Protein 8CRA (pdb70)

Organism: Arabidopsis thaliana (NCBI:txid3702)

GO terms:
  GO:0005515 protein binding (F, IPI)
  GO:0005634 nucleus (C, IDA)
  GO:0003677 DNA binding (F, IDA)
  GO:0048366 leaf development (P, IEP)
  GO:0003700 DNA-binding transcription factor activity (F, TAS)
  GO:0048440 carpel development (P, IMP)
  GO:0048443 stamen development (P, IMP)
  GO:0048497 maintenance of floral organ identity (P, IMP)

Radius of gyration: 38.29 Å; Cα contacts (8 Å, |Δi|>4): 601; chains: 8; bounding box: 85×139×113 Å

B-factor: mean 83.08, std 36.64, range [31.24, 237.66]

Solvent-accessible surface area: 45211 Å² total; per-residue (Å²): 86,116,7,97,101,50,8,94,117,41,84,108,36,1,41,115,16,108,127,79,14,99,66,17,58,79,49,6,94,65,6,82,2,43,32,0,14,68,16,45,54,141,81,0,104,89,0,16,43,107,0,62,109,0,2,73,97,0,41,61,38,23,32,90,56,15,91,70,74,13,67,114,12,78,125,88,48,87,83,20,105,63,65,3,99,89,38,108,58,101,105,66,110,54,168,170,108,114,18,131,89,46,6,108,102,43,101,80,39,1,45,108,12,118,120,72,18,96,59,14,38,77,51,8,105,75,12,67,10,111,53,1,52,103,16,45,65,161,87,0,144,88,1,28,44,115,0,59,117,0,6,84,103,0,32,54,52,6,20,84,58,5,78,68,82,12,67,136,14,74,124,78,35,92,84,10,87,79,40,2,71,99,21,128,85,55,185,40,109,128,56,3,88,114,55,86,104,45,2,49,117,14,100,120,74,13,92,67,16,36,86,44,7,104,62,2,89,0,54,46,1,14,60,21,46,56,150,86,0,106,92,0,18,43,92,0,50,109,0,3,75,98,0,40,64,42,7,49,97,57,7,126,62,65,14,48,114,16,76,125,65,39,90,77,17,86,66,65,1,102,92,37,116,63,120,55,85,136,136,76,139,129,82,14,105,107,50,107,83,40,0,51,104,13,121,102,58,16,104,53,31,63,91,46,8,122,56,3,68,14,109,52,2,71,99,17,48,74,155,81,0,153,84,1,26,45,89,0,54,111,0,4,68,101,0,31,60,40,22,22,105,51,18,84,68,73,8,63,124,11,76,129,72,37,96,68,10,83,78,48,0,104,98,12,101,60,92,34,32,135,115,234,179,164,112,71,66,217,117,36,87,52,64,37,94,67,6,57,99,73,37,93,164,34,100,92,115,47,45,33,11,74,132,64,43,104,21,5,28,1,31,85,14,55,119,28,56,59,155,86,0,57,39,21,23,156,74,2,23,58,7,2,36,19,0,34,21,1,19,9,41,54,11,42,40,74,16,72,70,11,68,38,87,48,89,93,18,46,95,55,18,128,87,20,137,162,107,143,154,60,176,95,25,94,55,62,30,106,68,9,47,93,56,54,92,137,19,70,105,113,34,41,41,16,64,136,61,36,102,20,4,36,3,31,89,11,52,113,25,48,24,149,80,0,54,41,17,22,155,80,2,26,52,9,2,46,16,0,37,20,0,23,36,32,58,13,54,45,74,22,39,67,8,66,34,71,46,94,115,18,59,91,52,14,96,69,24,146,140,160,108,178,79,108,49,109,50,7,61,95,44,37,83,100,18,90,100,123,36,45,34,42,85,124,59,47,92,17,4,34,2,31,84,13,57,120,26,53,45,153,80,0,71,54,24,24,115,50,1,50,48,6,3,102,38,0,32,46,38,63,10,79,81,49,70,72,78,18,97,78,3,61,40,81,27,130,92,21,48,89,58,12,122,45,24,146,128,153,160,160,82,103,44,90,68,4,56,74,84,45,86,153,32,80,98,129,42,43,36,20,61,132,66,30,88,20,5,31,2,28,86,7,52,120,28,55,20,82,82,0,39,54,27,19,122,58,3,24,29,7,1,67,39,0,33,65,54,34,22,86,80,17,78,79,74,22,96,66,12,63,58,87,32,143,119,13,45,99,34,25,142,75,40,49,92,67,77

Nearest PDB structures (foldseek):
  6zsj-assembly1_C  TM=4.649E-01  e=2.403E+00  Homo sapiens
  6zsj-assembly1_C  TM=4.616E-01  e=3.662E+00  Homo sapiens
  6zsj-assembly1_C  TM=4.599E-01  e=2.341E+00  Homo sapiens

Sequence (737 aa):
SVAEINAQYYQQESAKLRQQIISIQNSNRQLMGETIGSMSPKELRNLEGRLERSITRIRSKKNELLFSEIDYMQKREVDLHNDNQILRAKIAENRNSVAEINAQYYQQESAKLRQQIISIQNSNRQLMGETIGSMSPKELRNLEGRLERSITRIRSKKNELLFSEIDYMQKREVDLHNDNQILRAKIAEINAQYYQQESAKLRQQIISIQNSNRQLMGETIGSMSPKELRNLEGRLERSITRIRSKKNELLFSEIDYMQKREVDLHNDNQILRAKIAENAEINAQYYQQESAKLRQQIISIQNSNRQLMGETIGSMSPKELRNLEGRLERSITRIRSKKNELLFSEIDYMQKREVDLHNDNQILRAKIAENRPNVPSREALAVELSSQQEYLKLKERYDALQRTQRNLLGEDLGPLSTKELESLERQLDSSLKQIRALRTQFMLDQLNDLQSKERMLTETNKTLRLRLPSREALAVELSSQQEYLKLKERYDALQRTQRNLLGEDLGPLSTKELESLERQLDSSLKQIRALRTQFMLDQLNDLQSKERMLTETNKTLRLRLLAVELSSQQEYLKLKERYDALQRTQRNLLGEDLGPLSTKELESLERQLDSSLKQIRALRTQFMLDQLNDLQSKERMLTETNKTLRLRLLAVELSSQQEYLKLKERYDALQRTQRNLLGEDLGPLSTKELESLERQLDSSLKQIRALRTQFMLDQLNDLQSKERMLTETNKTLRLRL

Foldseek 3Di:
DVVVVVVVVVVVVVVVVVVVVVVVVVVVCVLVVNCVVVDDPVVVVVSCVVVVVVVVVVVVVVVVVVVVVVVVVVVVVVVVVVVVVVVVVVVVPPVD/DVVVVVVVVVVVVVVVVVVVVVVVVVVVCVLVPVCVVPDDPVSNVVSVVVNVVVVVVVVVVVVVVVVVVVVVVVVVVVVVVVVVVCVVVVD/DVVVVVVVVVVVVVVVVVVVVVVVVVCVLVVNCVVPDDPVSVVVSCVVVVVVVVVVVVVVVVVVVVVVVVVVVVVVVVVVVVVVVVVVVVVD/DVVVVVVVVVVVVVVVVVVVVVVVVVCVLVVVCVVVDDPVSNVVSVVVVVVVVVVVVVVVVVVVVVVVVVVVVVVVVVVVVVVVVVVVVVVVD/DPDDDPVVVVVVVVVVVVVVVVVVVVVVVVCVVQVLVVHPCVPDDVVRVVVSVVVVVVVVVVVVVVVVVVVVVVVVVVVVVVVVVVVVVVVVVVVD/DDPVVVVVVVVVVVVVVVVVVVVVVVVVVVCVLVVHPCVPDDPVVNVVSVVVVVVVVVVVVVVVVVVVVVVVVVVVVVVVVVVVVVVVVVVVD/DVVVVVVVVVVVVVVVVVVVVVVVVCVLVVHPCVPDDPVRNVVSVVVVVVVVVVVVVVVVVVVVVVVVVVVVVVVVVVVVVVVVVVVD/DVVVVVVVVVVVVVVVVVVVVVCVVCVLVVHPCVPDDPVVNVVSVVVVVVVVVVVVVVVVVVVVVVVVVVVVVVVVVVVVVVVVVVVD

InterPro domains:
  IPR002100 Transcription factor, MADS-box [PF00319] (26-73)
  IPR002100 Transcription factor, MADS-box [PR00404] (19-39)
  IPR002100 Transcription factor, MADS-box [PR00404] (39-54)
  IPR002100 Transcription factor, MADS-box [PR00404] (54-75)
  IPR002100 Transcription factor, MADS-box [PS00350] (19-73)
  IPR002100 Transcription factor, MADS-box [PS50066] (17-77)
  IPR002100 Transcription factor, MADS-box [SM00432] (17-76)
  IPR002487 Transcription factor, K-box [PF01486] (102-187)
  IPR002487 Transcription factor, K-box [PS51297] (103-193)
  IPR033896 MADS MEF2-like, N-terminal [cd00265] (18-91)
  IPR036879 Transcription factor, MADS-box superfamily [G3DSA:3.40.1810.10] (30-93)
  IPR036879 Transcription factor, MADS-box superfamily [SSF55455] (18-90)
  IPR050142 MADS-box/MEF2 Transcription Factor [PTHR48019] (19-200)

Structure (mmCIF, N/CA/C/O backbone):
data_8CRA
#
_entry.id   8CRA
#
_cell.length_a   101.335
_cell.length_b   138.372
_cell.length_c   180.229
_cell.angle_alpha   90.00
_cell.angle_beta   90.00
_cell.angle_gamma   90.00
#
_symmetry.space_group_name_H-M   'C 2 2 21'
#
loop_
_entity.id
_entity.type
_entity.pdbx_description
1 polymer 'Floral homeotic protein AGAMOUS'
2 polymer 'Developmental protein SEPALLATA 3'
3 water water
#
loop_
_atom_site.group_PDB
_atom_site.id
_atom_site.type_symbol
_atom_site.label_atom_id
_atom_site.label_alt_id
_atom_site.label_comp_id
_atom_site.label_asym_id
_atom_site.label_entity_id
_atom_site.label_seq_id
_atom_site.pdbx_PDB_ins_code
_atom_site.Cartn_x
_atom_site.Cartn_y
_atom_site.Cartn_z
_atom_site.occupancy
_atom_site.B_iso_or_equiv
_atom_site.auth_seq_id
_atom_site.auth_comp_id
_atom_site.auth_asym_id
_atom_site.auth_atom_id
_atom_site.pdbx_PDB_model_num
ATOM 1 N N . SER A 1 1 ? 66.160 12.184 208.720 1.00 70.73 97 SER A N 1
ATOM 2 C CA . SER A 1 1 ? 67.241 13.195 208.524 1.00 77.18 97 SER A CA 1
ATOM 3 C C . SER A 1 1 ? 66.773 14.292 207.568 1.00 73.67 97 SER A C 1
ATOM 4 O O . SER A 1 1 ? 66.016 14.025 206.631 1.00 70.50 97 SER A O 1
ATOM 7 N N . VAL A 1 2 ? 67.264 15.512 207.801 1.00 69.79 98 VAL A N 1
ATOM 8 C CA . VAL A 1 2 ? 66.729 16.708 207.166 1.00 69.73 98 VAL A CA 1
ATOM 9 C C . VAL A 1 2 ? 66.845 16.612 205.639 1.00 66.87 98 VAL A C 1
ATOM 10 O O . VAL A 1 2 ? 65.916 16.995 204.938 1.00 68.87 98 VAL A O 1
ATOM 14 N N . ALA A 1 3 ? 67.958 16.058 205.140 1.00 68.74 99 ALA A N 1
ATOM 15 C CA . ALA A 1 3 ? 68.282 16.024 203.720 1.00 67.07 99 ALA A CA 1
ATOM 16 C C . ALA A 1 3 ? 67.421 15.014 202.967 1.00 69.43 99 ALA A C 1
ATOM 17 O O . ALA A 1 3 ? 67.140 15.196 201.785 1.00 72.22 99 ALA A O 1
ATOM 19 N N . GLU A 1 4 ? 67.067 13.909 203.620 1.00 80.09 100 GLU A N 1
ATOM 20 C CA . GLU A 1 4 ? 66.253 12.897 202.966 1.00 82.59 100 GLU A CA 1
ATOM 21 C C . GLU A 1 4 ? 64.813 13.413 202.923 1.00 77.64 100 GLU A C 1
ATOM 22 O O . GLU A 1 4 ? 64.172 13.322 201.881 1.00 77.57 100 GLU A O 1
ATOM 28 N N . ILE A 1 5 ? 64.352 14.036 204.018 1.00 70.88 101 ILE A N 1
ATOM 29 C CA . ILE A 1 5 ? 63.009 14.592 204.092 1.00 68.33 101 ILE A CA 1
ATOM 30 C C . ILE A 1 5 ? 62.858 15.761 203.105 1.00 66.62 101 ILE A C 1
ATOM 31 O O . ILE A 1 5 ? 61.831 15.891 202.454 1.00 66.47 101 ILE A O 1
ATOM 36 N N . ASN A 1 6 ? 63.858 16.634 203.012 1.00 61.48 102 ASN A N 1
ATOM 37 C CA . ASN A 1 6 ? 63.820 17.717 202.043 1.00 61.12 102 ASN A CA 1
ATOM 38 C C . ASN A 1 6 ? 63.737 17.131 200.630 1.00 61.95 102 ASN A C 1
ATOM 39 O O . ASN A 1 6 ? 62.918 17.563 199.828 1.00 59.86 102 ASN A O 1
ATOM 44 N N . ALA A 1 7 ? 64.564 16.124 200.335 1.00 58.99 103 ALA A N 1
ATOM 45 C CA . ALA A 1 7 ? 64.588 15.537 199.010 1.00 61.29 103 ALA A CA 1
ATOM 46 C C . ALA A 1 7 ? 63.184 15.056 198.652 1.00 69.11 103 ALA A C 1
ATOM 47 O O . ALA A 1 7 ? 62.680 15.371 197.569 1.00 68.94 103 ALA A O 1
ATOM 49 N N . GLN A 1 8 ? 62.538 14.335 199.578 1.00 66.31 104 GLN A N 1
ATOM 50 C CA . GLN A 1 8 ? 61.247 13.761 199.245 1.00 70.19 104 GLN A CA 1
ATOM 51 C C . GLN A 1 8 ? 60.200 14.874 199.125 1.00 60.74 104 GLN A C 1
ATOM 52 O O . GLN A 1 8 ? 59.306 14.770 198.308 1.00 58.89 104 GLN A O 1
ATOM 58 N N . TYR A 1 9 ? 60.294 15.956 199.891 1.00 56.63 105 TYR A N 1
ATOM 59 C CA . TYR A 1 9 ? 59.326 17.026 199.723 1.00 59.11 105 TYR A CA 1
ATOM 60 C C . TYR A 1 9 ? 59.409 17.592 198.298 1.00 60.20 105 TYR A C 1
ATOM 61 O O . TYR A 1 9 ? 58.386 17.877 197.693 1.00 58.03 105 TYR A O 1
ATOM 70 N N . TYR A 1 10 ? 60.628 17.743 197.759 1.00 57.40 106 TYR A N 1
ATOM 71 C CA . TYR A 1 10 ? 60.809 18.284 196.424 1.00 57.83 106 TYR A CA 1
ATOM 72 C C . TYR A 1 10 ? 60.326 17.302 195.351 1.00 55.21 106 TYR A C 1
ATOM 73 O O . TYR A 1 10 ? 59.834 17.711 194.310 1.00 53.28 106 TYR A O 1
ATOM 82 N N . GLN A 1 11 ? 60.514 16.008 195.578 1.00 57.21 107 GLN A N 1
ATOM 83 C CA . GLN A 1 11 ? 60.110 15.003 194.608 1.00 60.81 107 GLN A CA 1
ATOM 84 C C . GLN A 1 11 ? 58.589 14.918 194.562 1.00 60.18 107 GLN A C 1
ATOM 85 O O . GLN A 1 11 ? 58.024 14.658 193.502 1.00 67.59 107 GLN A O 1
ATOM 91 N N . GLN A 1 12 ? 57.938 15.106 195.712 1.00 57.40 108 GLN A N 1
ATOM 92 C CA . GLN A 1 12 ? 56.491 15.163 195.742 1.00 61.70 108 GLN A CA 1
ATOM 93 C C . GLN A 1 12 ? 56.040 16.330 194.865 1.00 57.65 108 GLN A C 1
ATOM 94 O O . GLN A 1 12 ? 55.216 16.151 193.989 1.00 63.10 108 GLN A O 1
ATOM 100 N N . GLU A 1 13 ? 56.603 17.510 195.104 1.00 53.80 109 GLU A N 1
ATOM 101 C CA . GLU A 1 13 ? 56.231 18.715 194.389 1.00 53.79 109 GLU A CA 1
ATOM 102 C C . GLU A 1 13 ? 56.556 18.620 192.899 1.00 52.71 109 GLU A C 1
ATOM 103 O O . GLU A 1 13 ? 55.828 19.179 192.090 1.00 55.25 109 GLU A O 1
ATOM 109 N N . SER A 1 14 ? 57.645 17.928 192.551 1.00 52.58 110 SER A N 1
ATOM 110 C CA . SER A 1 14 ? 58.024 17.697 191.167 1.00 52.94 110 SER A CA 1
ATOM 111 C C . SER A 1 14 ? 57.009 16.784 190.455 1.00 54.31 110 SER A C 1
ATOM 112 O O . SER A 1 14 ? 56.707 16.990 189.272 1.00 56.13 110 SER A O 1
ATOM 115 N N . ALA A 1 15 ? 56.441 15.808 191.181 1.00 51.26 111 ALA A N 1
ATOM 116 C CA . ALA A 1 15 ? 55.458 14.893 190.619 1.00 50.13 111 ALA A CA 1
ATOM 117 C C . ALA A 1 15 ? 54.139 15.621 190.374 1.00 52.35 111 ALA A C 1
ATOM 118 O O . ALA A 1 15 ? 53.532 15.438 189.325 1.00 56.89 111 ALA A O 1
ATOM 120 N N . LYS A 1 16 ? 53.722 16.495 191.294 1.00 50.80 112 LYS A N 1
ATOM 121 C CA . LYS A 1 16 ? 52.568 17.347 191.056 1.00 54.99 112 LYS A CA 1
ATOM 122 C C . LYS A 1 16 ? 52.776 18.218 189.816 1.00 53.55 112 LYS A C 1
ATOM 123 O O . LYS A 1 16 ? 51.851 18.404 189.029 1.00 48.24 112 LYS A O 1
ATOM 129 N N . LEU A 1 17 ? 53.975 18.798 189.701 1.00 51.61 113 LEU A N 1
ATOM 130 C CA . LEU A 1 17 ? 54.255 19.779 188.670 1.00 52.30 113 LEU A CA 1
ATOM 131 C C . LEU A 1 17 ? 54.300 19.108 187.305 1.00 47.15 113 LEU A C 1
ATOM 132 O O . LEU A 1 17 ? 53.816 19.676 186.351 1.00 47.34 113 LEU A O 1
ATOM 137 N N . ARG A 1 18 ? 54.875 17.914 187.229 1.00 50.12 114 ARG A N 1
ATOM 138 C CA . ARG A 1 18 ? 54.925 17.179 185.976 1.00 51.33 114 ARG A CA 1
ATOM 139 C C . ARG A 1 18 ? 53.525 17.019 185.399 1.00 48.93 114 ARG A C 1
ATOM 140 O O . ARG A 1 18 ? 53.348 17.202 184.204 1.00 49.04 114 ARG A O 1
ATOM 148 N N . GLN A 1 19 ? 52.538 16.743 186.250 1.00 50.55 115 GLN A N 1
ATOM 149 C CA . GLN A 1 19 ? 51.175 16.573 185.781 1.00 52.53 115 GLN A CA 1
ATOM 150 C C . GLN A 1 19 ? 50.592 17.899 185.329 1.00 49.76 115 GLN A C 1
ATOM 151 O O . GLN A 1 19 ? 49.895 17.919 184.329 1.00 55.13 115 GLN A O 1
ATOM 157 N N . GLN A 1 20 ? 50.780 18.941 186.133 1.00 45.45 116 GLN A N 1
ATOM 158 C CA . GLN A 1 20 ? 50.251 20.256 185.822 1.00 49.10 116 GLN A CA 1
ATOM 159 C C . GLN A 1 20 ? 50.795 20.776 184.490 1.00 47.09 116 GLN A C 1
ATOM 160 O O . GLN A 1 20 ? 50.070 21.394 183.727 1.00 47.23 116 GLN A O 1
ATOM 166 N N . ILE A 1 21 ? 52.081 20.547 184.256 1.00 45.10 117 ILE A N 1
ATOM 167 C CA . ILE A 1 21 ? 52.752 20.955 183.044 1.00 46.64 117 ILE A CA 1
ATOM 168 C C . ILE A 1 21 ? 52.124 20.273 181.830 1.00 49.75 117 ILE A C 1
ATOM 169 O O . ILE A 1 21 ? 51.852 20.927 180.828 1.00 51.34 117 ILE A O 1
ATOM 174 N N . ILE A 1 22 ? 51.936 18.953 181.899 1.00 48.40 118 ILE A N 1
ATOM 175 C CA . ILE A 1 22 ? 51.455 18.220 180.743 1.00 48.62 118 ILE A CA 1
ATOM 176 C C . ILE A 1 22 ? 50.012 18.642 180.479 1.00 50.96 118 ILE A C 1
ATOM 177 O O . ILE A 1 22 ? 49.602 18.825 179.329 1.00 52.78 118 ILE A O 1
ATOM 182 N N . SER A 1 23 ? 49.265 18.884 181.549 1.00 49.49 119 SER A N 1
ATOM 183 C CA . SER A 1 23 ? 47.860 19.248 181.424 1.00 50.63 119 SER A CA 1
ATOM 184 C C . SER A 1 23 ? 47.695 20.656 180.828 1.00 55.36 119 SER A C 1
ATOM 185 O O . SER A 1 23 ? 46.765 20.923 180.054 1.00 56.79 119 SER A O 1
ATOM 188 N N . ILE A 1 24 ? 48.584 21.578 181.197 1.00 47.33 120 ILE A N 1
ATOM 189 C CA . ILE A 1 24 ? 48.463 22.928 180.694 1.00 47.08 120 ILE A CA 1
ATOM 190 C C . ILE A 1 24 ? 49.024 22.988 179.271 1.00 42.67 120 ILE A C 1
ATOM 191 O O . ILE A 1 24 ? 48.533 23.740 178.452 1.00 44.63 120 ILE A O 1
ATOM 196 N N . GLN A 1 25 ? 50.041 22.198 178.956 1.00 41.21 121 GLN A N 1
ATOM 197 C CA . GLN A 1 25 ? 50.494 22.085 177.583 1.00 42.23 121 GLN A CA 1
ATOM 198 C C . GLN A 1 25 ? 49.339 21.620 176.691 1.00 45.63 121 GLN A C 1
ATOM 199 O O . GLN A 1 25 ? 49.216 22.099 175.560 1.00 42.10 121 GLN A O 1
ATOM 205 N N . ASN A 1 26 ? 48.497 20.689 177.185 1.00 44.31 122 ASN A N 1
ATOM 206 C CA . ASN A 1 26 ? 47.398 20.181 176.370 1.00 43.07 122 ASN A CA 1
ATOM 207 C C . ASN A 1 26 ? 46.331 21.262 176.193 1.00 42.61 122 ASN A C 1
ATOM 208 O O . ASN A 1 26 ? 45.766 21.395 175.116 1.00 43.00 122 ASN A O 1
ATOM 213 N N . SER A 1 27 ? 45.994 21.988 177.252 1.00 42.59 123 SER A N 1
ATOM 214 C CA . SER A 1 27 ? 45.086 23.120 177.130 1.00 48.06 123 SER A CA 1
ATOM 215 C C . SER A 1 27 ? 45.627 24.153 176.142 1.00 46.86 123 SER A C 1
ATOM 216 O O . SER A 1 27 ? 44.864 24.764 175.409 1.00 50.86 123 SER A O 1
ATOM 219 N N . ASN A 1 28 ? 46.935 24.390 176.171 1.00 42.16 124 ASN A N 1
ATOM 220 C CA . ASN A 1 28 ? 47.520 25.342 175.259 1.00 41.96 124 ASN A CA 1
ATOM 221 C C . ASN A 1 28 ? 47.343 24.832 173.817 1.00 45.22 124 ASN A C 1
ATOM 222 O O . ASN A 1 28 ? 47.005 25.601 172.906 1.00 44.71 124 ASN A O 1
ATOM 227 N N . ARG A 1 29 ? 47.521 23.523 173.613 1.00 41.97 125 ARG A N 1
ATOM 228 C CA . ARG A 1 29 ? 47.476 22.958 172.275 1.00 42.92 125 ARG A CA 1
ATOM 229 C C . ARG A 1 29 ? 46.051 23.070 171.746 1.00 40.21 125 ARG A C 1
ATOM 230 O O . ARG A 1 29 ? 45.813 23.294 170.560 1.00 37.53 125 ARG A O 1
ATOM 238 N N . GLN A 1 30 ? 45.101 23.070 172.664 1.00 40.10 126 GLN A N 1
ATOM 239 C CA . GLN A 1 30 ? 43.727 23.241 172.269 1.00 44.28 126 GLN A CA 1
ATOM 240 C C . GLN A 1 30 ? 43.506 24.673 171.785 1.00 44.55 126 GLN A C 1
ATOM 241 O O . GLN A 1 30 ? 42.861 24.883 170.765 1.00 49.25 126 GLN A O 1
ATOM 247 N N . LEU A 1 31 ? 44.028 25.653 172.526 1.00 45.43 127 LEU A N 1
ATOM 248 C CA . LEU A 1 31 ? 43.823 27.058 172.198 1.00 45.70 127 LEU A CA 1
ATOM 249 C C . LEU A 1 31 ? 44.531 27.408 170.892 1.00 43.60 127 LEU A C 1
ATOM 250 O O . LEU A 1 31 ? 44.181 28.390 170.241 1.00 46.01 127 LEU A O 1
ATOM 255 N N . MET A 1 32 ? 45.549 26.623 170.548 1.00 40.88 128 MET A N 1
ATOM 256 C CA . MET A 1 32 ? 46.313 26.824 169.331 1.00 42.65 128 MET A CA 1
ATOM 257 C C . MET A 1 32 ? 45.612 26.141 168.146 1.00 38.65 128 MET A C 1
ATOM 258 O O . MET A 1 32 ? 46.119 26.128 167.051 1.00 40.58 128 MET A O 1
ATOM 263 N N . GLY A 1 33 ? 44.447 25.538 168.378 1.00 39.48 129 GLY A N 1
ATOM 264 C CA . GLY A 1 33 ? 43.683 24.838 167.366 1.00 38.26 129 GLY A CA 1
ATOM 265 C C . GLY A 1 33 ? 44.222 23.470 166.942 1.00 39.43 129 GLY A C 1
ATOM 266 O O . GLY A 1 33 ? 43.724 22.897 165.974 1.00 39.92 129 GLY A O 1
ATOM 267 N N . GLU A 1 34 ? 45.127 22.865 167.706 1.00 43.62 130 GLU A N 1
ATOM 268 C CA . GLU A 1 34 ? 45.715 21.593 167.300 1.00 45.12 130 GLU A CA 1
ATOM 269 C C . GLU A 1 34 ? 44.789 20.389 167.443 1.00 43.87 130 GLU A C 1
ATOM 270 O O . GLU A 1 34 ? 45.048 19.371 166.806 1.00 45.80 130 GLU A O 1
ATOM 276 N N . THR A 1 35 ? 43.713 20.485 168.223 1.00 40.02 131 THR A N 1
ATOM 277 C CA . THR A 1 35 ? 42.942 19.294 168.532 1.00 42.48 131 THR A CA 1
ATOM 278 C C . THR A 1 35 ? 41.544 19.356 167.930 1.00 47.53 131 THR A C 1
ATOM 279 O O . THR A 1 35 ? 40.664 18.585 168.316 1.00 49.30 131 THR A O 1
ATOM 283 N N . ILE A 1 36 ? 41.345 20.265 166.967 1.00 44.13 132 ILE A N 1
ATOM 284 C CA . ILE A 1 36 ? 40.039 20.503 166.379 1.00 40.82 132 ILE A CA 1
ATOM 285 C C . ILE A 1 36 ? 39.511 19.217 165.744 1.00 41.41 132 ILE A C 1
ATOM 286 O O . ILE A 1 36 ? 38.301 19.030 165.579 1.00 40.85 132 ILE A O 1
ATOM 291 N N . GLY A 1 37 ? 40.412 18.301 165.385 1.00 40.81 133 GLY A N 1
ATOM 292 C CA . GLY A 1 37 ? 39.973 17.101 164.702 1.00 41.88 133 GLY A CA 1
ATOM 293 C C . GLY A 1 37 ? 39.314 16.083 165.632 1.00 43.83 133 GLY A C 1
ATOM 294 O O . GLY A 1 37 ? 38.707 15.119 165.147 1.00 44.29 133 GLY A O 1
ATOM 295 N N . SER A 1 38 ? 39.459 16.278 166.953 1.00 45.25 134 SER A N 1
ATOM 296 C CA . SER A 1 38 ? 38.791 15.406 167.909 1.00 48.72 134 SER A CA 1
ATOM 297 C C . SER A 1 38 ? 37.701 16.154 168.667 1.00 49.00 134 SER A C 1
ATOM 298 O O . SER A 1 38 ? 37.199 15.647 169.649 1.00 52.58 134 SER A O 1
ATOM 301 N N . MET A 1 39 ? 37.288 17.329 168.201 1.00 48.53 135 MET A N 1
ATOM 302 C CA . MET A 1 39 ? 36.371 18.130 168.995 1.00 46.21 135 MET A CA 1
ATOM 303 C C . MET A 1 39 ? 34.954 18.025 168.427 1.00 46.53 135 MET A C 1
ATOM 304 O O . MET A 1 39 ? 34.727 17.888 167.211 1.00 45.06 135 MET A O 1
ATOM 309 N N . SER A 1 40 ? 33.988 18.076 169.340 1.00 44.73 136 SER A N 1
ATOM 310 C CA . SER A 1 40 ? 32.577 18.111 168.998 1.00 49.51 136 SER A CA 1
ATOM 311 C C . SER A 1 40 ? 32.216 19.466 168.411 1.00 47.86 136 SER A C 1
ATOM 312 O O . SER A 1 40 ? 32.917 20.442 168.636 1.00 48.92 136 SER A O 1
ATOM 315 N N . PRO A 1 41 ? 31.074 19.596 167.722 1.00 49.19 137 PRO A N 1
ATOM 316 C CA . PRO A 1 41 ? 30.552 20.919 167.328 1.00 52.00 137 PRO A CA 1
ATOM 317 C C . PRO A 1 41 ? 30.404 21.943 168.459 1.00 53.03 137 PRO A C 1
ATOM 318 O O . PRO A 1 41 ? 30.758 23.102 168.277 1.00 55.03 137 PRO A O 1
ATOM 322 N N . LYS A 1 42 ? 29.971 21.497 169.646 1.00 58.59 138 LYS A N 1
ATOM 323 C CA . LYS A 1 42 ? 29.791 22.367 170.806 1.00 61.33 138 LYS A CA 1
ATOM 324 C C . LYS A 1 42 ? 31.149 22.893 171.279 1.00 55.06 138 LYS A C 1
ATOM 325 O O . LYS A 1 42 ? 31.284 24.083 171.557 1.00 51.65 138 LYS A O 1
ATOM 331 N N . GLU A 1 43 ? 32.171 22.031 171.335 1.00 53.68 139 GLU A N 1
ATOM 332 C CA . GLU A 1 43 ? 33.498 22.469 171.758 1.00 50.20 139 GLU A CA 1
ATOM 333 C C . GLU A 1 43 ? 34.116 23.448 170.747 1.00 47.13 139 GLU A C 1
ATOM 334 O O . GLU A 1 43 ? 34.792 24.376 171.175 1.00 45.96 139 GLU A O 1
ATOM 340 N N . LEU A 1 44 ? 33.914 23.238 169.432 1.00 44.89 140 LEU A N 1
ATOM 341 C CA . LEU A 1 44 ? 34.431 24.134 168.401 1.00 48.20 140 LEU A CA 1
ATOM 342 C C . LEU A 1 44 ? 33.803 25.525 168.519 1.00 47.44 140 LEU A C 1
ATOM 343 O O . LEU A 1 44 ? 34.512 26.510 168.388 1.00 50.41 140 LEU A O 1
ATOM 348 N N . ARG A 1 45 ? 32.495 25.585 168.797 1.00 51.57 141 ARG A N 1
ATOM 349 C CA . ARG A 1 45 ? 31.757 26.818 169.038 1.00 51.42 141 ARG A CA 1
ATOM 350 C C . ARG A 1 45 ? 32.330 27.535 170.251 1.00 50.46 141 ARG A C 1
ATOM 351 O O . ARG A 1 45 ? 32.690 28.715 170.179 1.00 55.60 141 ARG A O 1
ATOM 359 N N . ASN A 1 46 ? 32.518 26.801 171.347 1.00 50.58 142 ASN A N 1
ATOM 360 C CA . ASN A 1 46 ? 33.141 27.394 172.522 1.00 51.86 142 ASN A CA 1
ATOM 361 C C . ASN A 1 46 ? 34.498 27.993 172.155 1.00 48.00 142 ASN A C 1
ATOM 362 O O . ASN A 1 46 ? 34.759 29.147 172.470 1.00 58.07 142 ASN A O 1
ATOM 367 N N . LEU A 1 47 ? 35.357 27.235 171.472 1.00 42.80 143 LEU A N 1
ATOM 368 C CA . LEU A 1 47 ? 36.727 27.674 171.264 1.00 42.32 143 LEU A CA 1
ATOM 369 C C . LEU A 1 47 ? 36.757 28.877 170.301 1.00 44.79 143 LEU A C 1
ATOM 370 O O . LEU A 1 47 ? 37.549 29.805 170.498 1.00 42.52 143 LEU A O 1
ATOM 375 N N . GLU A 1 48 ? 35.854 28.892 169.302 1.00 43.96 144 GLU A N 1
ATOM 376 C CA . GLU A 1 48 ? 35.749 30.011 168.375 1.00 46.83 144 GLU A CA 1
ATOM 377 C C . GLU A 1 48 ? 35.500 31.307 169.149 1.00 49.64 144 GLU A C 1
ATOM 378 O O . GLU A 1 48 ? 36.205 32.298 168.933 1.00 47.30 144 GLU A O 1
ATOM 384 N N . GLY A 1 49 ? 34.527 31.297 170.052 1.00 49.76 145 GLY A N 1
ATOM 385 C CA . GLY A 1 49 ? 34.212 32.501 170.835 1.00 45.36 145 GLY A CA 1
ATOM 386 C C . GLY A 1 49 ? 35.418 33.024 171.586 1.00 47.86 145 GLY A C 1
ATOM 387 O O . GLY A 1 49 ? 35.623 34.242 171.584 1.00 49.34 145 GLY A O 1
ATOM 388 N N . ARG A 1 50 ? 36.184 32.135 172.205 1.00 48.36 146 ARG A N 1
ATOM 389 C CA . ARG A 1 50 ? 37.340 32.557 173.031 1.00 47.45 146 ARG A CA 1
ATOM 390 C C . ARG A 1 50 ? 38.456 33.113 172.147 1.00 46.89 1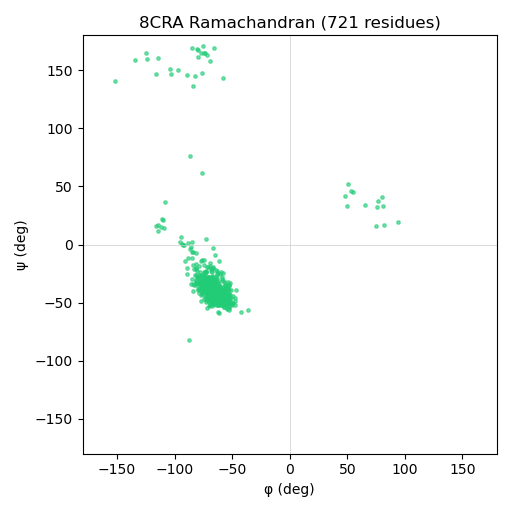46 ARG A C 1
ATOM 391 O O . ARG A 1 50 ? 39.122 34.058 172.583 1.00 46.53 146 ARG A O 1
ATOM 399 N N . LEU A 1 51 ? 38.660 32.528 170.970 1.00 42.62 147 LEU A N 1
ATOM 400 C CA . LEU A 1 51 ? 39.779 32.952 170.091 1.00 44.44 147 LEU A CA 1
ATOM 401 C C . LEU A 1 51 ? 39.379 34.221 169.334 1.00 42.94 147 LEU A C 1
ATOM 402 O O . LEU A 1 51 ? 40.271 34.998 168.996 1.00 41.32 147 LEU A O 1
ATOM 407 N N . GLU A 1 52 ? 38.085 34.405 169.090 1.00 46.83 148 GLU A N 1
ATOM 408 C CA . GLU A 1 52 ? 37.616 35.616 168.439 1.00 50.14 148 GLU A CA 1
ATOM 409 C C . GLU A 1 52 ? 37.824 36.785 169.394 1.00 48.06 148 GLU A C 1
ATOM 410 O O . GLU A 1 52 ? 38.288 37.851 168.998 1.00 51.56 148 GLU A O 1
ATOM 416 N N . ARG A 1 53 ? 37.568 36.537 170.670 1.00 50.12 149 ARG A N 1
ATOM 417 C CA . ARG A 1 53 ? 37.833 37.512 171.714 1.00 50.87 149 ARG A CA 1
ATOM 418 C C . ARG A 1 53 ? 39.338 37.758 171.888 1.00 51.06 149 ARG A C 1
ATOM 419 O O . ARG A 1 53 ? 39.757 38.910 171.890 1.00 62.41 149 ARG A O 1
ATOM 427 N N . SER A 1 54 ? 40.175 36.717 171.983 1.00 49.93 150 SER A N 1
ATOM 428 C CA . SER A 1 54 ? 41.626 36.918 172.052 1.00 48.23 150 SER A CA 1
ATOM 429 C C . SER A 1 54 ? 42.171 37.747 170.880 1.00 48.16 150 SER A C 1
ATOM 430 O O . SER A 1 54 ? 43.037 38.595 171.091 1.00 47.47 150 SER A O 1
ATOM 433 N N . ILE A 1 55 ? 41.767 37.437 169.636 1.00 43.61 151 ILE A N 1
ATOM 434 C CA . ILE A 1 55 ? 42.422 38.061 168.497 1.00 45.03 151 ILE A CA 1
ATOM 435 C C . ILE A 1 55 ? 42.116 39.562 168.531 1.00 47.12 151 ILE A C 1
ATOM 436 O O . ILE A 1 55 ? 42.974 40.364 168.187 1.00 47.65 151 ILE A O 1
ATOM 441 N N . THR A 1 56 ? 40.906 39.930 168.975 1.00 50.35 152 THR A N 1
ATOM 442 C CA . THR A 1 56 ? 40.475 41.315 169.059 1.00 51.12 152 THR A CA 1
ATOM 443 C C . THR A 1 56 ? 41.366 42.091 170.026 1.00 56.09 152 THR A C 1
ATOM 444 O O . THR A 1 56 ? 41.876 43.182 169.709 1.00 54.49 152 THR A O 1
ATOM 448 N N . ARG A 1 57 ? 41.551 41.498 171.209 1.00 53.17 153 ARG A N 1
ATOM 449 C CA . ARG A 1 57 ? 42.345 42.105 172.262 1.00 51.79 153 ARG A CA 1
ATOM 450 C C . ARG A 1 57 ? 43.791 42.211 171.809 1.00 49.88 153 ARG A C 1
ATOM 451 O O . ARG A 1 57 ? 44.485 43.173 172.131 1.00 59.00 153 ARG A O 1
ATOM 459 N N . ILE A 1 58 ? 44.257 41.235 171.041 1.00 48.76 154 ILE A N 1
ATOM 460 C CA . ILE A 1 58 ? 45.648 41.280 170.629 1.00 50.72 154 ILE A CA 1
ATOM 461 C C . ILE A 1 58 ? 45.864 42.379 169.593 1.00 53.37 154 ILE A C 1
ATOM 462 O O . ILE A 1 58 ? 46.895 43.044 169.616 1.00 52.35 154 ILE A O 1
ATOM 467 N N . ARG A 1 59 ? 44.893 42.565 168.694 1.00 52.56 155 ARG A N 1
ATOM 468 C CA . ARG A 1 59 ? 44.980 43.631 167.712 1.00 57.83 155 ARG A CA 1
ATOM 469 C C . ARG A 1 59 ? 44.892 45.001 168.393 1.00 55.74 155 ARG A C 1
ATOM 470 O O . ARG A 1 59 ? 45.684 45.881 168.083 1.00 55.85 155 ARG A O 1
ATOM 478 N N . SER A 1 60 ? 43.936 45.194 169.300 1.00 54.01 156 SER A N 1
ATOM 479 C CA . SER A 1 60 ? 43.880 46.443 170.045 1.00 57.07 156 SER A CA 1
ATOM 480 C C . SER A 1 60 ? 45.231 46.742 170.688 1.00 59.13 156 SER A C 1
ATOM 481 O O . SER A 1 60 ? 45.775 47.838 170.534 1.00 63.00 156 SER A O 1
ATOM 484 N N . LYS A 1 61 ? 45.810 45.748 171.352 1.00 57.05 157 LYS A N 1
ATOM 485 C CA . LYS A 1 61 ? 47.079 45.980 172.004 1.00 58.12 157 LYS A CA 1
ATOM 486 C C . LYS A 1 61 ? 48.107 46.451 170.988 1.00 56.26 157 LYS A C 1
ATOM 487 O O . LYS A 1 61 ? 48.804 47.434 171.218 1.00 60.18 157 LYS A O 1
ATOM 493 N N . LYS A 1 62 ? 48.239 45.712 169.892 1.00 54.60 158 LYS A N 1
ATOM 494 C CA . LYS A 1 62 ? 49.255 45.991 168.892 1.00 59.21 158 LYS A CA 1
ATOM 495 C C . LYS A 1 62 ? 49.179 47.445 168.394 1.00 60.10 158 LYS A C 1
ATOM 496 O O . LYS A 1 62 ? 50.206 48.073 168.149 1.00 54.74 158 LYS A O 1
ATOM 502 N N . ASN A 1 63 ? 47.950 47.948 168.219 1.00 52.97 159 ASN A N 1
ATOM 503 C CA . ASN A 1 63 ? 47.695 49.273 167.722 1.00 59.16 159 ASN A CA 1
ATOM 504 C C . ASN A 1 63 ? 48.030 50.330 168.786 1.00 71.49 159 ASN A C 1
ATOM 505 O O . ASN A 1 63 ? 48.615 51.354 168.422 1.00 70.45 159 ASN A O 1
ATOM 510 N N . GLU A 1 64 ? 47.656 50.094 170.064 1.00 71.15 160 GLU A N 1
ATOM 511 C CA . GLU A 1 64 ? 48.025 50.951 171.190 1.00 68.77 160 GLU A CA 1
ATOM 512 C C . GLU A 1 64 ? 49.535 51.200 171.257 1.00 67.44 160 GLU A C 1
ATOM 513 O O . GLU A 1 64 ? 49.974 52.315 171.523 1.00 61.07 160 GLU A O 1
ATOM 519 N N . LEU A 1 65 ? 50.351 50.151 171.100 1.00 66.48 161 LEU A N 1
ATOM 520 C CA . LEU A 1 65 ? 51.794 50.330 171.191 1.00 69.99 161 LEU A CA 1
ATOM 521 C C . LEU A 1 65 ? 52.207 51.443 170.231 1.00 69.57 161 LEU A C 1
ATOM 522 O O . LEU A 1 65 ? 52.996 52.325 170.568 1.00 71.51 161 LEU A O 1
ATOM 527 N N . LEU A 1 66 ? 51.674 51.352 169.018 1.00 62.02 162 LEU A N 1
ATOM 528 C CA . LEU A 1 66 ? 51.979 52.297 167.972 1.00 67.02 162 LEU A CA 1
ATOM 529 C C . LEU A 1 66 ? 51.421 53.661 168.348 1.00 62.21 162 LEU A C 1
ATOM 530 O O . LEU A 1 66 ? 52.150 54.641 168.313 1.00 61.55 162 LEU A O 1
ATOM 535 N N . PHE A 1 67 ? 50.144 53.719 168.731 1.00 59.49 163 PHE A N 1
ATOM 536 C CA . PHE A 1 67 ? 49.551 54.987 169.105 1.00 64.93 163 PHE A CA 1
ATOM 537 C C . PHE A 1 67 ? 50.402 55.647 170.193 1.00 70.56 163 PHE A C 1
ATOM 538 O O . PHE A 1 67 ? 50.651 56.848 170.134 1.00 72.34 163 PHE A O 1
ATOM 546 N N . SER A 1 68 ? 50.845 54.855 171.178 1.00 70.45 164 SER A N 1
ATOM 547 C CA . SER A 1 68 ? 51.564 55.377 172.329 1.00 68.76 164 SER A CA 1
ATOM 548 C C . SER A 1 68 ? 52.929 55.906 171.914 1.00 66.60 164 SER A C 1
ATOM 549 O O . SER A 1 68 ? 53.338 56.968 172.367 1.00 65.89 164 SER A O 1
ATOM 552 N N . GLU A 1 69 ? 53.641 55.150 171.082 1.00 59.08 165 GLU A N 1
ATOM 553 C CA . GLU A 1 69 ? 54.952 55.589 170.651 1.00 62.86 165 GLU A CA 1
ATOM 554 C C . GLU A 1 69 ? 54.793 56.900 169.869 1.00 66.64 165 GLU A C 1
ATOM 555 O O . GLU A 1 69 ? 55.545 57.854 170.079 1.00 74.69 165 GLU A O 1
ATOM 561 N N . ILE A 1 70 ? 53.777 56.973 169.004 1.00 61.98 166 ILE A N 1
ATOM 562 C CA . ILE A 1 70 ? 53.561 58.151 168.179 1.00 67.19 166 ILE A CA 1
ATOM 563 C C . ILE A 1 70 ? 53.231 59.348 169.068 1.00 68.73 166 ILE A C 1
ATOM 564 O O . ILE A 1 70 ? 53.827 60.401 168.904 1.00 72.66 166 ILE A O 1
ATOM 569 N N . ASP A 1 71 ? 52.328 59.154 170.028 1.00 69.91 167 ASP A N 1
ATOM 570 C CA . ASP A 1 71 ? 51.904 60.183 170.962 1.00 77.91 167 ASP A CA 1
ATOM 571 C C . ASP A 1 71 ? 53.095 60.745 171.743 1.00 80.41 167 ASP A C 1
ATOM 572 O O . ASP A 1 71 ? 53.167 61.952 172.003 1.00 73.56 167 ASP A O 1
ATOM 577 N N . TYR A 1 72 ? 54.007 59.854 172.144 1.00 75.93 168 TYR A N 1
ATOM 578 C CA . TYR A 1 72 ? 55.204 60.234 172.875 1.00 82.02 168 TYR A CA 1
ATOM 579 C C . TYR A 1 72 ? 56.089 61.119 172.000 1.00 82.99 168 TYR A C 1
ATOM 580 O O . TYR A 1 72 ? 56.630 62.106 172.475 1.00 88.82 168 TYR A O 1
ATOM 589 N N . MET A 1 73 ? 56.245 60.751 170.726 1.00 81.83 169 MET A N 1
ATOM 590 C CA . MET A 1 73 ? 57.176 61.440 169.848 1.00 79.93 169 MET A CA 1
ATOM 591 C C . MET A 1 73 ? 56.615 62.807 169.451 1.00 76.21 169 MET A C 1
ATOM 592 O O . MET A 1 73 ? 57.372 63.754 169.252 1.00 80.86 169 MET A O 1
ATOM 597 N N . GLN A 1 74 ? 55.290 62.918 169.344 1.00 75.60 170 GLN A N 1
ATOM 598 C CA . GLN A 1 74 ? 54.653 64.189 169.032 1.00 77.79 170 GLN A CA 1
ATOM 599 C C . GLN A 1 74 ? 54.860 65.185 170.171 1.00 83.91 170 GLN A C 1
ATOM 600 O O . GLN A 1 74 ? 55.046 66.368 169.911 1.00 94.34 170 GLN A O 1
ATOM 606 N N . LYS A 1 75 ? 54.787 64.721 171.420 1.00 82.17 171 LYS A N 1
ATOM 607 C CA . LYS A 1 75 ? 54.969 65.597 172.567 1.00 90.56 171 LYS A CA 1
ATOM 608 C C . LYS A 1 75 ? 56.437 65.967 172.716 1.00 90.69 171 LYS A C 1
ATOM 609 O O . LYS A 1 75 ? 56.740 67.049 173.201 1.00 98.59 171 LYS A O 1
ATOM 615 N N . ARG A 1 76 ? 57.322 65.042 172.336 1.00 91.64 172 ARG A N 1
ATOM 616 C CA . ARG A 1 76 ? 58.747 65.302 172.237 1.00 95.84 172 ARG A CA 1
ATOM 617 C C . ARG A 1 76 ? 59.000 66.445 171.247 1.00 98.27 172 ARG A C 1
ATOM 618 O O . ARG A 1 76 ? 59.771 67.365 171.519 1.00 101.57 172 ARG A O 1
ATOM 626 N N . GLU A 1 77 ? 58.326 66.385 170.092 1.00 93.60 173 GLU A N 1
ATOM 627 C CA . GLU A 1 77 ? 58.517 67.343 169.014 1.00 87.08 173 GLU A CA 1
ATOM 628 C C . GLU A 1 77 ? 58.168 68.748 169.493 1.00 85.13 173 GLU A C 1
ATOM 629 O O . GLU A 1 77 ? 58.914 69.685 169.224 1.00 92.73 173 GLU A O 1
ATOM 635 N N . VAL A 1 78 ? 57.013 68.879 170.157 1.00 81.89 174 VAL A N 1
ATOM 636 C CA . VAL A 1 78 ? 56.547 70.135 170.725 1.00 86.75 174 VAL A CA 1
ATOM 637 C C . VAL A 1 78 ? 57.505 70.621 171.806 1.00 90.44 174 VAL A C 1
ATOM 638 O O . VAL A 1 78 ? 57.834 71.802 171.833 1.00 102.30 174 VAL A O 1
ATOM 642 N N . ASP A 1 79 ? 57.915 69.718 172.706 1.00 91.27 175 ASP A N 1
ATOM 643 C CA . ASP A 1 79 ? 58.796 70.058 173.814 1.00 92.63 175 ASP A CA 1
ATOM 644 C C . ASP A 1 79 ? 60.123 70.604 173.295 1.00 91.52 175 ASP A C 1
ATOM 645 O O . ASP A 1 79 ? 60.635 71.574 173.845 1.00 102.80 175 ASP A O 1
ATOM 650 N N . LEU A 1 80 ? 60.674 69.985 172.248 1.00 86.21 176 LEU A N 1
ATOM 651 C CA . LEU A 1 80 ? 61.940 70.434 171.697 1.00 92.44 176 LEU A CA 1
ATOM 652 C C . LEU A 1 80 ? 61.755 71.741 170.921 1.00 96.20 176 LEU A C 1
ATOM 653 O O . LEU A 1 80 ? 62.634 72.603 170.940 1.00 99.72 176 LEU A O 1
ATOM 658 N N . HIS A 1 81 ? 60.603 71.903 170.261 1.00 93.47 177 HIS A N 1
ATOM 659 C CA . HIS A 1 81 ? 60.295 73.126 169.534 1.00 97.86 177 HIS A CA 1
ATOM 660 C C . HIS A 1 81 ? 60.237 74.300 170.519 1.00 104.44 177 HIS A C 1
ATOM 661 O O . HIS A 1 81 ? 60.675 75.406 170.208 1.00 111.74 177 HIS A O 1
ATOM 668 N N . ASN A 1 82 ? 59.709 74.044 171.719 1.00 103.67 178 ASN A N 1
ATOM 669 C CA . ASN A 1 82 ? 59.578 75.058 172.746 1.00 105.80 178 ASN A CA 1
ATOM 670 C C . ASN A 1 82 ? 60.936 75.411 173.344 1.00 118.04 178 ASN A C 1
ATOM 671 O O . ASN A 1 82 ? 61.175 76.575 173.656 1.00 124.07 178 ASN A O 1
ATOM 676 N N . ASP A 1 83 ? 61.811 74.416 173.531 1.00 117.49 179 ASP A N 1
ATOM 677 C CA . ASP A 1 83 ? 63.145 74.679 174.049 1.00 122.16 179 ASP A CA 1
ATOM 678 C C . ASP A 1 83 ? 63.894 75.615 173.105 1.00 126.04 179 ASP A C 1
ATOM 679 O O . ASP A 1 83 ? 64.572 76.537 173.554 1.00 138.78 179 ASP A O 1
ATOM 684 N N . ASN A 1 84 ? 63.737 75.382 171.798 1.00 119.11 180 ASN A N 1
ATOM 685 C CA . ASN A 1 84 ? 64.534 76.048 170.781 1.00 117.49 180 ASN A CA 1
ATOM 686 C C . ASN A 1 84 ? 64.059 77.479 170.516 1.00 116.78 180 ASN A C 1
ATOM 687 O O . ASN A 1 84 ? 64.838 78.283 170.012 1.00 119.07 180 ASN A O 1
ATOM 692 N N . GLN A 1 85 ? 62.786 77.789 170.810 1.00 117.59 181 GLN A N 1
ATOM 693 C CA . GLN A 1 85 ? 62.263 79.136 170.621 1.00 122.52 181 GLN A CA 1
ATOM 694 C C . GLN A 1 85 ? 62.659 80.020 171.807 1.00 120.43 181 GLN A C 1
ATOM 695 O O . GLN A 1 85 ? 62.740 81.244 171.673 1.00 113.25 181 GLN A O 1
ATOM 701 N N . ILE A 1 86 ? 62.885 79.393 172.970 1.00 118.54 182 ILE A N 1
ATOM 702 C CA . ILE A 1 86 ? 63.354 80.102 174.152 1.00 125.92 182 ILE A CA 1
ATOM 703 C C . ILE A 1 86 ? 64.801 80.548 173.938 1.00 130.74 182 ILE A C 1
ATOM 704 O O . ILE A 1 86 ? 65.174 81.646 174.352 1.00 142.06 182 ILE A O 1
ATOM 709 N N . LEU A 1 87 ? 65.604 79.692 173.290 1.00 126.19 183 LEU A N 1
ATOM 710 C CA . LEU A 1 87 ? 67.008 79.984 173.039 1.00 121.01 183 LEU A CA 1
ATOM 711 C C . LEU A 1 87 ? 67.174 80.904 171.823 1.00 122.67 183 LEU A C 1
ATOM 712 O O . LEU A 1 87 ? 68.208 81.556 171.696 1.00 128.61 183 LEU A O 1
ATOM 717 N N . ARG A 1 88 ? 66.182 80.940 170.917 1.00 127.25 184 ARG A N 1
ATOM 718 C CA . ARG A 1 88 ? 66.154 81.907 169.822 1.00 133.50 184 ARG A CA 1
ATOM 719 C C . ARG A 1 88 ? 65.678 83.280 170.312 1.00 136.84 184 ARG A C 1
ATOM 720 O O . ARG A 1 88 ? 65.872 84.284 169.623 1.00 125.69 184 ARG A O 1
ATOM 728 N N . ALA A 1 89 ? 65.013 83.311 171.477 1.00 136.31 185 ALA A N 1
ATOM 729 C CA . ALA A 1 89 ? 64.665 84.553 172.148 1.00 134.24 185 ALA A CA 1
ATOM 730 C C . ALA A 1 89 ? 65.802 84.997 173.074 1.00 141.00 185 ALA A C 1
ATOM 731 O O . ALA A 1 89 ? 65.776 86.123 173.569 1.00 148.98 185 ALA A O 1
ATOM 733 N N . LYS A 1 90 ? 66.786 84.111 173.313 1.00 141.00 186 LYS A N 1
ATOM 734 C CA . LYS A 1 90 ? 67.997 84.452 174.052 1.00 144.91 186 LYS A CA 1
ATOM 735 C C . LYS A 1 90 ? 69.082 85.052 173.156 1.00 156.36 186 LYS A C 1
ATOM 736 O O . LYS A 1 90 ? 69.873 85.855 173.643 1.00 164.72 186 LYS A O 1
ATOM 742 N N . ILE A 1 91 ? 69.188 84.607 171.893 1.00 170.90 187 ILE A N 1
ATOM 743 C CA . ILE A 1 91 ? 70.082 85.255 170.934 1.00 185.70 187 ILE A CA 1
ATOM 744 C C . ILE A 1 91 ? 69.594 86.676 170.640 1.00 192.49 187 ILE A C 1
ATOM 745 O O . ILE A 1 91 ? 70.400 87.604 170.584 1.00 191.14 187 ILE A O 1
ATOM 750 N N . ALA A 1 92 ? 68.282 86.832 170.415 1.00 194.51 188 ALA A N 1
ATOM 751 C CA . ALA A 1 92 ? 67.725 88.089 169.937 1.00 188.38 188 ALA A CA 1
ATOM 752 C C . ALA A 1 92 ? 67.891 89.187 170.990 1.00 186.01 188 ALA A C 1
ATOM 753 O O . ALA A 1 92 ? 68.184 90.330 170.639 1.00 184.67 188 ALA A O 1
ATOM 755 N N . GLU A 1 93 ? 67.699 88.817 172.273 1.00 179.56 189 GLU A N 1
ATOM 756 C CA . GLU A 1 93 ? 67.735 89.822 173.373 1.00 167.65 189 GLU A CA 1
ATOM 757 C C . GLU A 1 93 ? 69.172 90.017 173.865 1.00 166.10 189 GLU A C 1
ATOM 758 O O . GLU A 1 93 ? 69.808 90.986 173.431 1.00 161.16 189 GLU A O 1
ATOM 764 N N . ASN A 1 94 ? 69.661 89.137 174.735 1.00 169.75 190 ASN A N 1
ATOM 765 C CA . ASN A 1 94 ? 71.070 89.238 175.178 1.00 165.43 190 ASN A CA 1
ATOM 766 C C . ASN A 1 94 ? 71.936 88.965 173.950 1.00 163.65 190 ASN A C 1
ATOM 767 O O . ASN A 1 94 ? 71.364 88.580 172.915 1.00 158.15 190 ASN A O 1
ATOM 769 N N . ARG A 1 95 ? 73.244 89.204 174.031 1.00 156.03 191 ARG A N 1
ATOM 770 C CA . ARG A 1 95 ? 74.051 89.003 172.808 1.00 146.66 191 ARG A CA 1
ATOM 771 C C . ARG A 1 95 ? 73.321 89.747 171.688 1.00 146.96 191 ARG A C 1
ATOM 772 O O . ARG A 1 95 ? 73.387 89.290 170.538 1.00 143.63 191 ARG A O 1
ATOM 780 N N . ASN A 1 96 ? 72.662 90.859 172.033 1.00 145.71 192 ASN A N 1
ATOM 781 C CA . ASN A 1 96 ? 71.871 91.651 171.056 1.00 154.42 192 ASN A CA 1
ATOM 782 C C . ASN A 1 96 ? 72.725 92.777 170.470 1.00 149.79 192 ASN A C 1
ATOM 783 O O . ASN A 1 96 ? 73.096 93.689 171.204 1.00 138.35 192 ASN A O 1
ATOM 789 N N . SER B 1 1 ? -1.828 66.911 127.019 1.00 142.43 97 SER B N 1
ATOM 790 C CA . SER B 1 1 ? -1.101 67.701 128.049 1.00 141.46 97 SER B CA 1
ATOM 791 C C . SER B 1 1 ? -0.744 66.812 129.239 1.00 143.03 97 SER B C 1
ATOM 792 O O . SER B 1 1 ? 0.397 66.840 129.687 1.00 159.62 97 SER B O 1
ATOM 795 N N . VAL B 1 2 ? -1.703 66.018 129.741 1.00 136.79 98 VAL B N 1
ATOM 796 C CA . VAL B 1 2 ? -1.456 65.151 130.889 1.00 133.58 98 VAL B CA 1
ATOM 797 C C . VAL B 1 2 ? -0.431 64.072 130.531 1.00 135.99 98 VAL B C 1
ATOM 798 O O . VAL B 1 2 ? 0.361 63.674 131.384 1.00 138.05 98 VAL B O 1
ATOM 802 N N . ALA B 1 3 ? -0.456 63.583 129.284 1.00 138.42 99 ALA B N 1
ATOM 803 C CA . ALA B 1 3 ? 0.477 62.556 128.841 1.00 136.10 99 ALA B CA 1
ATOM 804 C C . ALA B 1 3 ? 1.864 63.159 128.626 1.00 137.67 99 ALA B C 1
ATOM 805 O O . ALA B 1 3 ? 2.869 62.490 128.847 1.00 141.05 99 ALA B O 1
ATOM 807 N N . GLU B 1 4 ? 1.905 64.426 128.200 1.00 139.02 100 GLU B N 1
ATOM 808 C CA . GLU B 1 4 ? 3.158 65.112 127.938 1.00 139.44 100 GLU B CA 1
ATOM 809 C C . GLU B 1 4 ? 3.825 65.531 129.252 1.00 140.29 100 GLU B C 1
ATOM 810 O O . GLU B 1 4 ? 5.050 65.562 129.315 1.00 152.21 100 GLU B O 1
ATOM 816 N N . ILE B 1 5 ? 3.043 65.845 130.299 1.00 130.84 101 ILE B N 1
ATOM 817 C CA . ILE B 1 5 ? 3.628 66.251 131.573 1.00 126.99 101 ILE B CA 1
ATOM 818 C C . ILE B 1 5 ? 4.053 65.011 132.365 1.00 125.21 101 ILE B C 1
ATOM 819 O O . ILE B 1 5 ? 5.013 65.059 133.135 1.00 120.88 101 ILE B O 1
ATOM 824 N N . ASN B 1 6 ? 3.326 63.900 132.197 1.00 120.17 102 ASN B N 1
ATOM 825 C CA . ASN B 1 6 ? 3.734 62.649 132.812 1.00 114.02 102 ASN B CA 1
ATOM 826 C C . ASN B 1 6 ? 5.038 62.197 132.150 1.00 112.71 102 ASN B C 1
ATOM 827 O O . ASN B 1 6 ? 5.969 61.803 132.842 1.00 106.75 102 ASN B O 1
ATOM 832 N N . ALA B 1 7 ? 5.124 62.306 130.818 1.00 113.53 103 ALA B N 1
ATOM 833 C CA . ALA B 1 7 ? 6.304 61.869 130.083 1.00 116.33 103 ALA B CA 1
ATOM 834 C C . ALA B 1 7 ? 7.566 62.571 130.582 1.00 118.70 103 ALA B C 1
ATOM 835 O O . ALA B 1 7 ? 8.625 61.948 130.651 1.00 108.11 103 ALA B O 1
ATOM 837 N N . GLN B 1 8 ? 7.458 63.870 130.890 1.00 123.75 104 GLN B N 1
ATOM 838 C CA . GLN B 1 8 ? 8.616 64.655 131.303 1.00 136.11 104 GLN B CA 1
ATOM 839 C C . GLN B 1 8 ? 8.871 64.464 132.796 1.00 128.74 104 GLN B C 1
ATOM 840 O O . GLN B 1 8 ? 9.965 64.782 133.268 1.00 137.59 104 GLN B O 1
ATOM 846 N N . TYR B 1 9 ? 7.863 63.966 133.531 1.00 114.50 105 TYR B N 1
ATOM 847 C CA . TYR B 1 9 ? 8.044 63.606 134.932 1.00 109.52 105 TYR B CA 1
ATOM 848 C C . TYR B 1 9 ? 8.882 62.333 135.062 1.00 100.57 105 TYR B C 1
ATOM 849 O O . TYR B 1 9 ? 9.758 62.268 135.916 1.00 94.86 105 TYR B O 1
ATOM 858 N N . TYR B 1 10 ? 8.605 61.332 134.217 1.00 98.25 106 TYR B N 1
ATOM 859 C CA . TYR B 1 10 ? 9.351 60.083 134.199 1.00 101.42 106 TYR B CA 1
ATOM 860 C C . TYR B 1 10 ? 10.777 60.283 133.665 1.00 105.31 106 TYR B C 1
ATOM 861 O O . TYR B 1 10 ? 11.677 59.530 134.027 1.00 111.47 106 TYR B O 1
ATOM 870 N N . GLN B 1 11 ? 10.995 61.266 132.783 1.00 108.09 107 GLN B N 1
ATOM 871 C CA . GLN B 1 11 ? 12.317 61.492 132.213 1.00 113.60 107 GLN B CA 1
ATOM 872 C C . GLN B 1 11 ? 13.197 62.240 133.209 1.00 110.17 107 GLN B C 1
ATOM 873 O O . GLN B 1 11 ? 14.412 62.059 133.203 1.00 105.45 107 GLN B O 1
ATOM 879 N N . GLN B 1 12 ? 12.572 63.106 134.017 1.00 109.30 108 GLN B N 1
ATOM 880 C CA . GLN B 1 12 ? 13.243 63.801 135.105 1.00 111.91 108 GLN B CA 1
ATOM 881 C C . GLN B 1 12 ? 13.679 62.787 136.168 1.00 108.61 108 GLN B C 1
ATOM 882 O O . GLN B 1 12 ? 14.821 62.829 136.622 1.00 115.91 108 GLN B O 1
ATOM 888 N N . GLU B 1 13 ? 12.763 61.890 136.566 1.00 98.35 109 GLU B N 1
ATOM 889 C CA . GLU B 1 13 ? 13.033 60.892 137.591 1.00 92.56 109 GLU B CA 1
ATOM 890 C C . GLU B 1 13 ? 14.028 59.849 137.085 1.00 92.39 109 GLU B C 1
ATOM 891 O O . GLU B 1 13 ? 14.764 59.273 137.878 1.00 84.26 109 GLU B O 1
ATOM 897 N N . SER B 1 14 ? 14.010 59.568 135.777 1.00 94.94 110 SER B N 1
ATOM 898 C CA . SER B 1 14 ? 14.965 58.641 135.192 1.00 97.21 110 SER B CA 1
ATOM 899 C C . SER B 1 14 ? 16.375 59.221 135.289 1.00 98.40 110 SER B C 1
ATOM 900 O O . SER B 1 14 ? 17.312 58.488 135.595 1.00 97.12 110 SER B O 1
ATOM 903 N N . ALA B 1 15 ? 16.509 60.535 135.050 1.00 98.32 111 ALA B N 1
ATOM 904 C CA . ALA B 1 15 ? 17.791 61.218 135.134 1.00 94.18 111 ALA B CA 1
ATOM 905 C C . ALA B 1 15 ? 18.333 61.140 136.560 1.00 93.64 111 ALA B C 1
ATOM 906 O O . ALA B 1 15 ? 19.517 60.870 136.747 1.00 93.76 111 ALA B O 1
ATOM 908 N N . LYS B 1 16 ? 17.454 61.344 137.552 1.00 90.81 112 LYS B N 1
ATOM 909 C CA . LYS B 1 16 ? 17.819 61.264 138.961 1.00 92.41 112 LYS B CA 1
ATOM 910 C C . LYS B 1 16 ? 18.340 59.877 139.333 1.00 83.02 112 LYS B C 1
ATOM 911 O O . LYS B 1 16 ? 19.318 59.754 140.062 1.00 75.92 112 LYS B O 1
ATOM 917 N N . LEU B 1 17 ? 17.647 58.847 138.847 1.00 82.70 113 LEU B N 1
ATOM 918 C CA . LEU B 1 17 ? 18.034 57.460 139.034 1.00 80.61 113 LEU B CA 1
ATOM 919 C C . LEU B 1 17 ? 19.378 57.139 138.368 1.00 85.71 113 LEU B C 1
ATOM 920 O O . LEU B 1 17 ? 20.113 56.290 138.880 1.00 79.17 113 LEU B O 1
ATOM 925 N N . ARG B 1 18 ? 19.693 57.767 137.219 1.00 84.58 114 ARG B N 1
ATOM 926 C CA . ARG B 1 18 ? 20.952 57.469 136.544 1.00 87.15 114 ARG B CA 1
ATOM 927 C C . ARG B 1 18 ? 22.093 58.009 137.396 1.00 84.77 114 ARG B C 1
ATOM 928 O O . ARG B 1 18 ? 23.156 57.399 137.413 1.00 83.34 114 ARG B O 1
ATOM 936 N N . GLN B 1 19 ? 21.844 59.112 138.123 1.00 79.60 115 GLN B N 1
ATOM 937 C CA . GLN B 1 19 ? 22.850 59.693 138.997 1.00 81.98 115 GLN B CA 1
ATOM 938 C C . GLN B 1 19 ? 23.066 58.815 140.225 1.00 77.37 115 GLN B C 1
ATOM 939 O O . GLN B 1 19 ? 24.198 58.634 140.668 1.00 76.18 115 GLN B O 1
ATOM 945 N N . GLN B 1 20 ? 21.968 58.323 140.796 1.00 72.24 116 GLN B N 1
ATOM 946 C CA . GLN B 1 20 ? 22.037 57.534 142.010 1.00 75.56 116 GLN B CA 1
ATOM 947 C C . GLN B 1 20 ? 22.679 56.174 141.732 1.00 70.97 116 GLN B C 1
ATOM 948 O O . GLN B 1 20 ? 23.370 55.655 142.600 1.00 63.67 116 GLN B O 1
ATOM 954 N N . ILE B 1 21 ? 22.452 55.625 140.529 1.00 67.92 117 ILE B N 1
ATOM 955 C CA . ILE B 1 21 ? 23.013 54.346 140.111 1.00 66.89 117 ILE B CA 1
ATOM 956 C C . ILE B 1 21 ? 24.541 54.423 139.979 1.00 68.62 117 ILE B C 1
ATOM 957 O O . ILE B 1 21 ? 25.255 53.563 140.502 1.00 68.30 117 ILE B O 1
ATOM 962 N N . ILE B 1 22 ? 25.064 55.429 139.276 1.00 68.26 118 ILE B N 1
ATOM 963 C CA . ILE B 1 22 ? 26.513 55.558 139.151 1.00 75.67 118 ILE B CA 1
ATOM 964 C C . ILE B 1 22 ? 27.105 55.792 140.548 1.00 74.36 118 ILE B C 1
ATOM 965 O O . ILE B 1 22 ? 28.169 55.278 140.882 1.00 71.75 118 ILE B O 1
ATOM 970 N N . SER B 1 23 ? 26.399 56.580 141.362 1.00 68.48 119 SER B N 1
ATOM 971 C CA . SER B 1 23 ? 26.873 56.979 142.668 1.00 65.87 119 SER B CA 1
ATOM 972 C C . SER B 1 23 ? 26.915 55.771 143.621 1.00 65.61 119 SER B C 1
ATOM 973 O O . SER B 1 23 ? 27.880 55.552 144.350 1.00 58.77 119 SER B O 1
ATOM 976 N N . ILE B 1 24 ? 25.890 54.928 143.576 1.00 61.19 120 ILE B N 1
ATOM 977 C CA . ILE B 1 24 ? 25.827 53.791 144.466 1.00 60.29 120 ILE B CA 1
ATOM 978 C C . ILE B 1 24 ? 26.776 52.697 143.965 1.00 63.20 120 ILE B C 1
ATOM 979 O O . ILE B 1 24 ? 27.209 51.845 144.740 1.00 62.50 120 ILE B O 1
ATOM 984 N N . GLN B 1 25 ? 27.062 52.672 142.661 1.00 60.33 121 GLN B N 1
ATOM 985 C CA . GLN B 1 25 ? 27.951 51.655 142.124 1.00 64.23 121 GLN B CA 1
ATOM 986 C C . GLN B 1 25 ? 29.348 51.891 142.675 1.00 63.42 121 GLN B C 1
ATOM 987 O O . GLN B 1 25 ? 30.054 50.933 143.003 1.00 62.30 121 GLN B O 1
ATOM 993 N N . ASN B 1 26 ? 29.698 53.178 142.788 1.00 60.81 122 ASN B N 1
ATOM 994 C CA . ASN B 1 26 ? 30.981 53.603 143.313 1.00 64.66 122 ASN B CA 1
ATOM 995 C C . ASN B 1 26 ? 31.059 53.320 144.812 1.00 62.94 122 ASN B C 1
ATOM 996 O O . ASN B 1 26 ? 32.039 52.749 145.283 1.00 64.67 122 ASN B O 1
ATOM 1001 N N . SER B 1 27 ? 30.021 53.707 145.552 1.00 64.06 123 SER B N 1
ATOM 1002 C CA . SER B 1 27 ? 29.969 53.442 146.977 1.00 60.83 123 SER B CA 1
ATOM 1003 C C . SER B 1 27 ? 30.086 51.950 147.261 1.00 54.44 123 SER B C 1
ATOM 1004 O O . SER B 1 27 ? 30.817 51.554 148.148 1.00 58.20 123 SER B O 1
ATOM 1007 N N . ASN B 1 28 ? 29.395 51.120 146.494 1.00 52.68 124 ASN B N 1
ATOM 1008 C CA . ASN B 1 28 ? 29.511 49.684 146.684 1.00 57.97 124 ASN B CA 1
ATOM 1009 C C . ASN B 1 28 ? 30.944 49.210 146.455 1.00 58.41 124 ASN B C 1
ATOM 1010 O O . ASN B 1 28 ? 31.405 48.303 147.143 1.00 57.81 124 ASN B O 1
ATOM 1015 N N . ARG B 1 29 ? 31.628 49.771 145.454 1.00 57.66 125 ARG B N 1
ATOM 1016 C CA . ARG B 1 29 ? 32.987 49.340 145.167 1.00 63.10 125 ARG B CA 1
ATOM 1017 C C . ARG B 1 29 ? 33.895 49.654 146.350 1.00 55.86 125 ARG B C 1
ATOM 1018 O O . ARG B 1 29 ? 34.798 48.888 146.668 1.00 56.10 125 ARG B O 1
ATOM 1026 N N . GLN B 1 30 ? 33.660 50.812 146.960 1.00 52.81 126 GLN B N 1
ATOM 1027 C CA . GLN B 1 30 ? 34.420 51.225 148.119 1.00 54.78 126 GLN B CA 1
ATOM 1028 C C . GLN B 1 30 ? 34.208 50.235 149.270 1.00 49.60 126 GLN B C 1
ATOM 1029 O O . GLN B 1 30 ? 35.173 49.852 149.919 1.00 47.97 126 GLN B O 1
ATOM 1035 N N . LEU B 1 31 ? 32.959 49.824 149.527 1.00 47.81 127 LEU B N 1
ATOM 1036 C CA . LEU B 1 31 ? 32.662 48.892 150.617 1.00 48.37 127 LEU B CA 1
ATOM 1037 C C . LEU B 1 31 ? 33.228 47.503 150.307 1.00 53.22 127 LEU B C 1
ATOM 1038 O O . LEU B 1 31 ? 33.489 46.728 151.234 1.00 54.66 127 LEU B O 1
ATOM 1043 N N . MET B 1 32 ? 33.442 47.209 149.008 1.00 53.03 128 MET B N 1
ATOM 1044 C CA . MET B 1 32 ? 34.014 45.948 148.563 1.00 53.74 128 MET B CA 1
ATOM 1045 C C . MET B 1 32 ? 35.545 45.997 148.611 1.00 51.22 128 MET B C 1
ATOM 1046 O O . MET B 1 32 ? 36.217 44.991 148.409 1.00 53.77 128 MET B O 1
ATOM 1051 N N . GLY B 1 33 ? 36.106 47.163 148.905 1.00 50.30 129 GLY B N 1
ATOM 1052 C CA . GLY B 1 33 ? 37.509 47.249 149.271 1.00 52.89 129 GLY B CA 1
ATOM 1053 C C . GLY B 1 33 ? 38.400 47.553 148.067 1.00 59.34 129 GLY B C 1
ATOM 1054 O O . GLY B 1 33 ? 39.608 47.343 148.126 1.00 57.21 129 GLY B O 1
ATOM 1055 N N . GLU B 1 34 ? 37.809 48.087 146.991 1.00 60.51 130 GLU B N 1
ATOM 1056 C CA . GLU B 1 34 ? 38.529 48.269 145.740 1.00 62.11 130 GLU B CA 1
ATOM 1057 C C . GLU B 1 34 ? 39.319 49.577 145.729 1.00 64.37 130 GLU B C 1
ATOM 1058 O O . GLU B 1 34 ? 40.145 49.753 144.845 1.00 75.91 130 GLU B O 1
ATOM 1064 N N . THR B 1 35 ? 39.095 50.485 146.685 1.00 59.59 131 THR B N 1
ATOM 1065 C CA . THR B 1 35 ? 39.804 51.753 146.688 1.00 58.85 131 THR B CA 1
ATOM 1066 C C . THR B 1 35 ? 40.734 51.874 147.895 1.00 58.53 131 THR B C 1
ATOM 1067 O O . THR B 1 35 ? 41.226 52.962 148.173 1.00 55.45 131 THR B O 1
ATOM 1071 N N . ILE B 1 36 ? 40.960 50.765 148.623 1.00 62.94 132 ILE B N 1
ATOM 1072 C CA . ILE B 1 36 ? 41.725 50.771 149.866 1.00 57.49 132 ILE B CA 1
ATOM 1073 C C . ILE B 1 36 ? 43.077 51.437 149.634 1.00 58.27 132 ILE B C 1
ATOM 1074 O O . ILE B 1 36 ? 43.483 52.273 150.425 1.00 57.73 132 ILE B O 1
ATOM 1079 N N . GLY B 1 37 ? 43.720 51.123 148.498 1.00 66.31 133 GLY B N 1
ATOM 1080 C CA . GLY B 1 37 ? 45.074 51.559 148.174 1.00 66.77 133 GLY B CA 1
ATOM 1081 C C . GLY B 1 37 ? 45.271 53.075 148.188 1.00 71.01 133 GLY B C 1
ATOM 1082 O O . GLY B 1 37 ? 46.345 53.565 148.526 1.00 84.28 133 GLY B O 1
ATOM 1083 N N . SER B 1 38 ? 44.229 53.825 147.840 1.00 72.01 134 SER B N 1
ATOM 1084 C CA . SER B 1 38 ? 44.352 55.257 147.641 1.00 71.70 134 SER B CA 1
ATOM 1085 C C . SER B 1 38 ? 43.632 56.032 148.743 1.00 70.80 134 SER B C 1
ATOM 1086 O O . SER B 1 38 ? 43.277 57.193 148.564 1.00 73.92 134 SER B O 1
ATOM 1089 N N . MET B 1 39 ? 43.395 55.385 149.886 1.00 70.56 135 MET B N 1
ATOM 1090 C CA . MET B 1 39 ? 42.608 55.993 150.942 1.00 70.72 135 MET B CA 1
ATOM 1091 C C . MET B 1 39 ? 43.548 56.621 151.979 1.00 71.79 135 MET B C 1
ATOM 1092 O O . MET B 1 39 ? 44.666 56.137 152.200 1.00 73.44 135 MET B O 1
ATOM 1097 N N . SER B 1 40 ? 43.071 57.694 152.626 1.00 67.29 136 SER B N 1
ATOM 1098 C CA . SER B 1 40 ? 43.770 58.329 153.733 1.00 68.31 136 SER B CA 1
ATOM 1099 C C . SER B 1 40 ? 43.674 57.465 154.987 1.00 64.42 136 SER B C 1
ATOM 1100 O O . SER B 1 40 ? 42.828 56.583 155.051 1.00 63.76 136 SER B O 1
ATOM 1103 N N . PRO B 1 41 ? 44.502 57.702 156.031 1.00 65.21 137 PRO B N 1
ATOM 1104 C CA . PRO B 1 41 ? 44.363 56.984 157.299 1.00 61.72 137 PRO B CA 1
ATOM 1105 C C . PRO B 1 41 ? 42.985 57.116 157.922 1.00 64.53 137 PRO B C 1
ATOM 1106 O O . PRO B 1 41 ? 42.502 56.179 158.538 1.00 78.23 137 PRO B O 1
ATOM 1110 N N . LYS B 1 42 ? 42.371 58.288 157.773 1.00 70.14 138 LYS B N 1
ATOM 1111 C CA . LYS B 1 42 ? 41.053 58.538 158.327 1.00 72.54 138 LYS B CA 1
ATOM 1112 C C . LYS B 1 42 ? 40.006 57.683 157.612 1.00 64.96 138 LYS B C 1
ATOM 1113 O O . LYS B 1 42 ? 39.142 57.097 158.253 1.00 57.33 138 LYS B O 1
ATOM 1119 N N . GLU B 1 43 ? 40.076 57.650 156.280 1.00 62.37 139 GLU B N 1
ATOM 1120 C CA . GLU B 1 43 ? 39.137 56.898 155.467 1.00 63.63 139 GLU B CA 1
ATOM 1121 C C . GLU B 1 43 ? 39.251 55.395 155.755 1.00 62.34 139 GLU B C 1
ATOM 1122 O O . GLU B 1 43 ? 38.243 54.687 155.708 1.00 62.37 139 GLU B O 1
ATOM 1128 N N . LEU B 1 44 ? 40.474 54.921 156.057 1.00 57.64 140 LEU B N 1
ATOM 1129 C CA . LEU B 1 44 ? 40.729 53.528 156.381 1.00 51.80 140 LEU B CA 1
ATOM 1130 C C . LEU B 1 44 ? 40.090 53.197 157.729 1.00 53.36 140 LEU B C 1
ATOM 1131 O O . LEU B 1 44 ? 39.419 52.183 157.839 1.00 54.18 140 LEU B O 1
ATOM 1136 N N . ARG B 1 45 ? 40.324 54.026 158.757 1.00 56.31 141 ARG B N 1
ATOM 1137 C CA . ARG B 1 45 ? 39.690 53.870 160.066 1.00 60.31 141 ARG B CA 1
ATOM 1138 C C . ARG B 1 45 ? 38.187 53.717 159.880 1.00 54.10 141 ARG B C 1
ATOM 1139 O O . ARG B 1 45 ? 37.566 52.812 160.415 1.00 58.26 141 ARG B O 1
ATOM 1147 N N . ASN B 1 46 ? 37.604 54.628 159.118 1.00 52.81 142 ASN B N 1
ATOM 1148 C CA . ASN B 1 46 ? 36.178 54.602 158.920 1.00 57.22 142 ASN B CA 1
ATOM 1149 C C . ASN B 1 46 ? 35.771 53.240 158.345 1.00 56.02 142 ASN B C 1
ATOM 1150 O O . ASN B 1 46 ? 34.913 52.551 158.902 1.00 55.11 142 ASN B O 1
ATOM 1155 N N . LEU B 1 47 ? 36.404 52.841 157.237 1.00 50.64 143 LEU B N 1
ATOM 1156 C CA . LEU B 1 47 ? 35.960 51.657 156.527 1.00 50.11 143 LEU B CA 1
ATOM 1157 C C . LEU B 1 47 ? 36.191 50.397 157.374 1.00 46.87 143 LEU B C 1
ATOM 1158 O O . LEU B 1 47 ? 35.362 49.478 157.407 1.00 45.75 143 LEU B O 1
ATOM 1163 N N . GLU B 1 48 ? 37.296 50.367 158.113 1.00 44.92 144 GLU B N 1
ATOM 1164 C CA . GLU B 1 48 ? 37.570 49.223 158.967 1.00 48.47 144 GLU B CA 1
ATOM 1165 C C . GLU B 1 48 ? 36.390 49.001 159.910 1.00 47.10 144 GLU B C 1
ATOM 1166 O O . GLU B 1 48 ? 35.862 47.897 160.026 1.00 46.77 144 GLU B O 1
ATOM 1172 N N . GLY B 1 49 ? 35.937 50.070 160.564 1.00 47.08 145 GLY B N 1
ATOM 1173 C CA . GLY B 1 49 ? 34.860 49.924 161.532 1.00 46.21 145 GLY B CA 1
ATOM 1174 C C . GLY B 1 49 ? 33.574 49.407 160.891 1.00 46.55 145 GLY B C 1
ATOM 1175 O O . GLY B 1 49 ? 32.948 48.513 161.459 1.00 47.84 145 GLY B O 1
ATOM 1176 N N . ARG B 1 50 ? 33.227 49.937 159.705 1.00 40.50 146 ARG B N 1
ATOM 1177 C CA . ARG B 1 50 ? 32.054 49.490 158.976 1.00 43.32 146 ARG B CA 1
ATOM 1178 C C . ARG B 1 50 ? 32.152 48.022 158.552 1.00 44.35 146 ARG B C 1
ATOM 1179 O O . ARG B 1 50 ? 31.162 47.289 158.689 1.00 42.95 146 ARG B O 1
ATOM 1187 N N . LEU B 1 51 ? 33.329 47.591 158.062 1.00 43.30 147 LEU B N 1
ATOM 1188 C CA . LEU B 1 51 ? 33.496 46.229 157.553 1.00 41.58 147 LEU B CA 1
ATOM 1189 C C . LEU B 1 51 ? 33.572 45.233 158.699 1.00 43.56 147 LEU B C 1
ATOM 1190 O O . LEU B 1 51 ? 33.036 44.131 158.550 1.00 44.88 147 LEU B O 1
ATOM 1195 N N . GLU B 1 52 ? 34.135 45.612 159.843 1.00 45.00 148 GLU B N 1
ATOM 1196 C CA . GLU B 1 52 ? 34.120 44.702 161.019 1.00 51.38 148 GLU B CA 1
ATOM 1197 C C . GLU B 1 52 ? 32.674 44.475 161.473 1.00 47.30 148 GLU B C 1
ATOM 1198 O O . GLU B 1 52 ? 32.356 43.354 161.872 1.00 44.38 148 GLU B O 1
ATOM 1204 N N . ARG B 1 53 ? 31.845 45.513 161.429 1.00 44.79 149 ARG B N 1
ATOM 1205 C CA . ARG B 1 53 ? 30.418 45.386 161.811 1.00 43.79 149 ARG B CA 1
ATOM 1206 C C . ARG B 1 53 ? 29.724 44.468 160.811 1.00 42.21 149 ARG B C 1
ATOM 1207 O O . ARG B 1 53 ? 28.959 43.600 161.242 1.00 42.31 149 ARG B O 1
ATOM 1215 N N . SER B 1 54 ? 30.008 44.662 159.531 1.00 39.57 150 SER B N 1
ATOM 1216 C CA . SER B 1 54 ? 29.363 43.853 158.476 1.00 42.63 150 SER B CA 1
ATOM 1217 C C . SER B 1 54 ? 29.774 42.387 158.611 1.00 45.58 150 SER B C 1
ATOM 1218 O O . SER B 1 54 ? 28.907 41.531 158.440 1.00 46.38 150 SER B O 1
ATOM 1221 N N . ILE B 1 55 ? 31.037 42.114 158.937 1.00 42.67 151 ILE B N 1
ATOM 1222 C CA . ILE B 1 55 ? 31.457 40.732 158.931 1.00 43.99 151 ILE B CA 1
ATOM 1223 C C . ILE B 1 55 ? 30.916 40.056 160.186 1.00 46.00 151 ILE B C 1
ATOM 1224 O O . ILE B 1 55 ? 30.626 38.869 160.185 1.00 46.32 151 ILE B O 1
ATOM 1229 N N . THR B 1 56 ? 30.755 40.801 161.274 1.00 50.27 152 THR B N 1
ATOM 1230 C CA . THR B 1 56 ? 30.209 40.198 162.481 1.00 53.22 152 THR B CA 1
ATOM 1231 C C . THR B 1 56 ? 28.759 39.813 162.205 1.00 51.30 152 THR B C 1
ATOM 1232 O O . THR B 1 56 ? 28.340 38.729 162.543 1.00 47.48 152 THR B O 1
ATOM 1236 N N . ARG B 1 57 ? 27.996 40.699 161.554 1.00 53.00 153 ARG B N 1
ATOM 1237 C CA . ARG B 1 57 ? 26.573 40.456 161.355 1.00 51.07 153 ARG B CA 1
ATOM 1238 C C . ARG B 1 57 ? 26.351 39.341 160.346 1.00 49.65 153 ARG B C 1
ATOM 1239 O O . ARG B 1 57 ? 25.438 38.542 160.496 1.00 47.51 153 ARG B O 1
ATOM 1247 N N . ILE B 1 58 ? 27.195 39.289 159.321 1.00 49.77 154 ILE B N 1
ATOM 1248 C CA . ILE B 1 58 ? 27.031 38.299 158.273 1.00 48.02 154 ILE B CA 1
ATOM 1249 C C . ILE B 1 58 ? 27.369 36.913 158.819 1.00 49.05 154 ILE B C 1
ATOM 1250 O O . ILE B 1 58 ? 26.659 35.950 158.577 1.00 50.82 154 ILE B O 1
ATOM 1255 N N . ARG B 1 59 ? 28.463 36.821 159.573 1.00 49.31 155 ARG B N 1
ATOM 1256 C CA . ARG B 1 59 ? 28.860 35.565 160.160 1.00 52.37 155 ARG B CA 1
ATOM 1257 C C . ARG B 1 59 ? 27.745 35.085 161.081 1.00 54.37 155 ARG B C 1
ATOM 1258 O O . ARG B 1 59 ? 27.361 33.927 161.053 1.00 59.03 155 ARG B O 1
ATOM 1266 N N . SER B 1 60 ? 27.245 35.995 161.914 1.00 52.75 156 SER B N 1
ATOM 1267 C CA . SER B 1 60 ? 26.203 35.667 162.869 1.00 55.35 156 SER B CA 1
ATOM 1268 C C . SER B 1 60 ? 24.939 35.191 162.150 1.00 53.29 156 SER B C 1
ATOM 1269 O O . SER B 1 60 ? 24.334 34.198 162.530 1.00 62.73 156 SER B O 1
ATOM 1272 N N . LYS B 1 61 ? 24.592 35.844 161.057 1.00 54.10 157 LYS B N 1
ATOM 1273 C CA . LYS B 1 61 ? 23.401 35.494 160.312 1.00 58.07 157 LYS B CA 1
ATOM 1274 C C . LYS B 1 61 ? 23.560 34.113 159.703 1.00 56.95 157 LYS B C 1
ATOM 1275 O O . LYS B 1 61 ? 22.638 33.325 159.759 1.00 60.43 157 LYS B O 1
ATOM 1281 N N . LYS B 1 62 ? 24.694 33.867 159.045 1.00 58.49 158 LYS B N 1
ATOM 1282 C CA . LYS B 1 62 ? 24.962 32.588 158.410 1.00 60.54 158 LYS B CA 1
ATOM 1283 C C . LYS B 1 62 ? 24.727 31.437 159.389 1.00 64.16 158 LYS B C 1
ATOM 1284 O O . LYS B 1 62 ? 24.209 30.393 159.006 1.00 63.37 158 LYS B O 1
ATOM 1290 N N . ASN B 1 63 ? 25.116 31.644 160.652 1.00 62.03 159 ASN B N 1
ATOM 1291 C CA . ASN B 1 63 ? 24.962 30.645 161.695 1.00 65.40 159 ASN B CA 1
ATOM 1292 C C . ASN B 1 63 ? 23.496 30.518 162.117 1.00 66.87 159 ASN B C 1
ATOM 1293 O O . ASN B 1 63 ? 23.022 29.402 162.304 1.00 65.15 159 ASN B O 1
ATOM 1298 N N . GLU B 1 64 ? 22.798 31.646 162.316 1.00 67.14 160 GLU B N 1
ATOM 1299 C CA . GLU B 1 64 ? 21.403 31.621 162.723 1.00 67.50 160 GLU B CA 1
ATOM 1300 C C . GLU B 1 64 ? 20.567 30.858 161.698 1.00 67.61 160 GLU B C 1
ATOM 1301 O O . GLU B 1 64 ? 19.656 30.145 162.106 1.00 68.88 160 GLU B O 1
ATOM 1307 N N . LEU B 1 65 ? 20.826 31.047 160.388 1.00 64.10 161 LEU B N 1
ATOM 1308 C CA . LEU B 1 65 ? 19.992 30.418 159.367 1.00 71.52 161 LEU B CA 1
ATOM 1309 C C . LEU B 1 65 ? 20.220 28.913 159.370 1.00 74.11 161 LEU B C 1
ATOM 1310 O O . LEU B 1 65 ? 19.263 28.144 159.309 1.00 75.77 161 LEU B O 1
ATOM 1315 N N . LEU B 1 66 ? 21.485 28.505 159.487 1.00 71.51 162 LEU B N 1
ATOM 1316 C CA . LEU B 1 66 ? 21.802 27.098 159.577 1.00 71.27 162 LEU B CA 1
ATOM 1317 C C . LEU B 1 66 ? 21.090 26.486 160.777 1.00 69.44 162 LEU B C 1
ATOM 1318 O O . LEU B 1 66 ? 20.439 25.457 160.642 1.00 68.32 162 LEU B O 1
ATOM 1323 N N . PHE B 1 67 ? 21.206 27.123 161.940 1.00 68.60 163 PHE B N 1
ATOM 1324 C CA . PHE B 1 67 ? 20.560 26.610 163.133 1.00 72.06 163 PHE B CA 1
ATOM 1325 C C . PHE B 1 67 ? 19.056 26.465 162.903 1.00 69.87 163 PHE B C 1
ATOM 1326 O O . PHE B 1 67 ? 18.489 25.412 163.163 1.00 73.95 163 PHE B O 1
ATOM 1334 N N . SER B 1 68 ? 18.419 27.507 162.375 1.00 69.75 164 SER B N 1
ATOM 1335 C CA . SER B 1 68 ? 16.991 27.474 162.120 1.00 70.02 164 SER B CA 1
ATOM 1336 C C . SER B 1 68 ? 16.571 26.328 161.196 1.00 68.81 164 SER B C 1
ATOM 1337 O O . SER B 1 68 ? 15.584 25.669 161.483 1.00 75.89 164 SER B O 1
ATOM 1340 N N . GLU B 1 69 ? 17.273 26.103 160.084 1.00 67.45 165 GLU B N 1
ATOM 1341 C CA . GLU B 1 69 ? 16.930 25.017 159.175 1.00 71.45 165 GLU B CA 1
ATOM 1342 C C . GLU B 1 69 ? 17.146 23.663 159.856 1.00 77.65 165 GLU B C 1
ATOM 1343 O O . GLU B 1 69 ? 16.435 22.697 159.583 1.00 78.48 165 GLU B O 1
ATOM 1349 N N . ILE B 1 70 ? 18.153 23.571 160.727 1.00 71.92 166 ILE B N 1
ATOM 1350 C CA . ILE B 1 70 ? 18.353 22.349 161.478 1.00 75.66 166 ILE B CA 1
ATOM 1351 C C . ILE B 1 70 ? 17.180 22.184 162.436 1.00 77.56 166 ILE B C 1
ATOM 1352 O O . ILE B 1 70 ? 16.656 21.083 162.587 1.00 82.76 166 ILE B O 1
ATOM 1357 N N . ASP B 1 71 ? 16.767 23.286 163.067 1.00 77.02 167 ASP B N 1
ATOM 1358 C CA . ASP B 1 71 ? 15.752 23.221 164.102 1.00 85.44 167 ASP B CA 1
ATOM 1359 C C . ASP B 1 71 ? 14.433 22.769 163.473 1.00 92.98 167 ASP B C 1
ATOM 1360 O O . ASP B 1 71 ? 13.768 21.866 164.003 1.00 91.03 167 ASP B O 1
ATOM 1365 N N . TYR B 1 72 ? 14.123 23.350 162.303 1.00 85.84 168 TYR B N 1
ATOM 1366 C CA . TYR B 1 72 ? 12.961 22.992 161.504 1.00 87.37 168 TYR B CA 1
ATOM 1367 C C . TYR B 1 72 ? 12.942 21.490 161.195 1.00 84.49 168 TYR B C 1
ATOM 1368 O O . TYR B 1 72 ? 11.955 20.827 161.490 1.00 97.03 168 TYR B O 1
ATOM 1377 N N . MET B 1 73 ? 14.012 20.958 160.595 1.00 77.61 169 MET B N 1
ATOM 1378 C CA . MET B 1 73 ? 14.048 19.577 160.137 1.00 79.41 169 MET B CA 1
ATOM 1379 C C . MET B 1 73 ? 14.027 18.614 161.318 1.00 80.86 169 MET B C 1
ATOM 1380 O O . MET B 1 73 ? 13.588 17.477 161.161 1.00 84.72 169 MET B O 1
ATOM 1385 N N . GLN B 1 74 ? 14.518 19.056 162.482 1.00 81.67 170 GLN B N 1
ATOM 1386 C CA . GLN B 1 74 ? 14.477 18.231 163.680 1.00 83.79 170 GLN B CA 1
ATOM 1387 C C . GLN B 1 74 ? 13.040 18.067 164.166 1.00 88.22 170 GLN B C 1
ATOM 1388 O O . GLN B 1 74 ? 12.666 16.973 164.594 1.00 95.89 170 GLN B O 1
ATOM 1394 N N . LYS B 1 75 ? 12.264 19.160 164.135 1.00 83.97 171 LYS B N 1
ATOM 1395 C CA . LYS B 1 75 ? 10.863 19.122 164.523 1.00 88.75 171 LYS B CA 1
ATOM 1396 C C . LYS B 1 75 ? 10.099 18.240 163.539 1.00 90.40 171 LYS B C 1
ATOM 1397 O O . LYS B 1 75 ? 9.385 17.329 163.958 1.00 92.68 171 LYS B O 1
ATOM 1403 N N . ARG B 1 76 ? 10.327 18.471 162.242 1.00 82.83 172 ARG B N 1
ATOM 1404 C CA . ARG B 1 76 ? 9.721 17.695 161.173 1.00 83.33 172 ARG B CA 1
ATOM 1405 C C . ARG B 1 76 ? 9.979 16.199 161.386 1.00 87.43 172 ARG B C 1
ATOM 1406 O O . ARG B 1 76 ? 9.152 15.373 161.018 1.00 101.77 172 ARG B O 1
ATOM 1414 N N . GLU B 1 77 ? 11.124 15.840 161.974 1.00 84.36 173 GLU B N 1
ATOM 1415 C CA . GLU B 1 77 ? 11.422 14.457 162.304 1.00 85.71 173 GLU B CA 1
ATOM 1416 C C . GLU B 1 77 ? 10.514 13.978 163.441 1.00 91.96 173 GLU B C 1
ATOM 1417 O O . GLU B 1 77 ? 9.884 12.925 163.335 1.00 99.10 173 GLU B O 1
ATOM 1423 N N . VAL B 1 78 ? 10.464 14.737 164.542 1.00 92.95 174 VAL B N 1
ATOM 1424 C CA . VAL B 1 78 ? 9.616 14.395 165.674 1.00 98.69 174 VAL B CA 1
ATOM 1425 C C . VAL B 1 78 ? 8.161 14.268 165.207 1.00 101.63 174 VAL B C 1
ATOM 1426 O O . VAL B 1 78 ? 7.515 13.250 165.442 1.00 105.55 174 VAL B O 1
ATOM 1430 N N . ASP B 1 79 ? 7.669 15.287 164.500 1.00 100.29 175 ASP B N 1
ATOM 1431 C CA . ASP B 1 79 ? 6.289 15.340 164.040 1.00 101.39 175 ASP B CA 1
ATOM 1432 C C . ASP B 1 79 ? 5.938 14.157 163.136 1.00 104.55 175 ASP B C 1
ATOM 1433 O O . ASP B 1 79 ? 4.777 13.752 163.103 1.00 115.70 175 ASP B O 1
ATOM 1438 N N . LEU B 1 80 ? 6.907 13.638 162.370 1.00 100.47 176 LEU B N 1
ATOM 1439 C CA . LEU B 1 80 ? 6.655 12.486 161.515 1.00 105.00 176 LEU B CA 1
ATOM 1440 C C . LEU B 1 80 ? 6.738 11.182 162.311 1.00 107.00 176 LEU B C 1
ATOM 1441 O O . LEU B 1 80 ? 6.020 10.231 162.005 1.00 108.18 176 LEU B O 1
ATOM 1446 N N . HIS B 1 81 ? 7.608 11.119 163.324 1.00 108.15 177 HIS B N 1
ATOM 1447 C CA . HIS B 1 81 ? 7.695 9.925 164.151 1.00 111.08 177 HIS B CA 1
ATOM 1448 C C . HIS B 1 81 ? 6.434 9.764 164.997 1.00 122.98 177 HIS B C 1
ATOM 1449 O O . HIS B 1 81 ? 6.057 8.639 165.323 1.00 131.75 177 HIS B O 1
ATOM 1456 N N . ASN B 1 82 ? 5.803 10.892 165.351 1.00 126.23 178 ASN B N 1
ATOM 1457 C CA . ASN B 1 82 ? 4.552 10.889 166.092 1.00 131.09 178 ASN B CA 1
ATOM 1458 C C . ASN B 1 82 ? 3.408 10.500 165.155 1.00 131.85 178 ASN B C 1
ATOM 1459 O O . ASN B 1 82 ? 2.515 9.756 165.553 1.00 127.59 178 ASN B O 1
ATOM 1464 N N . ASP B 1 83 ? 3.451 10.989 163.909 1.00 130.75 179 ASP B N 1
ATOM 1465 C CA . ASP B 1 83 ? 2.449 10.664 162.902 1.00 132.57 179 ASP B CA 1
ATOM 1466 C C . ASP B 1 83 ? 2.469 9.169 162.574 1.00 133.80 179 ASP B C 1
ATOM 1467 O O . ASP B 1 83 ? 1.462 8.629 162.125 1.00 149.91 179 ASP B O 1
ATOM 1472 N N . ASN B 1 84 ? 3.607 8.497 162.782 1.00 131.47 180 ASN B N 1
ATOM 1473 C CA . ASN B 1 84 ? 3.741 7.097 162.407 1.00 135.52 180 ASN B CA 1
ATOM 1474 C C . ASN B 1 84 ? 3.305 6.166 163.542 1.00 139.60 180 ASN B C 1
ATOM 1475 O O . ASN B 1 84 ? 2.953 5.018 163.280 1.00 136.18 180 ASN B O 1
ATOM 1480 N N . GLN B 1 85 ? 3.380 6.631 164.800 1.00 148.99 181 GLN B N 1
ATOM 1481 C CA . GLN B 1 85 ? 2.939 5.836 165.942 1.00 153.92 181 GLN B CA 1
ATOM 1482 C C . GLN B 1 85 ? 1.425 5.946 166.124 1.00 160.92 181 GLN B C 1
ATOM 1483 O O . GLN B 1 85 ? 0.819 5.039 166.698 1.00 163.41 181 GLN B O 1
ATOM 1489 N N . ILE B 1 86 ? 0.815 7.055 165.672 1.00 156.36 182 ILE B N 1
ATOM 1490 C CA . ILE B 1 86 ? -0.639 7.148 165.667 1.00 154.91 182 ILE B CA 1
ATOM 1491 C C . ILE B 1 86 ? -1.175 6.193 164.602 1.00 156.18 182 ILE B C 1
ATOM 1492 O O . ILE B 1 86 ? -2.143 5.480 164.853 1.00 177.02 182 ILE B O 1
ATOM 1497 N N . LEU B 1 87 ? -0.519 6.154 163.434 1.00 144.15 183 LEU B N 1
ATOM 1498 C CA . LEU B 1 87 ? -0.936 5.288 162.341 1.00 143.40 183 LEU B CA 1
ATOM 1499 C C . LEU B 1 87 ? -0.785 3.811 162.728 1.00 150.50 183 LEU B C 1
ATOM 1500 O O . LEU B 1 87 ? -1.645 3.005 162.374 1.00 158.43 183 LEU B O 1
ATOM 1505 N N . ARG B 1 88 ? 0.281 3.444 163.459 1.00 150.15 184 ARG B N 1
ATOM 1506 C CA . ARG B 1 88 ? 0.486 2.054 163.865 1.00 158.24 184 ARG B CA 1
ATOM 1507 C C . ARG B 1 88 ? -0.518 1.657 164.947 1.00 171.15 184 ARG B C 1
ATOM 1508 O O . ARG B 1 88 ? -1.226 0.662 164.798 1.00 180.26 184 ARG B O 1
ATOM 1516 N N . ALA B 1 89 ? -0.561 2.436 166.038 1.00 183.72 185 ALA B N 1
ATOM 1517 C CA . ALA B 1 89 ? -1.449 2.167 167.161 1.00 187.04 185 ALA B CA 1
ATOM 1518 C C . ALA B 1 89 ? -2.911 2.483 166.824 1.00 189.42 185 ALA B C 1
ATOM 1519 O O . ALA B 1 89 ? -3.768 2.387 167.701 1.00 188.17 185 ALA B O 1
ATOM 1521 N N . LYS B 1 90 ? -3.203 2.855 165.565 1.00 185.52 186 LYS B N 1
ATOM 1522 C CA . LYS B 1 90 ? -4.575 3.019 165.100 1.00 177.14 186 LYS B CA 1
ATOM 1523 C C . LYS B 1 90 ? -5.393 1.768 165.423 1.00 185.57 186 LYS B C 1
ATOM 1524 O O . LYS B 1 90 ? -6.586 1.875 165.702 1.00 199.96 186 LYS B O 1
ATOM 1526 N N . ILE B 1 91 ? -4.738 0.595 165.387 1.00 183.88 187 ILE B N 1
ATOM 1527 C CA . ILE B 1 91 ? -5.340 -0.688 165.741 1.00 178.83 187 ILE B CA 1
ATOM 1528 C C . ILE B 1 91 ? -4.228 -1.647 166.192 1.00 177.12 187 ILE B C 1
ATOM 1529 O O . ILE B 1 91 ? -4.542 -2.523 167.050 1.00 175.43 187 ILE B O 1
ATOM 1534 N N . ALA C 1 3 ? 64.792 -19.259 186.460 1.00 97.75 99 ALA C N 1
ATOM 1535 C CA . ALA C 1 3 ? 63.638 -18.419 186.876 1.00 105.92 99 ALA C CA 1
ATOM 1536 C C . ALA C 1 3 ? 63.977 -16.929 186.788 1.00 102.36 99 ALA C C 1
ATOM 1537 O O . ALA C 1 3 ? 63.134 -16.134 186.361 1.00 82.98 99 ALA C O 1
ATOM 1539 N N . GLU C 1 4 ? 65.197 -16.569 187.223 1.00 104.95 100 GLU C N 1
ATOM 1540 C CA . GLU C 1 4 ? 65.680 -15.192 187.228 1.00 105.81 100 GLU C CA 1
ATOM 1541 C C . GLU C 1 4 ? 65.983 -14.724 185.796 1.00 105.70 100 GLU C C 1
ATOM 1542 O O . GLU C 1 4 ? 65.793 -13.545 185.494 1.00 98.06 100 GLU C O 1
ATOM 1548 N N . ILE C 1 5 ? 66.434 -15.651 184.925 1.00 104.50 101 ILE C N 1
ATOM 1549 C CA . ILE C 1 5 ? 66.806 -15.348 183.548 1.00 98.51 101 ILE C CA 1
ATOM 1550 C C . ILE C 1 5 ? 65.561 -15.352 182.663 1.00 90.10 101 ILE C C 1
ATOM 1551 O O . ILE C 1 5 ? 65.523 -14.614 181.679 1.00 85.94 101 ILE C O 1
ATOM 1556 N N . ASN C 1 6 ? 64.589 -16.222 182.986 1.00 79.78 102 ASN C N 1
ATOM 1557 C CA . ASN C 1 6 ? 63.324 -16.275 182.270 1.00 80.94 102 ASN C CA 1
ATOM 1558 C C . ASN C 1 6 ? 62.565 -14.974 182.539 1.00 79.97 102 ASN C C 1
ATOM 1559 O O . ASN C 1 6 ? 62.102 -14.317 181.611 1.00 72.40 102 ASN C O 1
ATOM 1564 N N . ALA C 1 7 ? 62.522 -14.565 183.810 1.00 82.54 103 ALA C N 1
ATOM 1565 C CA . ALA C 1 7 ? 61.914 -13.306 184.201 1.00 84.53 103 ALA C CA 1
ATOM 1566 C C . ALA C 1 7 ? 62.512 -12.149 183.397 1.00 77.61 103 ALA C C 1
ATOM 1567 O O . ALA C 1 7 ? 61.770 -11.314 182.889 1.00 66.92 103 ALA C O 1
ATOM 1569 N N . GLN C 1 8 ? 63.842 -12.098 183.279 1.00 74.32 104 GLN C N 1
ATOM 1570 C CA . GLN C 1 8 ? 64.483 -11.040 182.509 1.00 82.24 104 GLN C CA 1
ATOM 1571 C C . GLN C 1 8 ? 64.100 -11.129 181.030 1.00 76.51 104 GLN C C 1
ATOM 1572 O O . GLN C 1 8 ? 64.139 -10.113 180.339 1.00 73.83 104 GLN C O 1
ATOM 1578 N N . TYR C 1 9 ? 63.773 -12.342 180.553 1.00 74.20 105 TYR C N 1
ATOM 1579 C CA . TYR C 1 9 ? 63.476 -12.594 179.146 1.00 71.91 105 TYR C CA 1
ATOM 1580 C C . TYR C 1 9 ? 62.128 -11.957 178.823 1.00 67.90 105 TYR C C 1
ATOM 1581 O O . TYR C 1 9 ? 61.994 -11.228 177.845 1.00 67.98 105 TYR C O 1
ATOM 1590 N N . TYR C 1 10 ? 61.146 -12.224 179.679 1.00 64.38 106 TYR C N 1
ATOM 1591 C CA . TYR C 1 10 ? 59.828 -11.635 179.540 1.00 62.31 106 TYR C CA 1
ATOM 1592 C C . TYR C 1 10 ? 59.851 -10.119 179.746 1.00 58.18 106 TYR C C 1
ATOM 1593 O O . TYR C 1 10 ? 59.077 -9.407 179.131 1.00 53.63 106 TYR C O 1
ATOM 1602 N N . GLN C 1 11 ? 60.734 -9.619 180.599 1.00 59.43 107 GLN C N 1
ATOM 1603 C CA . GLN C 1 11 ? 60.844 -8.188 180.791 1.00 67.56 107 GLN C CA 1
ATOM 1604 C C . GLN C 1 11 ? 61.359 -7.543 179.504 1.00 65.63 107 GLN C C 1
ATOM 1605 O O . GLN C 1 11 ? 60.836 -6.511 179.094 1.00 66.09 107 GLN C O 1
ATOM 1611 N N . GLN C 1 12 ? 62.370 -8.158 178.877 1.00 69.27 108 GLN C N 1
ATOM 1612 C CA . GLN C 1 12 ? 62.914 -7.677 177.616 1.00 68.31 108 GLN C CA 1
ATOM 1613 C C . GLN C 1 12 ? 61.791 -7.618 176.580 1.00 66.34 108 GLN C C 1
ATOM 1614 O O . GLN C 1 12 ? 61.602 -6.594 175.934 1.00 68.03 108 GLN C O 1
ATOM 1620 N N . GLU C 1 13 ? 61.016 -8.705 176.474 1.00 56.28 109 GLU C N 1
ATOM 1621 C CA . GLU C 1 13 ? 59.942 -8.789 175.509 1.00 55.59 109 GLU C CA 1
ATOM 1622 C C . GLU C 1 13 ? 58.856 -7.761 175.786 1.00 53.58 109 GLU C C 1
ATOM 1623 O O . GLU C 1 13 ? 58.203 -7.321 174.845 1.00 57.02 109 GLU C O 1
ATOM 1629 N N . SER C 1 14 ? 58.641 -7.440 177.065 1.00 51.07 110 SER C N 1
ATOM 1630 C CA . SER C 1 14 ? 57.640 -6.463 177.453 1.00 55.87 110 SER C CA 1
ATOM 1631 C C . SER C 1 14 ? 58.111 -5.061 177.065 1.00 52.01 110 SER C C 1
ATOM 1632 O O . SER C 1 14 ? 57.342 -4.275 176.524 1.00 55.64 110 SER C O 1
ATOM 1635 N N . ALA C 1 15 ? 59.394 -4.786 177.285 1.00 51.22 111 ALA C N 1
ATOM 1636 C CA . ALA C 1 15 ? 59.968 -3.496 176.933 1.00 57.57 111 ALA C CA 1
ATOM 1637 C C . ALA C 1 15 ? 59.788 -3.225 175.442 1.00 59.08 111 ALA C C 1
ATOM 1638 O O . ALA C 1 15 ? 59.424 -2.115 175.075 1.00 64.20 111 ALA C O 1
ATOM 1640 N N . LYS C 1 16 ? 60.052 -4.239 174.602 1.00 58.17 112 LYS C N 1
ATOM 1641 C CA . LYS C 1 16 ? 59.897 -4.098 173.167 1.00 61.79 112 LYS C CA 1
ATOM 1642 C C . LYS C 1 16 ? 58.449 -3.745 172.849 1.00 61.18 112 LYS C C 1
ATOM 1643 O O . LYS C 1 16 ? 58.188 -2.821 172.087 1.00 66.30 112 LYS C O 1
ATOM 1649 N N . LEU C 1 17 ? 57.504 -4.482 173.441 1.00 59.95 113 LEU C N 1
ATOM 1650 C CA . LEU C 1 17 ? 56.105 -4.280 173.110 1.00 57.61 113 LEU C CA 1
ATOM 1651 C C . LEU C 1 17 ? 55.655 -2.876 173.514 1.00 56.14 113 LEU C C 1
ATOM 1652 O O . LEU C 1 17 ? 54.881 -2.271 172.781 1.00 55.14 113 LEU C O 1
ATOM 1657 N N . ARG C 1 18 ? 56.134 -2.344 174.649 1.00 56.15 114 ARG C N 1
ATOM 1658 C CA . ARG C 1 18 ? 55.658 -1.038 175.098 1.00 60.09 114 ARG C CA 1
ATOM 1659 C C . ARG C 1 18 ? 55.962 0.038 174.044 1.00 55.77 114 ARG C C 1
ATOM 1660 O O . ARG C 1 18 ? 55.123 0.888 173.765 1.00 55.04 114 ARG C O 1
ATOM 1668 N N . GLN C 1 19 ? 57.142 -0.022 173.420 1.00 52.91 115 GLN C N 1
ATOM 1669 C CA . GLN C 1 19 ? 57.505 0.932 172.383 1.00 55.93 115 GLN C CA 1
ATOM 1670 C C . GLN C 1 19 ? 56.606 0.769 171.154 1.00 53.18 115 GLN C C 1
ATOM 1671 O O . GLN C 1 19 ? 56.104 1.760 170.614 1.00 53.16 115 GLN C O 1
ATOM 1677 N N . GLN C 1 20 ? 56.365 -0.475 170.722 1.00 49.20 116 GLN C N 1
ATOM 1678 C CA . GLN C 1 20 ? 55.552 -0.685 169.526 1.00 52.23 116 GLN C CA 1
ATOM 1679 C C . GLN C 1 20 ? 54.130 -0.169 169.767 1.00 47.79 116 GLN C C 1
ATOM 1680 O O . GLN C 1 20 ? 53.515 0.405 168.870 1.00 47.25 116 GLN C O 1
ATOM 1686 N N . ILE C 1 21 ? 53.647 -0.330 171.006 1.00 46.67 117 ILE C N 1
ATOM 1687 C CA . ILE C 1 21 ? 52.327 0.120 171.407 1.00 46.96 117 ILE C CA 1
A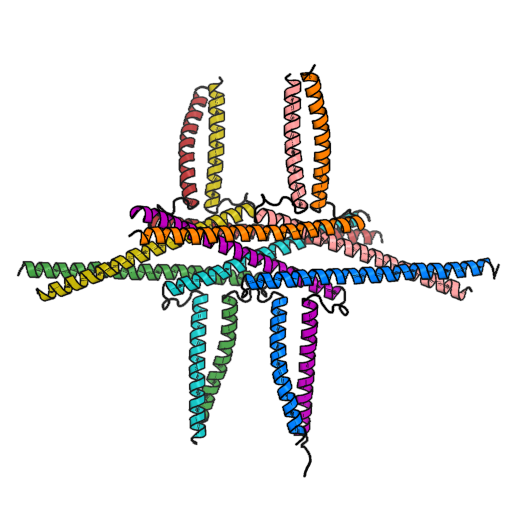TOM 1688 C C . ILE C 1 21 ? 52.207 1.649 171.334 1.00 48.53 117 ILE C C 1
ATOM 1689 O O . ILE C 1 21 ? 51.193 2.178 170.871 1.00 49.37 117 ILE C O 1
ATOM 1694 N N . ILE C 1 22 ? 53.202 2.366 171.849 1.00 49.47 118 ILE C N 1
ATOM 1695 C CA . ILE C 1 22 ? 53.167 3.819 171.833 1.00 53.22 118 ILE C CA 1
ATOM 1696 C C . ILE C 1 22 ? 53.169 4.305 170.386 1.00 51.37 118 ILE C C 1
ATOM 1697 O O . ILE C 1 22 ? 52.312 5.081 169.964 1.00 51.24 118 ILE C O 1
ATOM 1702 N N . SER C 1 23 ? 54.093 3.761 169.605 1.00 52.65 119 SER C N 1
ATOM 1703 C CA . SER C 1 23 ? 54.200 4.065 168.188 1.00 49.65 119 SER C CA 1
ATOM 1704 C C . SER C 1 23 ? 52.893 3.838 167.423 1.00 51.27 119 SER C C 1
ATOM 1705 O O . SER C 1 23 ? 52.455 4.716 166.669 1.00 56.18 119 SER C O 1
ATOM 1708 N N . ILE C 1 24 ? 52.267 2.666 167.606 1.00 47.36 120 ILE C N 1
ATOM 1709 C CA . ILE C 1 24 ? 51.054 2.328 166.874 1.00 50.37 120 ILE C CA 1
ATOM 1710 C C . ILE C 1 24 ? 49.849 3.141 167.394 1.00 47.79 120 ILE C C 1
ATOM 1711 O O . ILE C 1 24 ? 48.894 3.417 166.654 1.00 45.47 120 ILE C O 1
ATOM 1716 N N . GLN C 1 25 ? 49.854 3.518 168.678 1.00 44.41 121 GLN C N 1
ATOM 1717 C CA . GLN C 1 25 ? 48.782 4.357 169.210 1.00 48.18 121 GLN C CA 1
ATOM 1718 C C . GLN C 1 25 ? 48.763 5.727 168.528 1.00 45.60 121 GLN C C 1
ATOM 1719 O O . GLN C 1 25 ? 47.690 6.249 168.198 1.00 43.05 121 GLN C O 1
ATOM 1725 N N . ASN C 1 26 ? 49.959 6.255 168.260 1.00 43.16 122 ASN C N 1
ATOM 1726 C CA . ASN C 1 26 ? 50.105 7.517 167.568 1.00 43.79 122 ASN C CA 1
ATOM 1727 C C . ASN C 1 26 ? 49.668 7.403 166.116 1.00 45.28 122 ASN C C 1
ATOM 1728 O O . ASN C 1 26 ? 48.937 8.262 165.623 1.00 52.10 122 ASN C O 1
ATOM 1733 N N . SER C 1 27 ? 50.120 6.361 165.418 1.00 44.73 123 SER C N 1
ATOM 1734 C CA . SER C 1 27 ? 49.716 6.173 164.029 1.00 48.04 123 SER C CA 1
ATOM 1735 C C . SER C 1 27 ? 48.199 6.019 163.901 1.00 47.85 123 SER C C 1
ATOM 1736 O O . SER C 1 27 ? 47.582 6.522 162.969 1.00 46.36 123 SER C O 1
ATOM 1739 N N . ASN C 1 28 ? 47.589 5.305 164.852 1.00 43.83 124 ASN C N 1
ATOM 1740 C CA . ASN C 1 28 ? 46.154 5.140 164.837 1.00 45.95 124 ASN C CA 1
ATOM 1741 C C . ASN C 1 28 ? 45.438 6.499 164.958 1.00 47.54 124 ASN C C 1
ATOM 1742 O O . ASN C 1 28 ? 44.442 6.722 164.249 1.00 47.19 124 ASN C O 1
ATOM 1747 N N . ARG C 1 29 ? 45.899 7.383 165.874 1.00 43.30 125 ARG C N 1
ATOM 1748 C CA . ARG C 1 29 ? 45.210 8.645 166.134 1.00 43.68 125 ARG C CA 1
ATOM 1749 C C . ARG C 1 29 ? 45.255 9.487 164.851 1.00 41.88 125 ARG C C 1
ATOM 1750 O O . ARG C 1 29 ? 44.272 10.143 164.470 1.00 38.44 125 ARG C O 1
ATOM 1758 N N . GLN C 1 30 ? 46.393 9.418 164.148 1.00 39.20 126 GLN C N 1
ATOM 1759 C CA . GLN C 1 30 ? 46.504 10.104 162.874 1.00 41.48 126 GLN C CA 1
ATOM 1760 C C . GLN C 1 30 ? 45.484 9.526 161.882 1.00 43.35 126 GLN C C 1
ATOM 1761 O O . GLN C 1 30 ? 44.708 10.294 161.322 1.00 43.07 126 GLN C O 1
ATOM 1767 N N . LEU C 1 31 ? 45.388 8.183 161.748 1.00 42.99 127 LEU C N 1
ATOM 1768 C CA . LEU C 1 31 ? 44.476 7.570 160.774 1.00 42.99 127 LEU C CA 1
ATOM 1769 C C . LEU C 1 31 ? 43.010 7.816 161.125 1.00 40.42 127 LEU C C 1
ATOM 1770 O O . LEU C 1 31 ? 42.135 7.746 160.266 1.00 43.09 127 LEU C O 1
ATOM 1775 N N . MET C 1 32 ? 42.740 8.165 162.381 1.00 41.92 128 MET C N 1
ATOM 1776 C CA . MET C 1 32 ? 41.398 8.483 162.845 1.00 43.50 128 MET C CA 1
ATOM 1777 C C . MET C 1 32 ? 41.035 9.959 162.607 1.00 43.47 128 MET C C 1
ATOM 1778 O O . MET C 1 32 ? 39.929 10.392 162.930 1.00 40.69 128 MET C O 1
ATOM 1783 N N . GLY C 1 33 ? 41.975 10.744 162.067 1.00 43.20 129 GLY C N 1
ATOM 1784 C CA . GLY C 1 33 ? 41.701 12.133 161.742 1.00 50.12 129 GLY C CA 1
ATOM 1785 C C . GLY C 1 33 ? 41.803 13.091 162.932 1.00 48.56 129 GLY C C 1
ATOM 1786 O O . GLY C 1 33 ? 41.285 14.206 162.873 1.00 46.67 129 GLY C O 1
ATOM 1787 N N . GLU C 1 34 ? 42.447 12.643 164.013 1.00 49.06 130 GLU C N 1
ATOM 1788 C CA . GLU C 1 34 ? 42.450 13.383 165.266 1.00 48.67 130 GLU C CA 1
ATOM 1789 C C . GLU C 1 34 ? 43.497 14.493 165.252 1.00 47.80 130 GLU C C 1
ATOM 1790 O O . GLU C 1 34 ? 43.364 15.418 166.037 1.00 42.81 130 GLU C O 1
ATOM 1796 N N . THR C 1 35 ? 44.509 14.402 164.369 1.00 42.54 131 THR C N 1
ATOM 1797 C CA . THR C 1 35 ? 45.604 15.339 164.389 1.00 39.85 131 THR C CA 1
ATOM 1798 C C . THR C 1 35 ? 45.590 16.302 163.206 1.00 40.98 131 THR C C 1
ATOM 1799 O O . THR C 1 35 ? 46.560 17.037 162.997 1.00 44.34 131 THR C O 1
ATOM 1803 N N . ILE C 1 36 ? 44.471 16.377 162.485 1.00 40.14 132 ILE C N 1
ATOM 1804 C CA . ILE C 1 36 ? 44.397 17.223 161.301 1.00 41.54 132 ILE C CA 1
ATOM 1805 C C . ILE C 1 36 ? 44.648 18.696 161.634 1.00 43.18 132 ILE C C 1
ATOM 1806 O O . ILE C 1 36 ? 45.122 19.421 160.773 1.00 41.22 132 ILE C O 1
ATOM 1811 N N . GLY C 1 37 ? 44.380 19.129 162.875 1.00 43.48 133 GLY C N 1
ATOM 1812 C CA . GLY C 1 37 ? 44.586 20.519 163.265 1.00 43.81 133 GLY C CA 1
ATOM 1813 C C . GLY C 1 37 ? 46.063 20.931 163.345 1.00 44.13 133 GLY C C 1
ATOM 1814 O O . GLY C 1 37 ? 46.381 22.118 163.334 1.00 44.24 133 GLY C O 1
ATOM 1815 N N . SER C 1 38 ? 46.973 19.955 163.386 1.00 44.41 134 SER C N 1
ATOM 1816 C CA . SER C 1 38 ? 48.390 20.238 163.485 1.00 41.67 134 SER C CA 1
ATOM 1817 C C . SER C 1 38 ? 49.117 19.757 162.243 1.00 44.11 134 SER C C 1
ATOM 1818 O O . SER C 1 38 ? 50.318 19.584 162.265 1.00 53.71 134 SER C O 1
ATOM 1821 N N . MET C 1 39 ? 48.405 19.471 161.166 1.00 48.74 135 MET C N 1
ATOM 1822 C CA . MET C 1 39 ? 49.059 18.849 160.027 1.00 48.01 135 MET C CA 1
ATOM 1823 C C . MET C 1 39 ? 49.266 19.902 158.945 1.00 43.63 135 MET C C 1
ATOM 1824 O O . MET C 1 39 ? 48.447 20.805 158.825 1.00 39.69 135 MET C O 1
ATOM 1829 N N . SER C 1 40 ? 50.312 19.718 158.136 1.00 43.30 136 SER C N 1
ATOM 1830 C CA . SER C 1 40 ? 50.603 20.554 156.976 1.00 46.68 136 SER C CA 1
ATOM 1831 C C . SER C 1 40 ? 49.682 20.173 155.833 1.00 46.44 136 SER C C 1
ATOM 1832 O O . SER C 1 40 ? 49.053 19.119 155.895 1.00 47.13 136 SER C O 1
ATOM 1835 N N . PRO C 1 41 ? 49.563 21.004 154.775 1.00 50.36 137 PRO C N 1
ATOM 1836 C CA . PRO C 1 41 ? 48.767 20.633 153.604 1.00 46.12 137 PRO C CA 1
ATOM 1837 C C . PRO C 1 41 ? 49.256 19.348 152.949 1.00 50.79 137 PRO C C 1
ATOM 1838 O O . PRO C 1 41 ? 48.459 18.481 152.572 1.00 55.05 137 PRO C O 1
ATOM 1842 N N . LYS C 1 42 ? 50.572 19.202 152.852 1.00 50.06 138 LYS C N 1
ATOM 1843 C CA . LYS C 1 42 ? 51.137 18.007 152.256 1.00 52.00 138 LYS C CA 1
ATOM 1844 C C . LYS C 1 42 ? 50.669 16.791 153.050 1.00 50.05 138 LYS C C 1
ATOM 1845 O O . LYS C 1 42 ? 50.237 15.810 152.455 1.00 52.97 138 LYS C O 1
ATOM 1851 N N . GLU C 1 43 ? 50.769 16.858 154.386 1.00 50.13 139 GLU C N 1
ATOM 1852 C CA . GLU C 1 43 ? 50.392 15.747 155.259 1.00 50.26 139 GLU C CA 1
ATOM 1853 C C . GLU C 1 43 ? 48.902 15.424 155.152 1.00 45.77 139 GLU C C 1
ATOM 1854 O O . GLU C 1 43 ? 48.535 14.257 155.218 1.00 47.23 139 GLU C O 1
ATOM 1860 N N . LEU C 1 44 ? 48.053 16.450 154.993 1.00 41.52 140 LEU C N 1
ATOM 1861 C CA . LEU C 1 44 ? 46.642 16.210 154.821 1.00 43.19 140 LEU C CA 1
ATOM 1862 C C . LEU C 1 44 ? 46.412 15.448 153.510 1.00 47.21 140 LEU C C 1
ATOM 1863 O O . LEU C 1 44 ? 45.597 14.534 153.469 1.00 44.77 140 LEU C O 1
ATOM 1868 N N . ARG C 1 45 ? 47.100 15.857 152.434 1.00 51.94 141 ARG C N 1
ATOM 1869 C CA . ARG C 1 45 ? 46.970 15.248 151.117 1.00 52.98 141 ARG C CA 1
ATOM 1870 C C . ARG C 1 45 ? 47.335 13.773 151.223 1.00 50.65 141 ARG C C 1
ATOM 1871 O O . ARG C 1 45 ? 46.612 12.902 150.749 1.00 51.96 141 ARG C O 1
ATOM 1879 N N . ASN C 1 46 ? 48.438 13.492 151.904 1.00 48.84 142 ASN C N 1
ATOM 1880 C CA . ASN C 1 46 ? 48.867 12.124 152.102 1.00 49.74 142 ASN C CA 1
ATOM 1881 C C . ASN C 1 46 ? 47.786 11.323 152.833 1.00 52.50 142 ASN C C 1
ATOM 1882 O O . ASN C 1 46 ? 47.445 10.207 152.427 1.00 54.51 142 ASN C O 1
ATOM 1887 N N . LEU C 1 47 ? 47.245 11.872 153.924 1.00 45.56 143 LEU C N 1
ATOM 1888 C CA . LEU C 1 47 ? 46.289 11.121 154.720 1.00 42.64 143 LEU C CA 1
ATOM 1889 C C . LEU C 1 47 ? 45.011 10.880 153.917 1.00 42.51 143 LEU C C 1
ATOM 1890 O O . LEU C 1 47 ? 44.432 9.795 153.994 1.00 42.91 143 LEU C O 1
ATOM 1895 N N . GLU C 1 48 ? 44.561 11.899 153.175 1.00 41.00 144 GLU C N 1
ATOM 1896 C CA . GLU C 1 48 ? 43.363 11.792 152.353 1.00 43.35 144 GLU C CA 1
ATOM 1897 C C . GLU C 1 48 ? 43.477 10.623 151.368 1.00 44.97 144 GLU C C 1
ATOM 1898 O O . GLU C 1 48 ? 42.529 9.881 151.166 1.00 47.03 144 GLU C O 1
ATOM 1904 N N . GLY C 1 49 ? 44.666 10.422 150.819 1.00 44.86 145 GLY C N 1
ATOM 1905 C CA . GLY C 1 49 ? 44.877 9.321 149.872 1.00 44.82 145 GLY C CA 1
ATOM 1906 C C . GLY C 1 49 ? 44.760 7.967 150.538 1.00 46.87 145 GLY C C 1
ATOM 1907 O O . GLY C 1 49 ? 44.125 7.084 149.956 1.00 46.94 145 GLY C O 1
ATOM 1908 N N . ARG C 1 50 ? 45.362 7.816 151.712 1.00 48.21 146 ARG C N 1
ATOM 1909 C CA . ARG C 1 50 ? 45.327 6.525 152.439 1.00 49.65 146 ARG C CA 1
ATOM 1910 C C . ARG C 1 50 ? 43.890 6.219 152.869 1.00 47.97 146 ARG C C 1
ATOM 1911 O O . ARG C 1 50 ? 43.490 5.056 152.778 1.00 50.89 146 ARG C O 1
ATOM 1919 N N . LEU C 1 51 ? 43.148 7.233 153.294 1.00 45.13 147 LEU C N 1
ATOM 1920 C CA . LEU C 1 51 ? 41.776 7.016 153.809 1.00 44.96 147 LEU C CA 1
ATOM 1921 C C . LEU C 1 51 ? 40.794 6.841 152.647 1.00 49.15 147 LEU C C 1
ATOM 1922 O O . LEU C 1 51 ? 39.841 6.078 152.809 1.00 46.64 147 LEU C O 1
ATOM 1927 N N . GLU C 1 52 ? 41.013 7.524 151.525 1.00 51.10 148 GLU C N 1
ATOM 1928 C CA . GLU C 1 52 ? 40.143 7.303 150.383 1.00 54.67 148 GLU C CA 1
ATOM 1929 C C . GLU C 1 52 ? 40.327 5.856 149.896 1.00 55.14 148 GLU C C 1
ATOM 1930 O O . GLU C 1 52 ? 39.356 5.180 149.569 1.00 56.40 148 GLU C O 1
ATOM 1936 N N . ARG C 1 53 ? 41.566 5.355 149.909 1.00 50.02 149 ARG C N 1
ATOM 1937 C CA . ARG C 1 53 ? 41.831 3.973 149.567 1.00 52.20 149 ARG C CA 1
ATOM 1938 C C . ARG C 1 53 ? 41.213 3.047 150.618 1.00 53.04 149 ARG C C 1
ATOM 1939 O O . ARG C 1 53 ? 40.676 2.010 150.287 1.00 56.54 149 ARG C O 1
ATOM 1947 N N . SER C 1 54 ? 41.282 3.395 151.897 1.00 53.03 150 SER C N 1
ATOM 1948 C CA . SER C 1 54 ? 40.732 2.519 152.917 1.00 51.59 150 SER C CA 1
ATOM 1949 C C . SER C 1 54 ? 39.233 2.366 152.735 1.00 48.82 150 SER C C 1
ATOM 1950 O O . SER C 1 54 ? 38.717 1.272 152.814 1.00 50.84 150 SER C O 1
ATOM 1953 N N . ILE C 1 55 ? 38.536 3.459 152.456 1.00 51.66 151 ILE C N 1
ATOM 1954 C CA . ILE C 1 55 ? 37.088 3.423 152.481 1.00 50.14 151 ILE C CA 1
ATOM 1955 C C . ILE C 1 55 ? 36.594 2.637 151.264 1.00 52.58 151 ILE C C 1
ATOM 1956 O O . ILE C 1 55 ? 35.595 1.935 151.348 1.00 55.07 151 ILE C O 1
ATOM 1961 N N . THR C 1 56 ? 37.341 2.699 150.156 1.00 55.13 152 THR C N 1
ATOM 1962 C CA . THR C 1 56 ? 37.009 1.975 148.937 1.00 54.63 152 THR C CA 1
ATOM 1963 C C . THR C 1 56 ? 37.097 0.473 149.173 1.00 56.84 152 THR C C 1
ATOM 1964 O O . THR C 1 56 ? 36.222 -0.264 148.715 1.00 62.33 152 THR C O 1
ATOM 1968 N N . ARG C 1 57 ? 38.169 0.040 149.858 1.00 54.34 153 ARG C N 1
ATOM 1969 C CA . ARG C 1 57 ? 38.402 -1.363 150.159 1.00 49.68 153 ARG C CA 1
ATOM 1970 C C . ARG C 1 57 ? 37.362 -1.880 151.144 1.00 51.49 153 ARG C C 1
ATOM 1971 O O . ARG C 1 57 ? 36.894 -2.994 150.990 1.00 62.93 153 ARG C O 1
ATOM 1979 N N . ILE C 1 58 ? 37.001 -1.087 152.152 1.00 52.49 154 ILE C N 1
ATOM 1980 C CA . ILE C 1 58 ? 36.028 -1.498 153.148 1.00 53.25 154 ILE C CA 1
ATOM 1981 C C . ILE C 1 58 ? 34.642 -1.632 152.522 1.00 58.65 154 ILE C C 1
ATOM 1982 O O . ILE C 1 58 ? 33.867 -2.480 152.938 1.00 60.57 154 ILE C O 1
ATOM 1987 N N . ARG C 1 59 ? 34.299 -0.760 151.576 1.00 63.16 155 ARG C N 1
ATOM 1988 C CA . ARG C 1 59 ? 33.024 -0.865 150.884 1.00 67.85 155 ARG C CA 1
ATOM 1989 C C . ARG C 1 59 ? 33.008 -2.143 150.046 1.00 67.85 155 ARG C C 1
ATOM 1990 O O . ARG C 1 59 ? 32.082 -2.942 150.105 1.00 75.96 155 ARG C O 1
ATOM 1998 N N . SER C 1 60 ? 34.056 -2.313 149.252 1.00 64.33 156 SER C N 1
ATOM 1999 C CA . SER C 1 60 ? 34.179 -3.456 148.375 1.00 66.70 156 SER C CA 1
ATOM 2000 C C . SER C 1 60 ? 34.049 -4.740 149.185 1.00 66.27 156 SER C C 1
ATOM 2001 O O . SER C 1 60 ? 33.300 -5.634 148.804 1.00 76.72 156 SER C O 1
ATOM 2004 N N . LYS C 1 61 ? 34.751 -4.806 150.314 1.00 64.11 157 LYS C N 1
ATOM 2005 C CA . LYS C 1 61 ? 34.722 -5.977 151.165 1.00 67.82 157 LYS C CA 1
ATOM 2006 C C . LYS C 1 61 ? 33.313 -6.187 151.708 1.00 66.60 157 LYS C C 1
ATOM 2007 O O . LYS C 1 61 ? 32.820 -7.310 151.707 1.00 73.46 157 LYS C O 1
ATOM 2013 N N . LYS C 1 62 ? 32.675 -5.127 152.197 1.00 58.11 158 LYS C N 1
ATOM 2014 C CA . LYS C 1 62 ? 31.354 -5.280 152.780 1.00 62.08 158 LYS C CA 1
ATOM 2015 C C . LYS C 1 62 ? 30.405 -5.891 151.746 1.00 68.40 158 LYS C C 1
ATOM 2016 O O . LYS C 1 62 ? 29.569 -6.722 152.074 1.00 68.27 158 LYS C O 1
ATOM 2022 N N . ASN C 1 63 ? 30.510 -5.450 150.495 1.00 64.24 159 ASN C N 1
ATOM 2023 C CA . ASN C 1 63 ? 29.613 -5.942 149.471 1.00 68.43 159 ASN C CA 1
ATOM 2024 C C . ASN C 1 63 ? 29.993 -7.383 149.129 1.00 71.73 159 ASN C C 1
ATOM 2025 O O . ASN C 1 63 ? 29.104 -8.190 148.913 1.00 72.89 159 ASN C O 1
ATOM 2030 N N . GLU C 1 64 ? 31.298 -7.701 149.123 1.00 72.41 160 GLU C N 1
ATOM 2031 C CA . GLU C 1 64 ? 31.802 -9.031 148.801 1.00 71.23 160 GLU C CA 1
ATOM 2032 C C . GLU C 1 64 ? 31.392 -10.061 149.867 1.00 71.16 160 GLU C C 1
ATOM 2033 O O . GLU C 1 64 ? 31.126 -11.217 149.538 1.00 77.14 160 GLU C O 1
ATOM 2039 N N . LEU C 1 65 ? 31.302 -9.648 151.132 1.00 67.72 161 LEU C N 1
ATOM 2040 C CA . LEU C 1 65 ? 30.896 -10.544 152.206 1.00 74.27 161 LEU C CA 1
ATOM 2041 C C . LEU C 1 65 ? 29.417 -10.890 152.052 1.00 75.80 161 LEU C C 1
ATOM 2042 O O . LEU C 1 65 ? 29.032 -12.040 152.284 1.00 80.35 161 LEU C O 1
ATOM 2047 N N . LEU C 1 66 ? 28.598 -9.897 151.680 1.00 67.97 162 LEU C N 1
ATOM 2048 C CA . LEU C 1 66 ? 27.178 -10.138 151.475 1.00 73.15 162 LEU C CA 1
ATOM 2049 C C . LEU C 1 66 ? 26.969 -11.058 150.270 1.00 68.67 162 LEU C C 1
ATOM 2050 O O . LEU C 1 66 ? 26.272 -12.057 150.393 1.00 68.60 162 LEU C O 1
ATOM 2055 N N . PHE C 1 67 ? 27.572 -10.730 149.123 1.00 67.45 163 PHE C N 1
ATOM 2056 C CA . PHE C 1 67 ? 27.382 -11.520 147.921 1.00 74.92 163 PHE C CA 1
ATOM 2057 C C . PHE C 1 67 ? 27.716 -12.982 148.243 1.00 76.69 163 PHE C C 1
ATOM 2058 O O . PHE C 1 67 ? 26.921 -13.866 147.940 1.00 73.21 163 PHE C O 1
ATOM 2066 N N . SER C 1 68 ? 28.849 -13.215 148.918 1.00 74.28 164 SER C N 1
ATOM 2067 C CA . SER C 1 68 ? 29.286 -14.548 149.307 1.00 72.60 164 SER C CA 1
ATOM 2068 C C . SER C 1 68 ? 28.263 -15.298 150.156 1.00 71.67 164 SER C C 1
ATOM 2069 O O . SER C 1 68 ? 28.089 -16.499 149.969 1.00 79.90 164 SER C O 1
ATOM 2072 N N . GLU C 1 69 ? 27.673 -14.639 151.150 1.00 67.94 165 GLU C N 1
ATOM 2073 C CA . GLU C 1 69 ? 26.722 -15.318 152.010 1.00 72.38 165 GLU C CA 1
ATOM 2074 C C . GLU C 1 69 ? 25.521 -15.684 151.130 1.00 78.05 165 GLU C C 1
ATOM 2075 O O . GLU C 1 69 ? 25.105 -16.846 151.101 1.00 77.48 165 GLU C O 1
ATOM 2081 N N . ILE C 1 70 ? 25.035 -14.720 150.329 1.00 67.95 166 ILE C N 1
ATOM 2082 C CA . ILE C 1 70 ? 23.900 -14.967 149.457 1.00 64.42 166 ILE C CA 1
ATOM 2083 C C . ILE C 1 70 ? 24.213 -16.129 148.510 1.00 66.63 166 ILE C C 1
ATOM 2084 O O . ILE C 1 70 ? 23.363 -16.987 148.308 1.00 74.13 166 ILE C O 1
ATOM 2089 N N . ASP C 1 71 ? 25.422 -16.166 147.944 1.00 64.63 167 ASP C N 1
ATOM 2090 C CA . ASP C 1 71 ? 25.811 -17.203 147.000 1.00 69.60 167 ASP C CA 1
ATOM 2091 C C . ASP C 1 71 ? 25.743 -18.591 147.635 1.00 75.69 167 ASP C C 1
ATOM 2092 O O . ASP C 1 71 ? 25.290 -19.538 146.986 1.00 71.03 167 ASP C O 1
ATOM 2097 N N . TYR C 1 72 ? 26.212 -18.687 148.887 1.00 80.92 168 TYR C N 1
ATOM 2098 C CA . TYR C 1 72 ? 26.245 -19.921 149.658 1.00 78.21 168 TYR C CA 1
ATOM 2099 C C . TYR C 1 72 ? 24.826 -20.367 149.993 1.00 76.65 168 TYR C C 1
ATOM 2100 O O . TYR C 1 72 ? 24.528 -21.560 149.927 1.00 69.22 168 TYR C O 1
ATOM 2109 N N . MET C 1 73 ? 23.978 -19.407 150.387 1.00 72.73 169 MET C N 1
ATOM 2110 C CA . MET C 1 73 ? 22.625 -19.715 150.810 1.00 71.77 169 MET C CA 1
ATOM 2111 C C . MET C 1 73 ? 21.805 -20.212 149.617 1.00 80.39 169 MET C C 1
ATOM 2112 O O . MET C 1 73 ? 20.995 -21.137 149.748 1.00 86.71 169 MET C O 1
ATOM 2117 N N . GLN C 1 74 ? 21.999 -19.559 148.467 1.00 72.68 170 GLN C N 1
ATOM 2118 C CA . GLN C 1 74 ? 21.330 -19.942 147.236 1.00 70.39 170 GLN C CA 1
ATOM 2119 C C . GLN C 1 74 ? 21.681 -21.389 146.872 1.00 74.51 170 GLN C C 1
ATOM 2120 O O . GLN C 1 74 ? 20.786 -22.161 146.543 1.00 74.08 170 GLN C O 1
ATOM 2126 N N . LYS C 1 75 ? 22.972 -21.751 146.943 1.00 73.80 171 LYS C N 1
ATOM 2127 C CA . LYS C 1 75 ? 23.441 -23.088 146.607 1.00 75.89 171 LYS C CA 1
ATOM 2128 C C . LYS C 1 75 ? 22.887 -24.140 147.578 1.00 78.50 171 LYS C C 1
ATOM 2129 O O . LYS C 1 75 ? 22.593 -25.259 147.160 1.00 75.34 171 LYS C O 1
ATOM 2135 N N . ARG C 1 76 ? 22.758 -23.786 148.864 1.00 70.96 172 ARG C N 1
ATOM 2136 C CA . ARG C 1 76 ? 22.088 -24.627 149.838 1.00 76.31 172 ARG C CA 1
ATOM 2137 C C . ARG C 1 76 ? 20.620 -24.864 149.468 1.00 77.09 172 ARG C C 1
ATOM 2138 O O . ARG C 1 76 ? 20.097 -25.952 149.705 1.00 81.48 172 ARG C O 1
ATOM 2146 N N . GLU C 1 77 ? 19.944 -23.841 148.931 1.00 69.11 173 GLU C N 1
ATOM 2147 C CA . GLU C 1 77 ? 18.563 -23.979 148.499 1.00 65.65 173 GLU C CA 1
ATOM 2148 C C . GLU C 1 77 ? 18.504 -25.067 147.425 1.00 66.47 173 GLU C C 1
ATOM 2149 O O . GLU C 1 77 ? 17.693 -25.980 147.509 1.00 61.85 173 GLU C O 1
ATOM 2155 N N . VAL C 1 78 ? 19.400 -24.974 146.441 1.00 65.47 174 VAL C N 1
ATOM 2156 C CA . VAL C 1 78 ? 19.472 -25.925 145.348 1.00 69.48 174 VAL C CA 1
ATOM 2157 C C . VAL C 1 78 ? 19.794 -27.316 145.894 1.00 73.13 174 VAL C C 1
ATOM 2158 O O . VAL C 1 78 ? 19.139 -28.300 145.532 1.00 69.23 174 VAL C O 1
ATOM 2162 N N . ASP C 1 79 ? 20.808 -27.392 146.759 1.00 71.41 175 ASP C N 1
ATOM 2163 C CA . ASP C 1 79 ? 21.211 -28.660 147.338 1.00 72.33 175 ASP C CA 1
ATOM 2164 C C . ASP C 1 79 ? 20.033 -29.302 148.064 1.00 72.31 175 ASP C C 1
ATOM 2165 O O . ASP C 1 79 ? 19.773 -30.484 147.845 1.00 80.05 175 ASP C O 1
ATOM 2170 N N . LEU C 1 80 ? 19.320 -28.535 148.901 1.00 67.65 176 LEU C N 1
ATOM 2171 C CA . LEU C 1 80 ? 18.251 -29.102 149.717 1.00 70.97 176 LEU C CA 1
ATOM 2172 C C . LEU C 1 80 ? 17.058 -29.546 148.863 1.00 77.35 176 LEU C C 1
ATOM 2173 O O . LEU C 1 80 ? 16.399 -30.529 149.196 1.00 85.23 176 LEU C O 1
ATOM 2178 N N . HIS C 1 81 ? 16.762 -28.811 147.786 1.00 72.32 177 HIS C N 1
ATOM 2179 C CA . HIS C 1 81 ? 15.664 -29.148 146.902 1.00 67.85 177 HIS C CA 1
ATOM 2180 C C . HIS C 1 81 ? 15.982 -30.447 146.168 1.00 70.13 177 HIS C C 1
ATOM 2181 O O . HIS C 1 81 ? 15.103 -31.289 146.003 1.00 71.93 177 HIS C O 1
ATOM 2188 N N . ASN C 1 82 ? 17.241 -30.607 145.747 1.00 73.52 178 ASN C N 1
ATOM 2189 C CA . ASN C 1 82 ? 17.686 -31.817 145.076 1.00 80.46 178 ASN C CA 1
ATOM 2190 C C . ASN C 1 82 ? 17.650 -33.026 146.012 1.00 82.10 178 ASN C C 1
ATOM 2191 O O . ASN C 1 82 ? 17.408 -34.133 145.539 1.00 81.56 178 ASN C O 1
ATOM 2196 N N . ASP C 1 83 ? 17.913 -32.821 147.312 1.00 80.42 179 ASP C N 1
ATOM 2197 C CA . ASP C 1 83 ? 17.834 -33.897 148.287 1.00 87.14 179 ASP C CA 1
ATOM 2198 C C . ASP C 1 83 ? 16.382 -34.327 148.441 1.00 86.12 179 ASP C C 1
ATOM 2199 O O . ASP C 1 83 ? 16.110 -35.517 148.576 1.00 88.54 179 ASP C O 1
ATOM 2204 N N . ASN C 1 84 ? 15.462 -33.357 148.397 1.00 81.40 180 ASN C N 1
ATOM 2205 C CA . ASN C 1 84 ? 14.062 -33.624 148.692 1.00 86.25 180 ASN C CA 1
ATOM 2206 C C . ASN C 1 84 ? 13.367 -34.330 147.526 1.00 84.21 180 ASN C C 1
ATOM 2207 O O . ASN C 1 84 ? 12.519 -35.186 147.759 1.00 78.93 180 ASN C O 1
ATOM 2212 N N . GLN C 1 85 ? 13.739 -33.976 146.288 1.00 83.63 181 GLN C N 1
ATOM 2213 C CA . GLN C 1 85 ? 13.143 -34.581 145.107 1.00 87.51 181 GLN C CA 1
ATOM 2214 C C . GLN C 1 85 ? 13.617 -36.027 144.960 1.00 89.54 181 GLN C C 1
ATOM 2215 O O . GLN C 1 85 ? 12.902 -36.848 144.385 1.00 79.34 181 GLN C O 1
ATOM 2221 N N . ILE C 1 86 ? 14.822 -36.325 145.473 1.00 92.60 182 ILE C N 1
ATOM 2222 C CA . ILE C 1 86 ? 15.336 -37.686 145.500 1.00 95.37 182 ILE C CA 1
ATOM 2223 C C . ILE C 1 86 ? 14.517 -38.501 146.501 1.00 93.73 182 ILE C C 1
ATOM 2224 O O . ILE C 1 86 ? 14.151 -39.638 146.200 1.00 97.88 182 ILE C O 1
ATOM 2229 N N . LEU C 1 87 ? 14.214 -37.906 147.662 1.00 82.30 183 LEU C N 1
ATOM 2230 C CA . LEU C 1 87 ? 13.409 -38.565 148.682 1.00 85.75 183 LEU C CA 1
ATOM 2231 C C . LEU C 1 87 ? 11.967 -38.764 148.212 1.00 90.96 183 LEU C C 1
ATOM 2232 O O . LEU C 1 87 ? 11.397 -39.831 148.429 1.00 95.41 183 LEU C O 1
ATOM 2237 N N . ARG C 1 88 ? 11.362 -37.752 147.578 1.00 91.21 184 ARG C N 1
ATOM 2238 C CA . ARG C 1 88 ? 9.961 -37.864 147.186 1.00 94.71 184 ARG C CA 1
ATOM 2239 C C . ARG C 1 88 ? 9.778 -38.958 146.128 1.00 100.26 184 ARG C C 1
ATOM 2240 O O . ARG C 1 88 ? 8.719 -39.589 146.082 1.00 103.60 184 ARG C O 1
ATOM 2248 N N . ALA C 1 89 ? 10.812 -39.178 145.298 1.00 95.42 185 ALA C N 1
ATOM 2249 C CA . ALA C 1 89 ? 10.789 -40.189 144.251 1.00 92.08 185 ALA C CA 1
ATOM 2250 C C . ALA C 1 89 ? 10.948 -41.592 144.845 1.00 92.48 185 ALA C C 1
ATOM 2251 O O . ALA C 1 89 ? 10.447 -42.550 144.276 1.00 79.99 185 ALA C O 1
ATOM 2253 N N . LYS C 1 90 ? 11.671 -41.711 145.963 1.00 97.90 186 LYS C N 1
ATOM 2254 C CA . LYS C 1 90 ? 11.854 -42.983 146.638 1.00 104.06 186 LYS C CA 1
ATOM 2255 C C . LYS C 1 90 ? 10.535 -43.378 147.303 1.00 115.12 186 LYS C C 1
ATOM 2256 O O . LYS C 1 90 ? 10.150 -44.547 147.280 1.00 127.45 186 LYS C O 1
ATOM 2262 N N . ILE C 1 91 ? 9.839 -42.391 147.882 1.00 108.49 187 ILE C N 1
ATOM 2263 C CA . ILE C 1 91 ? 8.573 -42.632 148.557 1.00 107.10 187 ILE C CA 1
ATOM 2264 C C . ILE C 1 91 ? 7.470 -42.904 147.528 1.00 107.49 187 ILE C C 1
ATOM 2265 O O . ILE C 1 91 ? 6.462 -43.524 147.855 1.00 109.39 187 ILE C O 1
ATOM 2270 N N . ALA C 1 92 ? 7.639 -42.424 146.289 1.00 107.59 188 ALA C N 1
ATOM 2271 C CA . ALA C 1 92 ? 6.652 -42.650 145.239 1.00 108.33 188 ALA C CA 1
ATOM 2272 C C . ALA C 1 92 ? 6.767 -44.074 144.692 1.00 114.26 188 ALA C C 1
ATOM 2273 O O . ALA C 1 92 ? 5.771 -44.658 144.270 1.00 107.74 188 ALA C O 1
ATOM 2275 N N . GLU C 1 93 ? 7.999 -44.602 144.668 1.00 121.95 189 GLU C N 1
ATOM 2276 C CA . GLU C 1 93 ? 8.253 -46.010 144.399 1.00 134.39 189 GLU C CA 1
ATOM 2277 C C . GLU C 1 93 ? 7.610 -46.844 145.513 1.00 143.28 189 GLU C C 1
ATOM 2278 O O . GLU C 1 93 ? 7.088 -47.927 145.253 1.00 139.95 189 GLU C O 1
ATOM 2284 N N . ASN C 1 94 ? 7.621 -46.300 146.741 1.00 146.23 190 ASN C N 1
ATOM 2285 C CA . ASN C 1 94 ? 7.117 -46.963 147.937 1.00 141.40 190 ASN C CA 1
ATOM 2286 C C . ASN C 1 94 ? 5.580 -46.860 147.998 1.00 123.19 190 ASN C C 1
ATOM 2287 O O . ASN C 1 94 ? 4.935 -47.296 147.024 1.00 104.42 190 ASN C O 1
ATOM 2292 N N . ALA D 1 3 ? 13.823 27.554 98.812 1.00 155.76 99 ALA D N 1
ATOM 2293 C CA . ALA D 1 3 ? 13.119 27.982 100.047 1.00 157.65 99 ALA D CA 1
ATOM 2294 C C . ALA D 1 3 ? 12.188 26.886 100.571 1.00 166.06 99 ALA D C 1
ATOM 2295 O O . ALA D 1 3 ? 12.050 26.739 101.786 1.00 169.13 99 ALA D O 1
ATOM 2297 N N . GLU D 1 4 ? 11.532 26.148 99.657 1.00 169.97 100 GLU D N 1
ATOM 2298 C CA . GLU D 1 4 ? 10.630 25.059 100.013 1.00 166.33 100 GLU D CA 1
ATOM 2299 C C . GLU D 1 4 ? 11.412 23.853 100.544 1.00 169.83 100 GLU D C 1
ATOM 2300 O O . GLU D 1 4 ? 10.957 23.196 101.481 1.00 171.08 100 GLU D O 1
ATOM 2306 N N . ILE D 1 5 ? 12.572 23.560 99.931 1.00 169.01 101 ILE D N 1
ATOM 2307 C CA . ILE D 1 5 ? 13.376 22.389 100.267 1.00 165.36 101 ILE D CA 1
ATOM 2308 C C . ILE D 1 5 ? 14.165 22.642 101.557 1.00 159.04 101 ILE D C 1
ATOM 2309 O O . ILE D 1 5 ? 14.431 21.709 102.316 1.00 141.62 101 ILE D O 1
ATOM 2314 N N . ASN D 1 6 ? 14.539 23.907 101.796 1.00 163.96 102 ASN D N 1
ATOM 2315 C CA . ASN D 1 6 ? 15.224 24.303 103.019 1.00 165.47 102 ASN D CA 1
ATOM 2316 C C . ASN D 1 6 ? 14.250 24.261 104.198 1.00 172.45 102 ASN D C 1
ATOM 2317 O O . ASN D 1 6 ? 14.638 23.879 105.300 1.00 180.92 102 ASN D O 1
ATOM 2322 N N . ALA D 1 7 ? 12.998 24.682 103.958 1.00 174.74 103 ALA D N 1
ATOM 2323 C CA . ALA D 1 7 ? 11.976 24.759 104.993 1.00 177.12 103 ALA D CA 1
ATOM 2324 C C . ALA D 1 7 ? 11.624 23.369 105.525 1.00 186.98 103 ALA D C 1
ATOM 2325 O O . ALA D 1 7 ? 11.405 23.211 106.726 1.00 196.53 103 ALA D O 1
ATOM 2327 N N . GLN D 1 8 ? 11.560 22.372 104.628 1.00 186.39 104 GLN D N 1
ATOM 2328 C CA . GLN D 1 8 ? 11.201 21.010 105.009 1.00 180.06 104 GLN D CA 1
ATOM 2329 C C . GLN D 1 8 ? 12.408 20.268 105.581 1.00 176.82 104 GLN D C 1
ATOM 2330 O O . GLN D 1 8 ? 12.225 19.273 106.280 1.00 170.22 104 GLN D O 1
ATOM 2336 N N . TYR D 1 9 ? 13.626 20.737 105.262 1.00 181.88 105 TYR D N 1
ATOM 2337 C CA . TYR D 1 9 ? 14.848 20.244 105.885 1.00 188.43 105 TYR D CA 1
ATOM 2338 C C . TYR D 1 9 ? 14.898 20.661 107.357 1.00 189.41 105 TYR D C 1
ATOM 2339 O O . TYR D 1 9 ? 15.327 19.878 108.201 1.00 194.11 105 TYR D O 1
ATOM 2348 N N . TYR D 1 10 ? 14.478 21.898 107.659 1.00 182.70 106 TYR D N 1
ATOM 2349 C CA . TYR D 1 10 ? 14.549 22.434 109.012 1.00 171.07 106 TYR D CA 1
ATOM 2350 C C . TYR D 1 10 ? 13.378 21.950 109.868 1.00 169.24 106 TYR D C 1
ATOM 2351 O O . TYR D 1 10 ? 13.423 22.071 111.093 1.00 173.57 106 TYR D O 1
ATOM 2360 N N . GLN D 1 11 ? 12.319 21.442 109.221 1.00 165.11 107 GLN D N 1
ATOM 2361 C CA . GLN D 1 11 ? 11.187 20.865 109.930 1.00 163.36 107 GLN D CA 1
ATOM 2362 C C . GLN D 1 11 ? 11.451 19.402 110.284 1.00 157.71 107 GLN D C 1
ATOM 2363 O O . GLN D 1 11 ? 10.885 18.909 111.259 1.00 154.74 107 GLN D O 1
ATOM 2369 N N . GLN D 1 12 ? 12.260 18.701 109.471 1.00 154.76 108 GLN D N 1
ATOM 2370 C CA . GLN D 1 12 ? 12.615 17.317 109.759 1.00 156.71 108 GLN D CA 1
ATOM 2371 C C . GLN D 1 12 ? 13.673 17.266 110.865 1.00 162.02 108 GLN D C 1
ATOM 2372 O O . GLN D 1 12 ? 13.640 16.352 111.689 1.00 159.46 108 GLN D O 1
ATOM 2378 N N . GLU D 1 13 ? 14.600 18.242 110.877 1.00 168.79 109 GLU D N 1
ATOM 2379 C CA . GLU D 1 13 ? 15.661 18.321 111.877 1.00 162.40 109 GLU D CA 1
ATOM 2380 C C . GLU D 1 13 ? 15.108 18.788 113.226 1.00 162.41 109 GLU D C 1
ATOM 2381 O O . GLU D 1 13 ? 15.655 18.425 114.267 1.00 164.13 109 GLU D O 1
ATOM 2387 N N . SER D 1 14 ? 14.059 19.625 113.190 1.00 161.48 110 SER D N 1
ATOM 2388 C CA . SER D 1 14 ? 13.380 20.104 114.387 1.00 153.01 110 SER D CA 1
ATOM 2389 C C . SER D 1 14 ? 12.554 18.988 115.033 1.00 149.12 110 SER D C 1
ATOM 2390 O O . SER D 1 14 ? 12.349 19.002 116.246 1.00 144.02 110 SER D O 1
ATOM 2393 N N . ALA D 1 15 ? 12.074 18.035 114.217 1.00 144.68 111 ALA D N 1
ATOM 2394 C CA . ALA D 1 15 ? 11.262 16.924 114.698 1.00 139.31 111 ALA D CA 1
ATOM 2395 C C . ALA D 1 15 ? 12.140 15.840 115.321 1.00 134.98 111 ALA D C 1
ATOM 2396 O O . ALA D 1 15 ? 11.661 15.089 116.172 1.00 126.57 111 ALA D O 1
ATOM 2398 N N . LYS D 1 16 ? 13.395 15.741 114.845 1.00 139.71 112 LYS D N 1
ATOM 2399 C CA . LYS D 1 16 ? 14.408 14.858 115.410 1.00 149.29 112 LYS D CA 1
ATOM 2400 C C . LYS D 1 16 ? 14.951 15.400 116.734 1.00 153.78 112 LYS D C 1
ATOM 2401 O O . LYS D 1 16 ? 15.248 14.622 117.637 1.00 154.47 112 LYS D O 1
ATOM 2407 N N . LEU D 1 17 ? 15.131 16.726 116.823 1.00 152.07 113 LEU D N 1
ATOM 2408 C CA . LEU D 1 17 ? 15.676 17.363 118.015 1.00 144.17 113 LEU D CA 1
ATOM 2409 C C . LEU D 1 17 ? 14.672 17.332 119.171 1.00 141.47 113 LEU D C 1
ATOM 2410 O O . LEU D 1 17 ? 15.085 17.262 120.325 1.00 146.33 113 LEU D O 1
ATOM 2415 N N . ARG D 1 18 ? 13.365 17.398 118.877 1.00 147.46 114 ARG D N 1
ATOM 2416 C CA . ARG D 1 18 ? 12.345 17.408 119.920 1.00 149.54 114 ARG D CA 1
ATOM 2417 C C . ARG D 1 18 ? 12.296 16.057 120.640 1.00 146.13 114 ARG D C 1
ATOM 2418 O O . ARG D 1 18 ? 11.958 16.011 121.823 1.00 136.87 114 ARG D O 1
ATOM 2426 N N . GLN D 1 19 ? 12.632 14.973 119.923 1.00 149.81 115 GLN D N 1
ATOM 2427 C CA . GLN D 1 19 ? 12.632 13.629 120.486 1.00 155.14 115 GLN D CA 1
ATOM 2428 C C . GLN D 1 19 ? 13.933 13.396 121.262 1.00 155.91 115 GLN D C 1
ATOM 2429 O O . GLN D 1 19 ? 13.921 12.706 122.283 1.00 155.27 115 GLN D O 1
ATOM 2435 N N . GLN D 1 20 ? 15.045 13.976 120.778 1.00 151.12 116 GLN D N 1
ATOM 2436 C CA . GLN D 1 20 ? 16.352 13.851 121.413 1.00 145.38 116 GLN D CA 1
ATOM 2437 C C . GLN D 1 20 ? 16.410 14.677 122.698 1.00 143.44 116 GLN D C 1
ATOM 2438 O O . GLN D 1 20 ? 17.150 14.324 123.611 1.00 149.39 116 GLN D O 1
ATOM 2444 N N . ILE D 1 21 ? 15.670 15.796 122.730 1.00 149.97 117 ILE D N 1
ATOM 2445 C CA . ILE D 1 21 ? 15.626 16.693 123.879 1.00 156.00 117 ILE D CA 1
ATOM 2446 C C . ILE D 1 21 ? 14.941 15.998 125.054 1.00 149.70 117 ILE D C 1
ATOM 2447 O O . ILE D 1 21 ? 15.477 15.979 126.159 1.00 159.20 117 ILE D O 1
ATOM 2452 N N . ILE D 1 22 ? 13.736 15.471 124.814 1.00 147.23 118 ILE D N 1
ATOM 2453 C CA . ILE D 1 22 ? 12.941 14.851 125.865 1.00 144.92 118 ILE D CA 1
ATOM 2454 C C . ILE D 1 22 ? 13.646 13.598 126.396 1.00 138.47 118 ILE D C 1
ATOM 2455 O O . ILE D 1 22 ? 13.491 13.284 127.575 1.00 135.46 118 ILE D O 1
ATOM 2460 N N . SER D 1 23 ? 14.420 12.901 125.540 1.00 134.21 119 SER D N 1
ATOM 2461 C CA . SER D 1 23 ? 15.101 11.661 125.911 1.00 131.53 119 SER D CA 1
ATOM 2462 C C . SER D 1 23 ? 16.340 11.934 126.775 1.00 136.75 119 SER D C 1
ATOM 2463 O O . SER D 1 23 ? 16.611 11.193 127.725 1.00 120.96 119 SER D O 1
ATOM 2466 N N . ILE D 1 24 ? 17.105 12.977 126.412 1.00 136.43 120 ILE D N 1
ATOM 2467 C CA . ILE D 1 24 ? 18.235 13.446 127.201 1.00 134.05 120 ILE D CA 1
ATOM 2468 C C . ILE D 1 24 ? 17.728 13.936 128.560 1.00 135.99 120 ILE D C 1
ATOM 2469 O O . ILE D 1 24 ? 18.246 13.517 129.592 1.00 149.42 120 ILE D O 1
ATOM 2474 N N . GLN D 1 25 ? 16.705 14.800 128.564 1.00 131.74 121 GLN D N 1
ATOM 2475 C CA . GLN D 1 25 ? 16.142 15.314 129.805 1.00 129.65 121 GLN D CA 1
ATOM 2476 C C . GLN D 1 25 ? 15.920 14.173 130.797 1.00 125.52 121 GLN D C 1
ATOM 2477 O O . GLN D 1 25 ? 16.179 14.341 131.984 1.00 123.13 121 GLN D O 1
ATOM 2483 N N . ASN D 1 26 ? 15.461 13.014 130.304 1.00 122.97 122 ASN D N 1
ATOM 2484 C CA . ASN D 1 26 ? 15.116 11.888 131.161 1.00 124.92 122 ASN D CA 1
ATOM 2485 C C . ASN D 1 26 ? 16.370 11.152 131.635 1.00 120.31 122 ASN D C 1
ATOM 2486 O O . ASN D 1 26 ? 16.421 10.727 132.789 1.00 116.46 122 ASN D O 1
ATOM 2491 N N . SER D 1 27 ? 17.364 10.981 130.749 1.00 113.58 123 SER D N 1
ATOM 2492 C CA . SER D 1 27 ? 18.622 10.344 131.123 1.00 114.66 123 SER D CA 1
ATOM 2493 C C . SER D 1 27 ? 19.444 11.242 132.056 1.00 109.57 123 SER D C 1
ATOM 2494 O O . SER D 1 27 ? 20.228 10.733 132.851 1.00 109.37 123 SER D O 1
ATOM 2497 N N . ASN D 1 28 ? 19.270 12.566 131.953 1.00 97.95 124 ASN D N 1
ATOM 2498 C CA . ASN D 1 28 ? 19.868 13.506 132.885 1.00 93.78 124 ASN D CA 1
ATOM 2499 C C . ASN D 1 28 ? 19.184 13.418 134.251 1.00 98.38 124 ASN D C 1
ATOM 2500 O O . ASN D 1 28 ? 19.859 13.475 135.274 1.00 101.95 124 ASN D O 1
ATOM 2505 N N . ARG D 1 29 ? 17.852 13.288 134.280 1.00 105.80 125 ARG D N 1
ATOM 2506 C CA . ARG D 1 29 ? 17.125 13.196 135.540 1.00 108.93 125 ARG D CA 1
ATOM 2507 C C . ARG D 1 29 ? 17.540 11.934 136.288 1.00 100.15 125 ARG D C 1
ATOM 2508 O O . ARG D 1 29 ? 17.481 11.884 137.513 1.00 104.07 125 ARG D O 1
ATOM 2516 N N . GLN D 1 30 ? 17.938 10.912 135.532 1.00 92.80 126 GLN D N 1
ATOM 2517 C CA . GLN D 1 30 ? 18.374 9.648 136.101 1.00 98.24 126 GLN D CA 1
ATOM 2518 C C . GLN D 1 30 ? 19.731 9.830 136.788 1.00 97.64 126 GLN D C 1
ATOM 2519 O O . GLN D 1 30 ? 19.909 9.375 137.926 1.00 89.96 126 GLN D O 1
ATOM 2525 N N . LEU D 1 31 ? 20.653 10.517 136.082 1.00 88.04 127 LEU D N 1
ATOM 2526 C CA . LEU D 1 31 ? 21.998 10.833 136.550 1.00 80.80 127 LEU D CA 1
ATOM 2527 C C . LEU D 1 31 ? 21.984 11.814 137.721 1.00 73.52 127 LEU D C 1
ATOM 2528 O O . LEU D 1 31 ? 22.963 11.908 138.451 1.00 83.55 127 LEU D O 1
ATOM 2533 N N . MET D 1 32 ? 20.889 12.557 137.886 1.00 72.95 128 MET D N 1
ATOM 2534 C CA . MET D 1 32 ? 20.717 13.453 139.019 1.00 80.73 128 MET D CA 1
ATOM 2535 C C . MET D 1 32 ? 20.078 12.721 140.203 1.00 80.10 128 MET D C 1
ATOM 2536 O O . MET D 1 32 ? 19.809 13.318 141.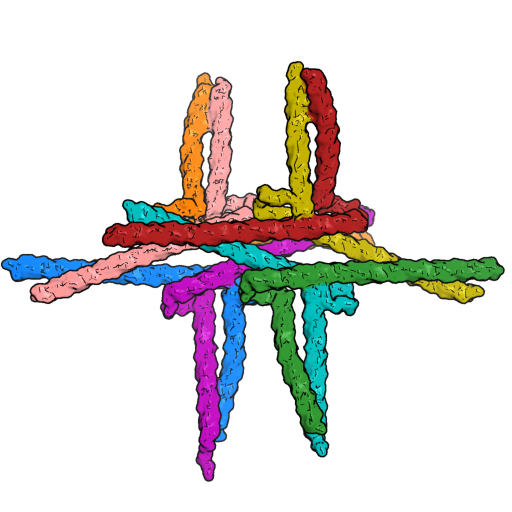248 1.00 71.74 128 MET D O 1
ATOM 2541 N N . GLY D 1 33 ? 19.818 11.421 140.026 1.00 84.17 129 GLY D N 1
ATOM 2542 C CA . GLY D 1 33 ? 19.398 10.566 141.121 1.00 88.54 129 GLY D CA 1
ATOM 2543 C C . GLY D 1 33 ? 17.942 10.804 141.504 1.00 90.94 129 GLY D C 1
ATOM 2544 O O . GLY D 1 33 ? 17.573 10.645 142.667 1.00 86.37 129 GLY D O 1
ATOM 2545 N N . GLU D 1 34 ? 17.122 11.163 140.509 1.00 92.00 130 GLU D N 1
ATOM 2546 C CA . GLU D 1 34 ? 15.728 11.489 140.764 1.00 98.91 130 GLU D CA 1
ATOM 2547 C C . GLU D 1 34 ? 14.851 10.236 140.680 1.00 92.26 130 GLU D C 1
ATOM 2548 O O . GLU D 1 34 ? 13.763 10.230 141.244 1.00 89.62 130 GLU D O 1
ATOM 2554 N N . THR D 1 35 ? 15.326 9.173 140.008 1.00 92.64 131 THR D N 1
ATOM 2555 C CA . THR D 1 35 ? 14.540 7.964 139.800 1.00 86.21 131 THR D CA 1
ATOM 2556 C C . THR D 1 35 ? 15.097 6.778 140.595 1.00 92.84 131 THR D C 1
ATOM 2557 O O . THR D 1 35 ? 14.814 5.631 140.251 1.00 93.92 131 THR D O 1
ATOM 2561 N N . ILE D 1 36 ? 15.872 7.051 141.657 1.00 92.91 132 ILE D N 1
ATOM 2562 C CA . ILE D 1 36 ? 16.583 6.020 142.404 1.00 91.32 132 ILE D CA 1
ATOM 2563 C C . ILE D 1 36 ? 15.588 5.050 143.044 1.00 93.45 132 ILE D C 1
ATOM 2564 O O . ILE D 1 36 ? 15.789 3.839 142.988 1.00 87.48 132 ILE D O 1
ATOM 2569 N N . GLY D 1 37 ? 14.508 5.588 143.625 1.00 94.31 133 GLY D N 1
ATOM 2570 C CA . GLY D 1 37 ? 13.511 4.782 144.308 1.00 96.85 133 GLY D CA 1
ATOM 2571 C C . GLY D 1 37 ? 12.868 3.723 143.409 1.00 99.27 133 GLY D C 1
ATOM 2572 O O . GLY D 1 37 ? 12.430 2.689 143.906 1.00 99.65 133 GLY D O 1
ATOM 2573 N N . SER D 1 38 ? 12.798 3.980 142.095 1.00 98.65 134 SER D N 1
ATOM 2574 C CA . SER D 1 38 ? 12.092 3.091 141.184 1.00 103.13 134 SER D CA 1
ATOM 2575 C C . SER D 1 38 ? 13.076 2.317 140.303 1.00 106.37 134 SER D C 1
ATOM 2576 O O . SER D 1 38 ? 12.785 2.052 139.134 1.00 104.37 134 SER D O 1
ATOM 2579 N N . MET D 1 39 ? 14.229 1.936 140.875 1.00 104.31 135 MET D N 1
ATOM 2580 C CA . MET D 1 39 ? 15.312 1.343 140.101 1.00 96.69 135 MET D CA 1
ATOM 2581 C C . MET D 1 39 ? 15.560 -0.092 140.564 1.00 83.87 135 MET D C 1
ATOM 2582 O O . MET D 1 39 ? 15.408 -0.426 141.735 1.00 77.53 135 MET D O 1
ATOM 2587 N N . SER D 1 40 ? 15.954 -0.933 139.608 1.00 77.17 136 SER D N 1
ATOM 2588 C CA . SER D 1 40 ? 16.309 -2.312 139.874 1.00 79.80 136 SER D CA 1
ATOM 2589 C C . SER D 1 40 ? 17.724 -2.404 140.435 1.00 84.54 136 SER D C 1
ATOM 2590 O O . SER D 1 40 ? 18.528 -1.492 140.252 1.00 84.27 136 SER D O 1
ATOM 2593 N N . PRO D 1 41 ? 18.102 -3.527 141.092 1.00 94.03 137 PRO D N 1
ATOM 2594 C CA . PRO D 1 41 ? 19.464 -3.699 141.600 1.00 93.07 137 PRO D CA 1
ATOM 2595 C C . PRO D 1 41 ? 20.550 -3.502 140.542 1.00 89.48 137 PRO D C 1
ATOM 2596 O O . PRO D 1 41 ? 21.630 -3.000 140.850 1.00 99.14 137 PRO D O 1
ATOM 2600 N N . LYS D 1 42 ? 20.261 -3.912 139.306 1.00 86.53 138 LYS D N 1
ATOM 2601 C CA . LYS D 1 42 ? 21.190 -3.766 138.197 1.00 93.83 138 LYS D CA 1
ATOM 2602 C C . LYS D 1 42 ? 21.280 -2.306 137.747 1.00 93.25 138 LYS D C 1
ATOM 2603 O O . LYS D 1 42 ? 22.365 -1.826 137.425 1.00 89.63 138 LYS D O 1
ATOM 2609 N N . GLU D 1 43 ? 20.142 -1.603 137.711 1.00 88.05 139 GLU D N 1
ATOM 2610 C CA . GLU D 1 43 ? 20.143 -0.194 137.366 1.00 88.99 139 GLU D CA 1
ATOM 2611 C C . GLU D 1 43 ? 20.943 0.594 138.409 1.00 84.92 139 GLU D C 1
ATOM 2612 O O . GLU D 1 43 ? 21.764 1.418 138.033 1.00 76.81 139 GLU D O 1
ATOM 2618 N N . LEU D 1 44 ? 20.728 0.313 139.702 1.00 76.32 140 LEU D N 1
ATOM 2619 C CA . LEU D 1 44 ? 21.456 0.972 140.772 1.00 74.15 140 LEU D CA 1
ATOM 2620 C C . LEU D 1 44 ? 22.962 0.755 140.603 1.00 73.06 140 LEU D C 1
ATOM 2621 O O . LEU D 1 44 ? 23.724 1.708 140.643 1.00 73.82 140 LEU D O 1
ATOM 2626 N N . ARG D 1 45 ? 23.385 -0.489 140.395 1.00 74.29 141 ARG D N 1
ATOM 2627 C CA . ARG D 1 45 ? 24.788 -0.814 140.190 1.00 74.29 141 ARG D CA 1
ATOM 2628 C C . ARG D 1 45 ? 25.360 0.085 139.107 1.00 73.38 141 ARG D C 1
ATOM 2629 O O . ARG D 1 45 ? 26.437 0.658 139.267 1.00 73.65 141 ARG D O 1
ATOM 2637 N N . ASN D 1 46 ? 24.650 0.132 137.981 1.00 70.54 142 ASN D N 1
ATOM 2638 C CA . ASN D 1 46 ? 25.119 0.863 136.826 1.00 76.38 142 ASN D CA 1
ATOM 2639 C C . ASN D 1 46 ? 25.340 2.320 137.228 1.00 71.59 142 ASN D C 1
ATOM 2640 O O . ASN D 1 46 ? 26.368 2.906 136.907 1.00 69.94 142 ASN D O 1
ATOM 2645 N N . LEU D 1 47 ? 24.367 2.878 137.950 1.00 64.33 143 LEU D N 1
ATOM 2646 C CA . LEU D 1 47 ? 24.387 4.282 138.271 1.00 62.37 143 LEU D CA 1
ATOM 2647 C C . LEU D 1 47 ? 25.522 4.547 139.263 1.00 63.36 143 LEU D C 1
ATOM 2648 O O . LEU D 1 47 ? 26.324 5.456 139.061 1.00 66.36 143 LEU D O 1
ATOM 2653 N N . GLU D 1 48 ? 25.623 3.713 140.298 1.00 61.63 144 GLU D N 1
ATOM 2654 C CA . GLU D 1 48 ? 26.657 3.879 141.299 1.00 64.82 144 GLU D CA 1
ATOM 2655 C C . GLU D 1 48 ? 28.014 3.993 140.612 1.00 67.16 144 GLU D C 1
ATOM 2656 O O . GLU D 1 48 ? 28.789 4.890 140.909 1.00 72.98 144 GLU D O 1
ATOM 2662 N N . GLY D 1 49 ? 28.302 3.085 139.689 1.00 68.16 145 GLY D N 1
ATOM 2663 C CA . GLY D 1 49 ? 29.583 3.094 139.012 1.00 68.05 145 GLY D CA 1
ATOM 2664 C C . GLY D 1 49 ? 29.808 4.411 138.276 1.00 74.14 145 GLY D C 1
ATOM 2665 O O . GLY D 1 49 ? 30.902 4.971 138.325 1.00 69.42 145 GLY D O 1
ATOM 2666 N N . ARG D 1 50 ? 28.753 4.903 137.611 1.00 72.64 146 ARG D N 1
ATOM 2667 C CA . ARG D 1 50 ? 28.864 6.105 136.807 1.00 76.29 146 ARG D CA 1
ATOM 2668 C C . ARG D 1 50 ? 29.072 7.315 137.716 1.00 70.02 146 ARG D C 1
ATOM 2669 O O . ARG D 1 50 ? 29.896 8.161 137.396 1.00 64.61 146 ARG D O 1
ATOM 2677 N N . LEU D 1 51 ? 28.341 7.379 138.839 1.00 66.70 147 LEU D N 1
ATOM 2678 C CA . LEU D 1 51 ? 28.382 8.529 139.727 1.00 62.19 147 LEU D CA 1
ATOM 2679 C C . LEU D 1 51 ? 29.668 8.551 140.560 1.00 67.82 147 LEU D C 1
ATOM 2680 O O . LEU D 1 51 ? 30.200 9.634 140.806 1.00 64.11 147 LEU D O 1
ATOM 2685 N N . GLU D 1 52 ? 30.185 7.380 140.971 1.00 63.80 148 GLU D N 1
ATOM 2686 C CA . GLU D 1 52 ? 31.429 7.333 141.730 1.00 69.16 148 GLU D CA 1
ATOM 2687 C C . GLU D 1 52 ? 32.592 7.800 140.851 1.00 66.50 148 GLU D C 1
ATOM 2688 O O . GLU D 1 52 ? 33.528 8.427 141.332 1.00 68.07 148 GLU D O 1
ATOM 2694 N N . ARG D 1 53 ? 32.519 7.529 139.550 1.00 65.94 149 ARG D N 1
ATOM 2695 C CA . ARG D 1 53 ? 33.480 8.059 138.596 1.00 65.69 149 ARG D CA 1
ATOM 2696 C C . ARG D 1 53 ? 33.295 9.577 138.450 1.00 65.90 149 ARG D C 1
ATOM 2697 O O . ARG D 1 53 ? 34.268 10.324 138.500 1.00 64.54 149 ARG D O 1
ATOM 2705 N N . SER D 1 54 ? 32.048 10.041 138.291 1.00 60.44 150 SER D N 1
ATOM 2706 C CA . SER D 1 54 ? 31.745 11.461 138.205 1.00 64.00 150 SER D CA 1
ATOM 2707 C C . SER D 1 54 ? 32.344 12.235 139.382 1.00 61.76 150 SER D C 1
ATOM 2708 O O . SER D 1 54 ? 33.067 13.210 139.183 1.00 59.25 150 SER D O 1
ATOM 2711 N N . ILE D 1 55 ? 32.044 11.802 140.610 1.00 57.52 151 ILE D N 1
ATOM 2712 C CA . ILE D 1 55 ? 32.370 12.608 141.772 1.00 57.11 151 ILE D CA 1
ATOM 2713 C C . ILE D 1 55 ? 33.886 12.710 141.914 1.00 58.28 151 ILE D C 1
ATOM 2714 O O . ILE D 1 55 ? 34.382 13.766 142.269 1.00 59.45 151 ILE D O 1
ATOM 2719 N N . THR D 1 56 ? 34.611 11.628 141.624 1.00 58.09 152 THR D N 1
ATOM 2720 C CA . THR D 1 56 ? 36.056 11.664 141.629 1.00 57.65 152 THR D CA 1
ATOM 2721 C C . THR D 1 56 ? 36.549 12.734 140.656 1.00 59.66 152 THR D C 1
ATOM 2722 O O . THR D 1 56 ? 37.455 13.498 140.985 1.00 54.47 152 THR D O 1
ATOM 2726 N N . ARG D 1 57 ? 35.994 12.759 139.441 1.00 61.21 153 ARG D N 1
ATOM 2727 C CA . ARG D 1 57 ? 36.556 13.613 138.410 1.00 64.84 153 ARG D CA 1
ATOM 2728 C C . ARG D 1 57 ? 36.296 15.073 138.771 1.00 62.38 153 ARG D C 1
ATOM 2729 O O . ARG D 1 57 ? 37.154 15.918 138.616 1.00 60.16 153 ARG D O 1
ATOM 2737 N N . ILE D 1 58 ? 35.095 15.344 139.267 1.00 59.37 154 ILE D N 1
ATOM 2738 C CA . ILE D 1 58 ? 34.677 16.683 139.614 1.00 56.93 154 ILE D CA 1
ATOM 2739 C C . ILE D 1 58 ? 35.510 17.190 140.788 1.00 67.07 154 ILE D C 1
ATOM 2740 O O . ILE D 1 58 ? 35.821 18.384 140.840 1.00 63.40 154 ILE D O 1
ATOM 2745 N N . ARG D 1 59 ? 35.813 16.286 141.740 1.00 59.79 155 ARG D N 1
ATOM 2746 C CA . ARG D 1 59 ? 36.574 16.632 142.924 1.00 57.26 155 ARG D CA 1
ATOM 2747 C C . ARG D 1 59 ? 38.004 16.960 142.516 1.00 53.88 155 ARG D C 1
ATOM 2748 O O . ARG D 1 59 ? 38.591 17.929 142.978 1.00 57.17 155 ARG D O 1
ATOM 2756 N N . SER D 1 60 ? 38.559 16.120 141.663 1.00 53.80 156 SER D N 1
ATOM 2757 C CA . SER D 1 60 ? 39.907 16.290 141.182 1.00 57.27 156 SER D CA 1
ATOM 2758 C C . SER D 1 60 ? 40.000 17.585 140.365 1.00 66.10 156 SER D C 1
ATOM 2759 O O . SER D 1 60 ? 41.006 18.283 140.431 1.00 65.95 156 SER D O 1
ATOM 2762 N N . LYS D 1 61 ? 38.939 17.907 139.610 1.00 62.83 157 LYS D N 1
ATOM 2763 C CA . LYS D 1 61 ? 38.917 19.107 138.800 1.00 65.56 157 LYS D CA 1
ATOM 2764 C C . LYS D 1 61 ? 38.880 20.339 139.697 1.00 65.02 157 LYS D C 1
ATOM 2765 O O . LYS D 1 61 ? 39.626 21.287 139.472 1.00 63.57 157 LYS D O 1
ATOM 2771 N N . LYS D 1 62 ? 37.948 20.332 140.649 1.00 57.53 158 LYS D N 1
ATOM 2772 C CA . LYS D 1 62 ? 37.779 21.400 141.613 1.00 62.12 158 LYS D CA 1
ATOM 2773 C C . LYS D 1 62 ? 39.102 21.706 142.315 1.00 68.04 158 LYS D C 1
ATOM 2774 O O . LYS D 1 62 ? 39.364 22.856 142.646 1.00 70.43 158 LYS D O 1
ATOM 2780 N N . ASN D 1 63 ? 39.931 20.684 142.561 1.00 66.47 159 ASN D N 1
ATOM 2781 C CA . ASN D 1 63 ? 41.206 20.921 143.208 1.00 70.47 159 ASN D CA 1
ATOM 2782 C C . ASN D 1 63 ? 42.172 21.556 142.207 1.00 75.40 159 ASN D C 1
ATOM 2783 O O . ASN D 1 63 ? 42.826 22.540 142.555 1.00 78.12 159 ASN D O 1
ATOM 2788 N N . GLU D 1 64 ? 42.241 20.995 140.990 1.00 69.51 160 GLU D N 1
ATOM 2789 C CA . GLU D 1 64 ? 43.078 21.498 139.909 1.00 67.12 160 GLU D CA 1
ATOM 2790 C C . GLU D 1 64 ? 42.896 23.000 139.693 1.00 63.83 160 GLU D C 1
ATOM 2791 O O . GLU D 1 64 ? 43.878 23.710 139.517 1.00 66.55 160 GLU D O 1
ATOM 2797 N N . LEU D 1 65 ? 41.649 23.483 139.703 1.00 57.59 161 LEU D N 1
ATOM 2798 C CA . LEU D 1 65 ? 41.386 24.899 139.531 1.00 59.59 161 LEU D CA 1
ATOM 2799 C C . LEU D 1 65 ? 42.210 25.662 140.551 1.00 62.62 161 LEU D C 1
ATOM 2800 O O . LEU D 1 65 ? 42.868 26.641 140.225 1.00 68.32 161 LEU D O 1
ATOM 2805 N N . LEU D 1 66 ? 42.089 25.237 141.807 1.00 63.98 162 LEU D N 1
ATOM 2806 C CA . LEU D 1 66 ? 42.712 25.948 142.904 1.00 61.45 162 LEU D CA 1
ATOM 2807 C C . LEU D 1 66 ? 44.226 25.874 142.768 1.00 48.53 162 LEU D C 1
ATOM 2808 O O . LEU D 1 66 ? 44.877 26.911 142.901 1.00 46.45 162 LEU D O 1
ATOM 2813 N N . PHE D 1 67 ? 44.763 24.684 142.483 1.00 42.53 163 PHE D N 1
ATOM 2814 C CA . PHE D 1 67 ? 46.203 24.530 142.336 1.00 50.09 163 PHE D CA 1
ATOM 2815 C C . PHE D 1 67 ? 46.727 25.410 141.198 1.00 50.17 163 PHE D C 1
ATOM 2816 O O . PHE D 1 67 ? 47.782 26.031 141.328 1.00 45.73 163 PHE D O 1
ATOM 2824 N N . SER D 1 68 ? 45.991 25.480 140.089 1.00 49.14 164 SER D N 1
ATOM 2825 C CA . SER D 1 68 ? 46.490 26.203 138.938 1.00 53.47 164 SER D CA 1
ATOM 2826 C C . SER D 1 68 ? 46.436 27.715 139.192 1.00 49.78 164 SER D C 1
ATOM 2827 O O . SER D 1 68 ? 47.319 28.452 138.753 1.00 49.92 164 SER D O 1
ATOM 2830 N N . GLU D 1 69 ? 45.429 28.171 139.936 1.00 47.00 165 GLU D N 1
ATOM 2831 C CA . GLU D 1 69 ? 45.333 29.578 140.288 1.00 49.55 165 GLU D CA 1
ATOM 2832 C C . GLU D 1 69 ? 46.501 29.917 141.221 1.00 44.65 165 GLU D C 1
ATOM 2833 O O . GLU D 1 69 ? 47.170 30.925 141.065 1.00 43.29 165 GLU D O 1
ATOM 2839 N N . ILE D 1 70 ? 46.841 29.027 142.137 1.00 43.61 166 ILE D N 1
ATOM 2840 C CA . ILE D 1 70 ? 47.924 29.311 143.065 1.00 41.96 166 ILE D CA 1
ATOM 2841 C C . ILE D 1 70 ? 49.236 29.331 142.299 1.00 40.52 166 ILE D C 1
ATOM 2842 O O . ILE D 1 70 ? 50.087 30.178 142.510 1.00 45.71 166 ILE D O 1
ATOM 2847 N N . ASP D 1 71 ? 49.403 28.375 141.402 1.00 42.10 167 ASP D N 1
ATOM 2848 C CA . ASP D 1 71 ? 50.613 28.269 140.603 1.00 41.92 167 ASP D CA 1
ATOM 2849 C C . ASP D 1 71 ? 50.819 29.539 139.754 1.00 39.55 167 ASP D C 1
ATOM 2850 O O . ASP D 1 71 ? 51.912 30.092 139.710 1.00 40.78 167 ASP D O 1
ATOM 2855 N N . TYR D 1 72 ? 49.761 30.008 139.095 1.00 36.69 168 TYR D N 1
ATOM 2856 C CA . TYR D 1 72 ? 49.809 31.215 138.311 1.00 37.74 168 TYR D CA 1
ATOM 2857 C C . TYR D 1 72 ? 50.225 32.391 139.192 1.00 39.64 168 TYR D C 1
ATOM 2858 O O . TYR D 1 72 ? 51.124 33.163 138.831 1.00 40.88 168 TYR D O 1
ATOM 2867 N N . MET D 1 73 ? 49.621 32.514 140.378 1.00 40.38 169 MET D N 1
ATOM 2868 C CA . MET D 1 73 ? 49.883 33.675 141.223 1.00 40.64 169 MET D CA 1
ATOM 2869 C C . MET D 1 73 ? 51.310 33.623 141.760 1.00 41.23 169 MET D C 1
ATOM 2870 O O . MET D 1 73 ? 51.951 34.657 141.872 1.00 45.01 169 MET D O 1
ATOM 2875 N N . GLN D 1 74 ? 51.839 32.422 142.052 1.00 41.43 170 GLN D N 1
ATOM 2876 C CA . GLN D 1 74 ? 53.243 32.292 142.437 1.00 41.55 170 GLN D CA 1
ATOM 2877 C C . GLN D 1 74 ? 54.179 32.722 141.303 1.00 42.08 170 GLN D C 1
ATOM 2878 O O . GLN D 1 74 ? 55.224 33.313 141.556 1.00 42.73 170 GLN D O 1
ATOM 2884 N N . LYS D 1 75 ? 53.826 32.435 140.046 1.00 42.55 171 LYS D N 1
ATOM 2885 C CA . LYS D 1 75 ? 54.668 32.858 138.936 1.00 46.68 171 LYS D CA 1
ATOM 2886 C C . LYS D 1 75 ? 54.582 34.373 138.767 1.00 47.97 171 LYS D C 1
ATOM 2887 O O . LYS D 1 75 ? 55.564 35.045 138.477 1.00 48.51 171 LYS D O 1
ATOM 2893 N N . ARG D 1 76 ? 53.389 34.904 138.982 1.00 48.29 172 ARG D N 1
ATOM 2894 C CA . ARG D 1 76 ? 53.181 36.331 138.927 1.00 49.21 172 ARG D CA 1
ATOM 2895 C C . ARG D 1 76 ? 54.094 37.013 139.946 1.00 47.60 172 ARG D C 1
ATOM 2896 O O . ARG D 1 76 ? 54.745 37.998 139.640 1.00 45.99 172 ARG D O 1
ATOM 2904 N N . GLU D 1 77 ? 54.243 36.426 141.134 1.00 51.59 173 GLU D N 1
ATOM 2905 C CA . GLU D 1 77 ? 55.129 36.983 142.156 1.00 50.72 173 GLU D CA 1
ATOM 2906 C C . GLU D 1 77 ? 56.592 37.014 141.696 1.00 49.52 173 GLU D C 1
ATOM 2907 O O . GLU D 1 77 ? 57.276 38.018 141.847 1.00 47.02 173 GLU D O 1
ATOM 2913 N N . VAL D 1 78 ? 57.081 35.884 141.176 1.00 51.93 174 VAL D N 1
ATOM 2914 C CA . VAL D 1 78 ? 58.432 35.767 140.643 1.00 54.54 174 VAL D CA 1
ATOM 2915 C C . VAL D 1 78 ? 58.643 36.831 139.561 1.00 51.26 174 VAL D C 1
ATOM 2916 O O . VAL D 1 78 ? 59.620 37.567 139.594 1.00 51.53 174 VAL D O 1
ATOM 2920 N N . ASP D 1 79 ? 57.700 36.904 138.623 1.00 48.77 175 ASP D N 1
ATOM 2921 C CA . ASP D 1 79 ? 57.733 37.833 137.505 1.00 50.24 175 ASP D CA 1
ATOM 2922 C C . ASP D 1 79 ? 57.818 39.289 138.002 1.00 49.72 175 ASP D C 1
ATOM 2923 O O . ASP D 1 79 ? 58.585 40.093 137.479 1.00 48.44 175 ASP D O 1
ATOM 2928 N N . LEU D 1 80 ? 57.030 39.657 139.002 1.00 47.58 176 LEU D N 1
ATOM 2929 C CA . LEU D 1 80 ? 56.993 41.038 139.452 1.00 50.73 176 LEU D CA 1
ATOM 2930 C C . LEU D 1 80 ? 58.233 41.361 140.286 1.00 54.88 176 LEU D C 1
ATOM 2931 O O . LEU D 1 80 ? 58.703 42.490 140.234 1.00 55.90 176 LEU D O 1
ATOM 2936 N N . HIS D 1 81 ? 58.769 40.382 141.030 1.00 55.82 177 HIS D N 1
ATOM 2937 C CA . HIS D 1 81 ? 60.077 40.527 141.660 1.00 57.66 177 HIS D CA 1
ATOM 2938 C C . HIS D 1 81 ? 61.132 40.821 140.595 1.00 60.16 177 HIS D C 1
ATOM 2939 O O . HIS D 1 81 ? 61.863 41.783 140.722 1.00 64.22 177 HIS D O 1
ATOM 2946 N N . ASN D 1 82 ? 61.204 39.999 139.544 1.00 63.53 178 ASN D N 1
ATOM 2947 C CA . ASN D 1 82 ? 62.159 40.214 138.471 1.00 65.81 178 ASN D CA 1
ATOM 2948 C C . ASN D 1 82 ? 62.042 41.627 137.898 1.00 65.59 178 ASN D C 1
ATOM 2949 O O . ASN D 1 82 ? 63.058 42.313 137.793 1.00 72.36 178 ASN D O 1
ATOM 2954 N N . ASP D 1 83 ? 60.826 42.072 137.549 1.00 58.99 179 ASP D N 1
ATOM 2955 C CA . ASP D 1 83 ? 60.657 43.407 137.006 1.00 62.99 179 ASP D CA 1
ATOM 2956 C C . ASP D 1 83 ? 61.273 44.441 137.942 1.00 62.36 179 ASP D C 1
ATOM 2957 O O . ASP D 1 83 ? 61.869 45.402 137.471 1.00 68.90 179 ASP D O 1
ATOM 2962 N N . ASN D 1 84 ? 61.131 44.250 139.255 1.00 62.64 180 ASN D N 1
ATOM 2963 C CA . ASN D 1 84 ? 61.529 45.266 140.220 1.00 61.85 180 ASN D CA 1
ATOM 2964 C C . ASN D 1 84 ? 63.053 45.299 140.358 1.00 61.36 180 ASN D C 1
ATOM 2965 O O . ASN D 1 84 ? 63.627 46.389 140.378 1.00 59.48 180 ASN D O 1
ATOM 2970 N N . GLN D 1 85 ? 63.706 44.121 140.348 1.00 62.69 181 GLN D N 1
ATOM 2971 C CA . GLN D 1 85 ? 65.166 44.043 140.280 1.00 72.14 181 GLN D CA 1
ATOM 2972 C C . GLN D 1 85 ? 65.702 44.863 139.102 1.00 71.16 181 GLN D C 1
ATOM 2973 O O . GLN D 1 85 ? 66.582 45.704 139.290 1.00 74.12 181 GLN D O 1
ATOM 2979 N N . ILE D 1 86 ? 65.190 44.580 137.894 1.00 70.21 182 ILE D N 1
ATOM 2980 C CA . ILE D 1 86 ? 65.560 45.303 136.688 1.00 70.97 182 ILE D CA 1
ATOM 2981 C C . ILE D 1 86 ? 65.459 46.804 136.938 1.00 73.50 182 ILE D C 1
ATOM 2982 O O . ILE D 1 86 ? 66.399 47.528 136.621 1.00 70.97 182 ILE D O 1
ATOM 2987 N N . LEU D 1 87 ? 64.314 47.257 137.474 1.00 68.68 183 LEU D N 1
ATOM 2988 C CA . LEU D 1 87 ? 64.108 48.673 137.716 1.00 67.76 183 LEU D CA 1
ATOM 2989 C C . LEU D 1 87 ? 65.109 49.204 138.740 1.00 72.49 183 LEU D C 1
ATOM 2990 O O . LEU D 1 87 ? 65.622 50.301 138.561 1.00 68.73 183 LEU D O 1
ATOM 2995 N N . ARG D 1 88 ? 65.364 48.442 139.811 1.00 73.36 184 ARG D N 1
ATOM 2996 C CA . ARG D 1 88 ? 66.324 48.859 140.819 1.00 77.87 184 ARG D CA 1
ATOM 2997 C C . ARG D 1 88 ? 67.712 49.032 140.214 1.00 80.42 184 ARG D C 1
ATOM 2998 O O . ARG D 1 88 ? 68.410 49.977 140.572 1.00 82.45 184 ARG D O 1
ATOM 3006 N N . ALA D 1 89 ? 68.118 48.084 139.355 1.00 78.09 185 ALA D N 1
ATOM 3007 C CA . ALA D 1 89 ? 69.405 48.158 138.679 1.00 78.04 185 ALA D CA 1
ATOM 3008 C C . ALA D 1 89 ? 69.460 49.407 137.791 1.00 80.35 185 ALA D C 1
ATOM 3009 O O . ALA D 1 89 ? 70.516 50.022 137.670 1.00 81.10 185 ALA D O 1
ATOM 3011 N N . LYS D 1 90 ? 68.303 49.799 137.233 1.00 82.91 186 LYS D N 1
ATOM 3012 C CA . LYS D 1 90 ? 68.146 50.967 136.371 1.00 85.65 186 LYS D CA 1
ATOM 3013 C C . LYS D 1 90 ? 68.410 52.273 137.139 1.00 88.92 186 LYS D C 1
ATOM 3014 O O . LYS D 1 90 ? 68.996 53.202 136.586 1.00 97.80 186 LYS D O 1
ATOM 3020 N N . ILE D 1 91 ? 67.987 52.351 138.409 1.00 82.20 187 ILE D N 1
ATOM 3021 C CA . ILE D 1 91 ? 68.168 53.554 139.212 1.00 91.66 187 ILE D CA 1
ATOM 3022 C C . ILE D 1 91 ? 69.609 53.614 139.729 1.00 98.25 187 ILE D C 1
ATOM 3023 O O . ILE D 1 91 ? 70.122 54.704 139.995 1.00 102.75 187 ILE D O 1
ATOM 3028 N N . ALA D 1 92 ? 70.250 52.440 139.860 1.00 93.99 188 ALA D N 1
ATOM 3029 C CA . ALA D 1 92 ? 71.648 52.335 140.255 1.00 95.10 188 ALA D CA 1
ATOM 3030 C C . ALA D 1 92 ? 72.583 52.794 139.132 1.00 90.82 188 ALA D C 1
ATOM 3031 O O . ALA D 1 92 ? 73.749 53.081 139.375 1.00 89.60 188 ALA D O 1
ATOM 3033 N N . GLU D 1 93 ? 72.090 52.824 137.892 1.00 89.03 189 GLU D N 1
ATOM 3034 C CA . GLU D 1 93 ? 72.844 53.413 136.801 1.00 90.53 189 GLU D CA 1
ATOM 3035 C C . GLU D 1 93 ? 72.833 54.937 136.920 1.00 90.58 189 GLU D C 1
ATOM 3036 O O . GLU D 1 93 ? 73.844 55.561 136.620 1.00 92.13 189 GLU D O 1
ATOM 3042 N N . ASN D 1 94 ? 71.707 55.522 137.370 1.00 92.73 190 ASN D N 1
ATOM 3043 C CA . ASN D 1 94 ? 71.592 56.961 137.600 1.00 92.24 190 ASN D CA 1
ATOM 3044 C C . ASN D 1 94 ? 72.488 57.413 138.765 1.00 91.76 190 ASN D C 1
ATOM 3045 O O . ASN D 1 94 ? 72.570 58.606 139.044 1.00 88.25 190 ASN D O 1
ATOM 3050 N N . ARG D 1 95 ? 73.174 56.477 139.442 1.00 95.94 191 ARG D N 1
ATOM 3051 C CA . ARG D 1 95 ? 74.110 56.807 140.515 1.00 102.55 191 ARG D CA 1
ATOM 3052 C C . ARG D 1 95 ? 75.212 57.784 140.068 1.00 103.32 191 ARG D C 1
ATOM 3053 O O . ARG D 1 95 ? 75.527 57.817 138.859 1.00 103.76 191 ARG D O 1
ATOM 3061 N N . PRO E 2 1 ? 79.300 9.331 213.974 1.00 120.50 80 PRO E N 1
ATOM 3062 C CA . PRO E 2 1 ? 79.400 9.782 212.581 1.00 108.13 80 PRO E CA 1
ATOM 3063 C C . PRO E 2 1 ? 78.090 10.417 212.110 1.00 107.71 80 PRO E C 1
ATOM 3064 O O . PRO E 2 1 ? 77.577 10.071 211.044 1.00 108.66 80 PRO E O 1
ATOM 3068 N N . ASN E 2 2 ? 77.565 11.366 212.905 1.00 97.93 81 ASN E N 1
ATOM 3069 C CA . ASN E 2 2 ? 76.240 11.944 212.687 1.00 86.07 81 ASN E CA 1
ATOM 3070 C C . ASN E 2 2 ? 76.300 13.123 211.712 1.00 75.13 81 ASN E C 1
ATOM 3071 O O . ASN E 2 2 ? 76.189 14.271 212.143 1.00 67.44 81 ASN E O 1
ATOM 3076 N N . VAL E 2 3 ? 76.430 12.830 210.407 1.00 67.66 82 VAL E N 1
ATOM 3077 C CA . VAL E 2 3 ? 76.487 13.854 209.379 1.00 68.48 82 VAL E CA 1
ATOM 3078 C C . VAL E 2 3 ? 75.943 13.280 208.078 1.00 68.79 82 VAL E C 1
ATOM 3079 O O . VAL E 2 3 ? 76.272 12.163 207.709 1.00 63.70 82 VAL E O 1
ATOM 3083 N N . PRO E 2 4 ? 75.165 14.055 207.292 1.00 73.92 83 PRO E N 1
ATOM 3084 C CA . PRO E 2 4 ? 74.717 13.596 205.985 1.00 68.26 83 PRO E CA 1
ATOM 3085 C C . PRO E 2 4 ? 75.902 13.255 205.088 1.00 62.58 83 PRO E C 1
ATOM 3086 O O . PRO E 2 4 ? 76.929 13.925 205.114 1.00 53.14 83 PRO E O 1
ATOM 3090 N N . SER E 2 5 ? 75.734 12.202 204.286 1.00 63.83 84 SER E N 1
ATOM 3091 C CA . SER E 2 5 ? 76.713 11.867 203.267 1.00 61.97 84 SER E CA 1
ATOM 3092 C C . SER E 2 5 ? 76.677 12.933 202.183 1.00 58.85 84 SER E C 1
ATOM 3093 O O . SER E 2 5 ? 75.637 13.573 201.960 1.00 54.96 84 SER E O 1
ATOM 3096 N N . ARG E 2 6 ? 77.797 13.010 201.458 1.00 61.30 85 ARG E N 1
ATOM 3097 C CA . ARG E 2 6 ? 77.963 13.926 200.344 1.00 64.20 85 ARG E CA 1
ATOM 3098 C C . ARG E 2 6 ? 76.885 13.649 199.301 1.00 67.66 85 ARG E C 1
ATOM 3099 O O . ARG E 2 6 ? 76.438 14.577 198.639 1.00 72.78 85 ARG E O 1
ATOM 3107 N N . GLU E 2 7 ? 76.438 12.385 199.211 1.00 72.21 86 GLU E N 1
ATOM 3108 C CA . GLU E 2 7 ? 75.535 11.945 198.161 1.00 74.10 86 GLU E CA 1
ATOM 3109 C C . GLU E 2 7 ? 74.095 12.285 198.553 1.00 70.53 86 GLU E C 1
ATOM 3110 O O . GLU E 2 7 ? 73.294 12.656 197.695 1.00 62.99 86 GLU E O 1
ATOM 3116 N N . ALA E 2 8 ? 73.772 12.216 199.849 1.00 62.91 87 ALA E N 1
ATOM 3117 C CA . ALA E 2 8 ? 72.482 12.703 200.317 1.00 64.35 87 ALA E CA 1
ATOM 3118 C C . ALA E 2 8 ? 72.350 14.236 200.174 1.00 62.33 87 ALA E C 1
ATOM 3119 O O . ALA E 2 8 ? 71.259 14.744 199.958 1.00 65.95 87 ALA E O 1
ATOM 3121 N N . LEU E 2 9 ? 73.438 15.009 200.270 1.00 61.96 88 LEU E N 1
ATOM 3122 C CA . LEU E 2 9 ? 73.367 16.430 199.927 1.00 61.59 88 LEU E CA 1
ATOM 3123 C C . LEU E 2 9 ? 73.158 16.643 198.428 1.00 61.35 88 LEU E C 1
ATOM 3124 O O . LEU E 2 9 ? 72.411 17.542 198.031 1.00 59.52 88 LEU E O 1
ATOM 3129 N N . ALA E 2 10 ? 73.856 15.847 197.603 1.00 63.59 89 ALA E N 1
ATOM 3130 C CA . ALA E 2 10 ? 73.832 16.035 196.156 1.00 63.98 89 ALA E CA 1
ATOM 3131 C C . ALA E 2 10 ? 72.465 15.637 195.602 1.00 63.63 89 ALA E C 1
ATOM 3132 O O . ALA E 2 10 ? 71.952 16.327 194.729 1.00 66.57 89 ALA E O 1
ATOM 3134 N N . VAL E 2 11 ? 71.852 14.597 196.184 1.00 63.85 90 VAL E N 1
ATOM 3135 C CA . VAL E 2 11 ? 70.491 14.203 195.849 1.00 63.01 90 VAL E CA 1
ATOM 3136 C C . VAL E 2 11 ? 69.525 15.337 196.215 1.00 66.76 90 VAL E C 1
ATOM 3137 O O . VAL E 2 11 ? 68.706 15.722 195.370 1.00 65.36 90 VAL E O 1
ATOM 3141 N N . GLU E 2 12 ? 69.634 15.870 197.457 1.00 64.12 91 GLU E N 1
ATOM 3142 C CA . GLU E 2 12 ? 68.745 16.916 197.958 1.00 60.00 91 GLU E CA 1
ATOM 3143 C C . GLU E 2 12 ? 68.819 18.133 197.040 1.00 55.57 91 GLU E C 1
ATOM 3144 O O . GLU E 2 12 ? 67.775 18.621 196.636 1.00 54.93 91 GLU E O 1
ATOM 3150 N N . LEU E 2 13 ? 70.031 18.590 196.698 1.00 52.05 92 LEU E N 1
ATOM 3151 C CA . LEU E 2 13 ? 70.190 19.736 195.804 1.00 60.84 92 LEU E CA 1
ATOM 3152 C C . LEU E 2 13 ? 69.569 19.453 194.430 1.00 65.59 92 LEU E C 1
ATOM 3153 O O . LEU E 2 13 ? 68.937 20.323 193.828 1.00 72.31 92 LEU E O 1
ATOM 3158 N N . SER E 2 14 ? 69.816 18.252 193.912 1.00 64.15 93 SER E N 1
ATOM 3159 C CA . SER E 2 14 ? 69.352 17.844 192.594 1.00 66.99 93 SER E CA 1
ATOM 3160 C C . SER E 2 14 ? 67.821 17.875 192.563 1.00 59.73 93 SER E C 1
ATOM 3161 O O . SER E 2 14 ? 67.234 18.496 191.685 1.00 58.55 93 SER E O 1
ATOM 3164 N N . SER E 2 15 ? 67.196 17.258 193.570 1.00 52.52 94 SER E N 1
ATOM 3165 C CA . SER E 2 15 ? 65.751 17.284 193.736 1.00 56.88 94 SER E CA 1
ATOM 3166 C C . SER E 2 15 ? 65.204 18.707 193.798 1.00 55.51 94 SER E C 1
ATOM 3167 O O . SER E 2 15 ? 64.114 18.994 193.309 1.00 57.40 94 SER E O 1
ATOM 3170 N N . GLN E 2 16 ? 65.950 19.601 194.435 1.00 57.13 95 GLN E N 1
ATOM 3171 C CA . GLN E 2 16 ? 65.500 20.972 194.561 1.00 58.62 95 GLN E CA 1
ATOM 3172 C C . GLN E 2 16 ? 65.583 21.652 193.202 1.00 52.89 95 GLN E C 1
ATOM 3173 O O . GLN E 2 16 ? 64.688 22.410 192.843 1.00 55.81 95 GLN E O 1
ATOM 3179 N N . GLN E 2 17 ? 66.687 21.440 192.486 1.00 55.21 96 GLN E N 1
ATOM 3180 C CA . GLN E 2 17 ? 66.866 22.134 191.216 1.00 64.74 96 GLN E CA 1
ATOM 3181 C C . GLN E 2 17 ? 65.828 21.624 190.215 1.00 57.48 96 GLN E C 1
ATOM 3182 O O . GLN E 2 17 ? 65.217 22.420 189.522 1.00 59.58 96 GLN E O 1
ATOM 3188 N N . GLU E 2 18 ? 65.585 20.314 190.208 1.00 54.36 97 GLU E N 1
ATOM 3189 C CA . GLU E 2 18 ? 64.493 19.730 189.442 1.00 57.96 97 GLU E CA 1
ATOM 3190 C C . GLU E 2 18 ? 63.180 20.462 189.717 1.00 54.26 97 GLU E C 1
ATOM 3191 O O . GLU E 2 18 ? 62.522 20.933 188.791 1.00 55.92 97 GLU E O 1
ATOM 3197 N N . TYR E 2 19 ? 62.842 20.613 190.996 1.00 50.36 98 TYR E N 1
ATOM 3198 C CA . TYR E 2 19 ? 61.623 21.289 191.399 1.00 51.59 98 TYR E CA 1
ATOM 3199 C C . TYR E 2 19 ? 61.609 22.722 190.860 1.00 55.24 98 TYR E C 1
ATOM 3200 O O . TYR E 2 19 ? 60.581 23.172 190.356 1.00 54.81 98 TYR E O 1
ATOM 3209 N N . LEU E 2 20 ? 62.737 23.449 190.960 1.00 52.08 99 LEU E N 1
ATOM 3210 C CA . LEU E 2 20 ? 62.747 24.850 190.546 1.00 55.05 99 LEU E CA 1
ATOM 3211 C C . LEU E 2 20 ? 62.579 24.956 189.032 1.00 51.84 99 LEU E C 1
ATOM 3212 O O . LEU E 2 20 ? 61.890 25.856 188.536 1.00 48.89 99 LEU E O 1
ATOM 3217 N N . LYS E 2 21 ? 63.200 24.020 188.312 1.00 51.73 100 LYS E N 1
ATOM 3218 C CA . LYS E 2 21 ? 63.153 24.038 186.858 1.00 60.86 100 LYS E CA 1
ATOM 3219 C C . LYS E 2 21 ? 61.724 23.744 186.379 1.00 59.12 100 LYS E C 1
ATOM 3220 O O . LYS E 2 21 ? 61.200 24.462 185.536 1.00 55.66 100 LYS E O 1
ATOM 3226 N N . LEU E 2 22 ? 61.065 22.732 186.957 1.00 57.70 101 LEU E N 1
ATOM 3227 C CA . LEU E 2 22 ? 59.670 22.477 186.642 1.00 53.65 101 LEU E CA 1
ATOM 3228 C C . LEU E 2 22 ? 58.777 23.660 187.016 1.00 53.97 101 LEU E C 1
ATOM 3229 O O . LEU E 2 22 ? 57.837 23.969 186.280 1.00 51.80 101 LEU E O 1
ATOM 3234 N N . LYS E 2 23 ? 59.014 24.293 188.175 1.00 52.12 102 LYS E N 1
ATOM 3235 C CA . LYS E 2 23 ? 58.172 25.410 188.567 1.00 53.16 102 LYS E CA 1
ATOM 3236 C C . LYS E 2 23 ? 58.319 26.572 187.580 1.00 51.34 102 LYS E C 1
ATOM 3237 O O . LYS E 2 23 ? 57.350 27.270 187.293 1.00 49.16 102 LYS E O 1
ATOM 3243 N N . GLU E 2 24 ? 59.485 26.759 186.988 1.00 51.36 103 GLU E N 1
ATOM 3244 C CA . GLU E 2 24 ? 59.624 27.840 185.987 1.00 57.18 103 GLU E CA 1
ATOM 3245 C C . GLU E 2 24 ? 58.903 27.478 184.684 1.00 54.02 103 GLU E C 1
ATOM 3246 O O . GLU E 2 24 ? 58.242 28.357 184.139 1.00 57.03 103 GLU E O 1
ATOM 3252 N N . ARG E 2 25 ? 58.990 26.227 184.238 1.00 53.37 104 ARG E N 1
ATOM 3253 C CA . ARG E 2 25 ? 58.289 25.783 183.010 1.00 51.28 104 ARG E CA 1
ATOM 3254 C C . ARG E 2 25 ? 56.795 26.022 183.182 1.00 49.09 104 ARG E C 1
ATOM 3255 O O . ARG E 2 25 ? 56.180 26.526 182.262 1.00 53.54 104 ARG E O 1
ATOM 3263 N N . TYR E 2 26 ? 56.266 25.688 184.342 1.00 49.70 105 TYR E N 1
ATOM 3264 C CA . TYR E 2 26 ? 54.815 25.829 184.552 1.00 51.63 105 TYR E CA 1
ATOM 3265 C C . TYR E 2 26 ? 54.488 27.314 184.540 1.00 51.09 105 TYR E C 1
ATOM 3266 O O . TYR E 2 26 ? 53.460 27.691 184.008 1.00 53.72 105 TYR E O 1
ATOM 3275 N N . ASP E 2 27 ? 55.361 28.113 185.135 1.00 57.79 106 ASP E N 1
ATOM 3276 C CA . ASP E 2 27 ? 55.058 29.532 185.191 1.00 56.51 106 ASP E CA 1
ATOM 3277 C C . ASP E 2 27 ? 55.027 30.110 183.787 1.00 49.43 106 ASP E C 1
ATOM 3278 O O . ASP E 2 27 ? 54.136 30.886 183.461 1.00 47.80 106 ASP E O 1
ATOM 3283 N N . ALA E 2 28 ? 56.020 29.721 182.989 1.00 44.35 107 ALA E N 1
ATOM 3284 C CA . ALA E 2 28 ? 56.121 30.157 181.610 1.00 44.51 107 ALA E CA 1
ATOM 3285 C C . ALA E 2 28 ? 54.882 29.741 180.804 1.00 47.78 107 ALA E C 1
ATOM 3286 O O . ALA E 2 28 ? 54.364 30.523 179.991 1.00 49.76 107 ALA E O 1
ATOM 3288 N N . LEU E 2 29 ? 54.421 28.495 181.017 1.00 47.63 108 LEU E N 1
ATOM 3289 C CA . LEU E 2 29 ? 53.293 27.946 180.280 1.00 42.07 108 LEU E CA 1
ATOM 3290 C C . LEU E 2 29 ? 52.018 28.666 180.691 1.00 41.77 108 LEU E C 1
ATOM 3291 O O . LEU E 2 29 ? 51.121 28.842 179.879 1.00 42.45 108 LEU E O 1
ATOM 3296 N N . GLN E 2 30 ? 51.950 29.146 181.927 1.00 46.31 109 GLN E N 1
ATOM 3297 C CA . GLN E 2 30 ? 50.775 29.902 182.359 1.00 52.50 109 GLN E CA 1
ATOM 3298 C C . GLN E 2 30 ? 50.728 31.265 181.663 1.00 52.63 109 GLN E C 1
ATOM 3299 O O . GLN E 2 30 ? 49.657 31.758 181.311 1.00 53.39 109 GLN E O 1
ATOM 3305 N N . ARG E 2 31 ? 51.902 31.864 181.452 1.00 54.46 110 ARG E N 1
ATOM 3306 C CA . ARG E 2 31 ? 51.992 33.160 180.800 1.00 58.19 110 ARG E CA 1
ATOM 3307 C C . ARG E 2 31 ? 51.628 32.993 179.333 1.00 55.78 110 ARG E C 1
ATOM 3308 O O . ARG E 2 31 ? 50.848 33.776 178.790 1.00 57.54 110 ARG E O 1
ATOM 3316 N N . THR E 2 32 ? 52.193 31.948 178.717 1.00 54.07 111 THR E N 1
ATOM 3317 C CA . THR E 2 32 ? 51.834 31.582 177.359 1.00 48.97 111 THR E CA 1
ATOM 3318 C C . THR E 2 32 ? 50.318 31.424 177.251 1.00 50.83 111 THR E C 1
ATOM 3319 O O . THR E 2 32 ? 49.697 31.926 176.311 1.00 52.50 111 THR E O 1
ATOM 3323 N N . GLN E 2 33 ? 49.702 30.784 178.242 1.00 46.22 112 GLN E N 1
ATOM 3324 C CA . GLN E 2 33 ? 48.271 30.571 178.143 1.00 48.95 112 GLN E CA 1
ATOM 3325 C C . GLN E 2 33 ? 47.523 31.905 178.188 1.00 47.64 112 GLN E C 1
ATOM 3326 O O . GLN E 2 33 ? 46.548 32.119 177.459 1.00 46.45 112 GLN E O 1
ATOM 3332 N N . ARG E 2 34 ? 47.935 32.782 179.104 1.00 48.97 113 ARG E N 1
ATOM 3333 C CA . ARG E 2 34 ? 47.256 34.061 179.288 1.00 49.76 113 ARG E CA 1
ATOM 3334 C C . ARG E 2 34 ? 47.263 34.823 177.963 1.00 47.38 113 ARG E C 1
ATOM 3335 O O . ARG E 2 34 ? 46.239 35.372 177.533 1.00 45.12 113 ARG E O 1
ATOM 3343 N N . ASN E 2 35 ? 48.427 34.826 177.306 1.00 43.79 114 ASN E N 1
ATOM 3344 C CA . ASN E 2 35 ? 48.580 35.524 176.040 1.00 45.53 114 ASN E CA 1
ATOM 3345 C C . ASN E 2 35 ? 47.664 34.954 174.966 1.00 47.10 114 ASN E C 1
ATOM 3346 O O . ASN E 2 35 ? 47.094 35.737 174.194 1.00 49.87 114 ASN E O 1
ATOM 3351 N N . LEU E 2 36 ? 47.516 33.620 174.924 1.00 42.87 115 LEU E N 1
ATOM 3352 C CA . LEU E 2 36 ? 46.638 32.975 173.954 1.00 44.76 115 LEU E CA 1
ATOM 3353 C C . LEU E 2 36 ? 45.193 33.417 174.174 1.00 47.11 115 LEU E C 1
ATOM 3354 O O . LEU E 2 36 ? 44.380 33.376 173.249 1.00 46.85 115 LEU E O 1
ATOM 3359 N N . LEU E 2 37 ? 44.855 33.845 175.397 1.00 45.89 116 LEU E N 1
ATOM 3360 C CA . LEU E 2 37 ? 43.485 34.267 175.670 1.00 48.66 116 LEU E CA 1
ATOM 3361 C C . LEU E 2 37 ? 43.338 35.769 175.466 1.00 52.80 116 LEU E C 1
ATOM 3362 O O . LEU E 2 37 ? 42.250 36.325 175.656 1.00 54.31 116 LEU E O 1
ATOM 3367 N N . GLY E 2 38 ? 44.451 36.416 175.104 1.00 50.01 117 GLY E N 1
ATOM 3368 C CA . GLY E 2 38 ? 44.457 37.846 174.886 1.00 51.31 117 GLY E CA 1
ATOM 3369 C C . GLY E 2 38 ? 44.551 38.633 176.185 1.00 56.14 117 GLY E C 1
ATOM 3370 O O . GLY E 2 38 ? 43.902 39.668 176.285 1.00 59.30 117 GLY E O 1
ATOM 3371 N N . GLU E 2 39 ? 45.398 38.154 177.116 1.00 57.16 118 GLU E N 1
ATOM 3372 C CA . GLU E 2 39 ? 45.589 38.746 178.429 1.00 54.15 118 GLU E CA 1
ATOM 3373 C C . GLU E 2 39 ? 47.073 38.862 178.774 1.00 57.54 118 GLU E C 1
ATOM 3374 O O . GLU E 2 39 ? 47.935 38.141 178.241 1.00 51.78 118 GLU E O 1
ATOM 3380 N N . ASP E 2 40 ? 47.343 39.781 179.721 1.00 53.95 119 ASP E N 1
ATOM 3381 C CA . ASP E 2 40 ? 48.668 39.980 180.277 1.00 50.52 119 ASP E CA 1
ATOM 3382 C C . ASP E 2 40 ? 49.668 40.205 179.149 1.00 49.84 119 ASP E C 1
ATOM 3383 O O . ASP E 2 40 ? 50.790 39.709 179.236 1.00 49.52 119 ASP E O 1
ATOM 3388 N N . LEU E 2 41 ? 49.284 41.077 178.197 1.00 53.10 120 LEU E N 1
ATOM 3389 C CA . LEU E 2 41 ? 49.994 41.319 176.949 1.00 54.52 120 LEU E CA 1
ATOM 3390 C C . LEU E 2 41 ? 51.142 42.324 177.082 1.00 64.39 120 LEU E C 1
ATOM 3391 O O . LEU E 2 41 ? 51.896 42.518 176.119 1.00 62.30 120 LEU E O 1
ATOM 3396 N N . GLY E 2 42 ? 51.266 42.946 178.272 1.00 71.58 121 GLY E N 1
ATOM 3397 C CA . GLY E 2 42 ? 52.238 43.993 178.561 1.00 70.46 121 GLY E CA 1
ATOM 3398 C C . GLY E 2 42 ? 53.637 43.728 178.003 1.00 67.84 121 GLY E C 1
ATOM 3399 O O . GLY E 2 42 ? 54.173 44.525 177.245 1.00 75.72 121 GLY E O 1
ATOM 3400 N N . PRO E 2 43 ? 54.295 42.615 178.370 1.00 65.58 122 PRO E N 1
ATOM 3401 C CA . PRO E 2 43 ? 55.653 42.339 177.897 1.00 65.91 122 PRO E CA 1
ATOM 3402 C C . PRO E 2 43 ? 55.854 42.098 176.395 1.00 71.51 122 PRO E C 1
ATOM 3403 O O . PRO E 2 43 ? 57.002 41.995 175.962 1.00 77.34 122 PRO E O 1
ATOM 3407 N N . LEU E 2 44 ? 54.781 41.966 175.593 1.00 66.56 123 LEU E N 1
ATOM 3408 C CA . LEU E 2 44 ? 54.957 41.477 174.227 1.00 65.75 123 LEU E CA 1
ATOM 3409 C C . LEU E 2 44 ? 55.349 42.622 173.283 1.00 60.54 123 LEU E C 1
ATOM 3410 O O . LEU E 2 44 ? 54.775 43.703 173.332 1.00 60.32 123 LEU E O 1
ATOM 3415 N N . SER E 2 45 ? 56.324 42.339 172.409 1.00 55.46 124 SER E N 1
ATOM 3416 C CA . SER E 2 45 ? 56.713 43.198 171.310 1.00 60.58 124 SER E CA 1
ATOM 3417 C C . SER E 2 45 ? 55.682 43.105 170.198 1.00 62.58 124 SER E C 1
ATOM 3418 O O . SER E 2 45 ? 54.821 42.238 170.241 1.00 68.80 124 SER E O 1
ATOM 3421 N N . THR E 2 46 ? 55.786 43.976 169.191 1.00 63.30 125 THR E N 1
ATOM 3422 C CA . THR E 2 46 ? 54.750 44.007 168.176 1.00 64.32 125 THR E CA 1
ATOM 3423 C C . THR E 2 46 ? 54.890 42.762 167.309 1.00 64.28 125 THR E C 1
ATOM 3424 O O . THR E 2 46 ? 53.907 42.295 166.754 1.00 66.59 125 THR E O 1
ATOM 3428 N N . LYS E 2 47 ? 56.118 42.252 167.195 1.00 68.71 126 LYS E N 1
ATOM 3429 C CA . LYS E 2 47 ? 56.405 41.075 166.390 1.00 71.59 126 LYS E CA 1
ATOM 3430 C C . LYS E 2 47 ? 55.768 39.839 167.030 1.00 65.83 126 LYS E C 1
ATOM 3431 O O . LYS E 2 47 ? 55.249 38.974 166.329 1.00 63.48 126 LYS E O 1
ATOM 3437 N N . GLU E 2 48 ? 55.825 39.754 168.358 1.00 60.52 127 GLU E N 1
ATOM 3438 C CA . GLU E 2 48 ? 55.210 38.656 169.077 1.00 59.35 127 GLU E CA 1
ATOM 3439 C C . GLU E 2 48 ? 53.691 38.738 168.995 1.00 56.25 127 GLU E C 1
ATOM 3440 O O . GLU E 2 48 ? 53.033 37.713 168.874 1.00 57.65 127 GLU E O 1
ATOM 3446 N N . LEU E 2 49 ? 53.145 39.951 169.059 1.00 53.58 128 LEU E N 1
ATOM 3447 C CA . LEU E 2 49 ? 51.708 40.127 168.936 1.00 57.26 128 LEU E CA 1
ATOM 3448 C C . LEU E 2 49 ? 51.218 39.761 167.535 1.00 53.85 128 LEU E C 1
ATOM 3449 O O . LEU E 2 49 ? 50.111 39.274 167.384 1.00 54.77 128 LEU E O 1
ATOM 3454 N N . GLU E 2 50 ? 52.001 40.103 166.518 1.00 57.35 129 GLU E N 1
ATOM 3455 C CA . GLU E 2 50 ? 51.710 39.773 165.133 1.00 58.68 129 GLU E CA 1
ATOM 3456 C C . GLU E 2 50 ? 51.708 38.259 164.935 1.00 54.50 129 GLU E C 1
ATOM 3457 O O . GLU E 2 50 ? 50.884 37.706 164.227 1.00 57.37 129 GLU E O 1
ATOM 3463 N N . SER E 2 51 ? 52.683 37.596 165.535 1.00 53.38 130 SER E N 1
ATOM 3464 C CA . SER E 2 51 ? 52.778 36.157 165.466 1.00 52.47 130 SER E CA 1
ATOM 3465 C C . SER E 2 51 ? 51.533 35.507 166.093 1.00 50.77 130 SER E C 1
ATOM 3466 O O . SER E 2 51 ? 50.932 34.629 165.488 1.00 48.77 130 SER E O 1
ATOM 3469 N N . LEU E 2 52 ? 51.082 35.997 167.252 1.00 51.62 131 LEU E N 1
ATOM 3470 C CA . LEU E 2 52 ? 49.857 35.517 167.874 1.00 51.93 131 LEU E CA 1
ATOM 3471 C C . LEU E 2 52 ? 48.655 35.763 166.961 1.00 52.36 131 LEU E C 1
ATOM 3472 O O . LEU E 2 52 ? 47.789 34.889 166.782 1.00 47.46 131 LEU E O 1
ATOM 3477 N N . GLU E 2 53 ? 48.624 36.950 166.367 1.00 48.31 132 GLU E N 1
ATOM 3478 C CA . GLU E 2 53 ? 47.494 37.335 165.539 1.00 51.67 132 GLU E CA 1
ATOM 3479 C C . GLU E 2 53 ? 47.350 36.358 164.380 1.00 47.39 132 GLU E C 1
ATOM 3480 O O . GLU E 2 53 ? 46.252 35.905 164.079 1.00 51.04 132 GLU E O 1
ATOM 3486 N N . ARG E 2 54 ? 48.464 36.065 163.715 1.00 47.07 133 ARG E N 1
ATOM 3487 C CA . ARG E 2 54 ? 48.469 35.128 162.601 1.00 50.84 133 ARG E CA 1
ATOM 3488 C C . ARG E 2 54 ? 48.056 33.717 163.047 1.00 47.45 133 ARG E C 1
ATOM 3489 O O . ARG E 2 54 ? 47.299 33.073 162.328 1.00 43.99 133 ARG E O 1
ATOM 3497 N N . GLN E 2 55 ? 48.528 33.249 164.215 1.00 42.61 134 GLN E N 1
ATOM 3498 C CA . GLN E 2 55 ? 48.194 31.905 164.695 1.00 47.31 134 GLN E CA 1
ATOM 3499 C C . GLN E 2 55 ? 46.704 31.776 165.015 1.00 45.97 134 GLN E C 1
ATOM 3500 O O . GLN E 2 55 ? 46.063 30.815 164.583 1.00 46.42 134 GLN E O 1
ATOM 3506 N N . LEU E 2 56 ? 46.162 32.777 165.726 1.00 43.25 135 LEU E N 1
ATOM 3507 C CA . LEU E 2 56 ? 44.761 32.777 166.105 1.00 42.18 135 LEU E CA 1
ATOM 3508 C C . LEU E 2 56 ? 43.882 32.843 164.862 1.00 43.95 135 LEU E C 1
ATOM 3509 O O . LEU E 2 56 ? 42.848 32.180 164.790 1.00 45.77 135 LEU E O 1
ATOM 3514 N N . ASP E 2 57 ? 44.273 33.654 163.886 1.00 42.01 136 ASP E N 1
ATOM 3515 C CA . ASP E 2 57 ? 43.419 33.828 162.722 1.00 44.46 136 ASP E CA 1
ATOM 3516 C C . ASP E 2 57 ? 43.371 32.540 161.901 1.00 41.24 136 ASP E C 1
ATOM 3517 O O . ASP E 2 57 ? 42.375 32.189 161.299 1.00 46.75 136 ASP E O 1
ATOM 3522 N N . SER E 2 58 ? 44.500 31.865 161.837 1.00 41.22 137 SER E N 1
ATOM 3523 C CA . SER E 2 58 ? 44.628 30.572 161.201 1.00 42.14 137 SER E CA 1
ATOM 3524 C C . SER E 2 58 ? 43.728 29.519 161.883 1.00 43.74 137 SER E C 1
ATOM 3525 O O . SER E 2 58 ? 42.986 28.805 161.201 1.00 39.85 137 SER E O 1
ATOM 3528 N N . SER E 2 59 ? 43.774 29.439 163.235 1.00 36.52 138 SER E N 1
ATOM 3529 C CA . SER E 2 59 ? 42.907 28.545 163.987 1.00 34.14 138 SER E CA 1
ATOM 3530 C C . SER E 2 59 ? 41.435 28.849 163.757 1.00 36.57 138 SER E C 1
ATOM 3531 O O . SER E 2 59 ? 40.651 27.932 163.503 1.00 40.04 138 SER E O 1
ATOM 3534 N N . LEU E 2 60 ? 41.055 30.127 163.799 1.00 39.09 139 LEU E N 1
ATOM 3535 C CA . LEU E 2 60 ? 39.663 30.510 163.608 1.00 39.30 139 LEU E CA 1
ATOM 3536 C C . LEU E 2 60 ? 39.133 30.073 162.251 1.00 43.87 139 LEU E C 1
ATOM 3537 O O . LEU E 2 60 ? 37.947 29.762 162.109 1.00 49.86 139 LEU E O 1
ATOM 3542 N N . LYS E 2 61 ? 39.977 30.144 161.225 1.00 41.66 140 LYS E N 1
ATOM 3543 C CA . LYS E 2 61 ? 39.527 29.728 159.907 1.00 40.75 140 LYS E CA 1
ATOM 3544 C C . LYS E 2 61 ? 39.312 28.209 159.863 1.00 39.78 140 LYS E C 1
ATOM 3545 O O . LYS E 2 61 ? 38.426 27.722 159.184 1.00 42.60 140 LYS E O 1
ATOM 3551 N N . GLN E 2 62 ? 40.147 27.443 160.559 1.00 38.99 141 GLN E N 1
ATOM 3552 C CA . GLN E 2 62 ? 40.011 25.991 160.589 1.00 39.66 141 GLN E CA 1
ATOM 3553 C C . GLN E 2 62 ? 38.749 25.619 161.363 1.00 39.10 141 GLN E C 1
ATOM 3554 O O . GLN E 2 62 ? 37.873 24.923 160.851 1.00 42.15 141 GLN E O 1
ATOM 3560 N N . ILE E 2 63 ? 38.580 26.233 162.530 1.00 38.37 142 ILE E N 1
ATOM 3561 C CA . ILE E 2 63 ? 37.409 25.972 163.340 1.00 38.40 142 ILE E CA 1
ATOM 3562 C C . ILE E 2 63 ? 36.157 26.212 162.519 1.00 40.23 142 ILE E C 1
ATOM 3563 O O . ILE E 2 63 ? 35.294 25.347 162.431 1.00 48.50 142 ILE E O 1
ATOM 3568 N N . ARG E 2 64 ? 36.066 27.373 161.884 1.00 41.15 143 ARG E N 1
ATOM 3569 C CA . ARG E 2 64 ? 34.815 27.767 161.257 1.00 40.53 143 ARG E CA 1
ATOM 3570 C C . ARG E 2 64 ? 34.536 26.830 160.104 1.00 39.74 143 ARG E C 1
ATOM 3571 O O . ARG E 2 64 ? 33.378 26.545 159.784 1.00 44.83 143 ARG E O 1
ATOM 3579 N N . ALA E 2 65 ? 35.604 26.376 159.453 1.00 36.74 144 ALA E N 1
ATOM 3580 C CA . ALA E 2 65 ? 35.378 25.503 158.321 1.00 37.31 144 ALA E CA 1
ATOM 3581 C C . ALA E 2 65 ? 34.758 24.198 158.830 1.00 40.78 144 ALA E C 1
ATOM 3582 O O . ALA E 2 65 ? 33.815 23.674 158.231 1.00 41.40 144 ALA E O 1
ATOM 3584 N N . LEU E 2 66 ? 35.260 23.689 159.964 1.00 39.60 145 LEU E N 1
ATOM 3585 C CA . LEU E 2 66 ? 34.737 22.430 160.490 1.00 40.33 145 LEU E CA 1
ATOM 3586 C C . LEU E 2 66 ? 33.353 22.600 161.119 1.00 42.31 145 LEU E C 1
ATOM 3587 O O . LEU E 2 66 ? 32.487 21.740 160.936 1.00 41.64 145 LEU E O 1
ATOM 3592 N N . ARG E 2 67 ? 33.114 23.712 161.826 1.00 46.55 146 ARG E N 1
ATOM 3593 C CA . ARG E 2 67 ? 31.772 23.965 162.342 1.00 46.13 146 ARG E CA 1
ATOM 3594 C C . ARG E 2 67 ? 30.772 23.925 161.190 1.00 49.46 146 ARG E C 1
ATOM 3595 O O . ARG E 2 67 ? 29.740 23.261 161.236 1.00 55.16 146 ARG E O 1
ATOM 3603 N N . THR E 2 68 ? 31.113 24.597 160.104 1.00 53.49 147 THR E N 1
ATOM 3604 C CA . THR E 2 68 ? 30.180 24.678 159.004 1.00 53.20 147 THR E CA 1
ATOM 3605 C C . THR E 2 68 ? 29.995 23.300 158.378 1.00 48.92 147 THR E C 1
ATOM 3606 O O . THR E 2 68 ? 28.877 22.946 158.041 1.00 53.14 147 THR E O 1
ATOM 3610 N N . GLN E 2 69 ? 31.074 22.536 158.191 1.00 53.38 148 GLN E N 1
ATOM 3611 C CA . GLN E 2 69 ? 30.977 21.170 157.667 1.00 53.92 148 GLN E CA 1
ATOM 3612 C C . GLN E 2 69 ? 30.060 20.297 158.544 1.00 54.71 148 GLN E C 1
ATOM 3613 O O . GLN E 2 69 ? 29.244 19.529 158.034 1.00 50.00 148 GLN E O 1
ATOM 3619 N N . PHE E 2 70 ? 30.189 20.412 159.871 1.00 51.35 149 PHE E N 1
ATOM 3620 C CA . PHE E 2 70 ? 29.360 19.626 160.778 1.00 53.54 149 PHE E CA 1
ATOM 3621 C C . PHE E 2 70 ? 27.893 19.985 160.579 1.00 55.17 149 PHE E C 1
ATOM 3622 O O . PHE E 2 70 ? 27.046 19.103 160.553 1.00 61.28 149 PHE E O 1
ATOM 3630 N N . MET E 2 71 ? 27.599 21.269 160.386 1.00 56.39 150 MET E N 1
ATOM 3631 C CA . MET E 2 71 ? 26.219 21.712 160.272 1.00 58.91 150 MET E CA 1
ATOM 3632 C C . MET E 2 71 ? 25.616 21.343 158.922 1.00 64.16 150 MET E C 1
ATOM 3633 O O . MET E 2 71 ? 24.413 21.120 158.850 1.00 68.74 150 MET E O 1
ATOM 3638 N N . LEU E 2 72 ? 26.423 21.234 157.866 1.00 69.30 151 LEU E N 1
ATOM 3639 C CA . LEU E 2 72 ? 25.886 20.771 156.595 1.00 67.69 151 LEU E CA 1
ATOM 3640 C C . LEU E 2 72 ? 25.674 19.260 156.642 1.00 68.62 151 LEU E C 1
ATOM 3641 O O . LEU E 2 72 ? 24.714 18.756 156.077 1.00 73.05 151 LEU E O 1
ATOM 3646 N N . ASP E 2 73 ? 26.572 18.520 157.285 1.00 70.88 152 ASP E N 1
ATOM 3647 C CA . ASP E 2 73 ? 26.371 17.086 157.419 1.00 71.24 152 ASP E CA 1
ATOM 3648 C C . ASP E 2 73 ? 25.118 16.832 158.245 1.00 66.32 152 ASP E C 1
ATOM 3649 O O . ASP E 2 73 ? 24.282 16.031 157.878 1.00 63.82 152 ASP E O 1
ATOM 3654 N N . GLN E 2 74 ? 24.988 17.541 159.356 1.00 67.02 153 GLN E N 1
ATOM 3655 C CA . GLN E 2 74 ? 23.853 17.323 160.224 1.00 70.01 153 GLN E CA 1
ATOM 3656 C C . GLN E 2 74 ? 22.572 17.540 159.426 1.00 71.02 153 GLN E C 1
ATOM 3657 O O . GLN E 2 74 ? 21.615 16.792 159.584 1.00 77.45 153 GLN E O 1
ATOM 3663 N N . LEU E 2 75 ? 22.569 18.553 158.563 1.00 69.51 154 LEU E N 1
ATOM 3664 C CA . LEU E 2 75 ? 21.381 18.923 157.809 1.00 72.65 154 LEU E CA 1
ATOM 3665 C C . LEU E 2 75 ? 21.079 17.862 156.751 1.00 77.26 154 LEU E C 1
ATOM 3666 O O . LEU E 2 75 ? 19.921 17.555 156.485 1.00 79.51 154 LEU E O 1
ATOM 3671 N N . ASN E 2 76 ? 22.128 17.302 156.144 1.00 79.61 155 ASN E N 1
ATOM 3672 C CA . ASN E 2 76 ? 21.962 16.332 155.073 1.00 82.64 155 ASN E CA 1
ATOM 3673 C C . ASN E 2 76 ? 21.411 15.021 155.633 1.00 84.61 155 ASN E C 1
ATOM 3674 O O . ASN E 2 76 ? 20.584 14.376 154.999 1.00 83.70 155 ASN E O 1
ATOM 3679 N N . ASP E 2 77 ? 21.901 14.637 156.811 1.00 83.35 156 ASP E N 1
ATOM 3680 C CA . ASP E 2 77 ? 21.400 13.508 157.579 1.00 81.55 156 ASP E CA 1
ATOM 3681 C C . ASP E 2 77 ? 19.903 13.691 157.862 1.00 79.72 156 ASP E C 1
ATOM 3682 O O . ASP E 2 77 ? 19.108 12.802 157.577 1.00 77.17 156 ASP E O 1
ATOM 3687 N N . LEU E 2 78 ? 19.494 14.861 158.366 1.00 71.40 157 LEU E N 1
ATOM 3688 C CA . LEU E 2 78 ? 18.089 15.085 158.668 1.00 69.88 157 LEU E CA 1
ATOM 3689 C C . LEU E 2 78 ? 17.226 15.005 157.404 1.00 75.57 157 LEU E C 1
ATOM 3690 O O . LEU E 2 78 ? 16.101 14.521 157.474 1.00 73.29 157 LEU E O 1
ATOM 3695 N N . GLN E 2 79 ? 17.739 15.480 156.258 1.00 84.01 158 GLN E N 1
ATOM 3696 C CA . GLN E 2 79 ? 16.999 15.450 154.998 1.00 95.79 158 GLN E CA 1
ATOM 3697 C C . GLN E 2 79 ? 16.813 14.010 154.527 1.00 94.23 158 GLN E C 1
ATOM 3698 O O . GLN E 2 79 ? 15.814 13.681 153.894 1.00 110.26 158 GLN E O 1
ATOM 3704 N N . SER E 2 80 ? 17.814 13.178 154.810 1.00 91.34 159 SER E N 1
ATOM 3705 C CA . SER E 2 80 ? 17.788 11.765 154.484 1.00 94.02 159 SER E CA 1
ATOM 3706 C C . SER E 2 80 ? 16.761 11.036 155.347 1.00 92.37 159 SER E C 1
ATOM 3707 O O . SER E 2 80 ? 16.035 10.184 154.851 1.00 97.77 159 SER E O 1
ATOM 3710 N N . LYS E 2 81 ? 16.723 11.361 156.642 1.00 91.69 160 LYS E N 1
ATOM 3711 C CA . LYS E 2 81 ? 15.752 10.792 157.559 1.00 88.18 160 LYS E CA 1
ATOM 3712 C C . LYS E 2 81 ? 14.336 11.263 157.239 1.00 94.50 160 LYS E C 1
ATOM 3713 O O . LYS E 2 81 ? 13.379 10.536 157.466 1.00 98.40 160 LYS E O 1
ATOM 3719 N N . GLU E 2 82 ? 14.199 12.487 156.730 1.00 102.08 161 GLU E N 1
ATOM 3720 C CA . GLU E 2 82 ? 12.887 13.040 156.446 1.00 107.17 161 GLU E CA 1
ATOM 3721 C C . GLU E 2 82 ? 12.275 12.360 155.224 1.00 114.77 161 GLU E C 1
ATOM 3722 O O . GLU E 2 82 ? 11.059 12.376 155.065 1.00 130.19 161 GLU E O 1
ATOM 3728 N N . ARG E 2 83 ? 13.111 11.791 154.346 1.00 121.52 162 ARG E N 1
ATOM 3729 C CA . ARG E 2 83 ? 12.596 11.088 153.180 1.00 125.40 162 ARG E CA 1
ATOM 3730 C C . ARG E 2 83 ? 12.137 9.693 153.611 1.00 121.55 162 ARG E C 1
ATOM 3731 O O . ARG E 2 83 ? 11.104 9.219 153.145 1.00 120.10 162 ARG E O 1
ATOM 3739 N N . MET E 2 84 ? 12.899 9.048 154.507 1.00 116.14 163 MET E N 1
ATOM 3740 C CA . MET E 2 84 ? 12.587 7.702 154.978 1.00 122.65 163 MET E CA 1
ATOM 3741 C C . MET E 2 84 ? 11.381 7.699 155.921 1.00 118.31 163 MET E C 1
ATOM 3742 O O . MET E 2 84 ? 10.755 6.654 156.099 1.00 126.98 163 MET E O 1
ATOM 3747 N N . LEU E 2 85 ? 11.078 8.844 156.550 1.00 113.93 164 LEU E N 1
ATOM 3748 C CA . LEU E 2 85 ? 9.921 8.959 157.427 1.00 106.28 164 LEU E CA 1
ATOM 3749 C C . LEU E 2 85 ? 8.685 9.425 156.656 1.00 105.13 164 LEU E C 1
ATOM 3750 O O . LEU E 2 85 ? 7.581 9.367 157.192 1.00 107.56 164 LEU E O 1
ATOM 3755 N N . THR E 2 86 ? 8.858 9.930 155.428 1.00 106.88 165 THR E N 1
ATOM 3756 C CA . THR E 2 86 ? 7.711 10.276 154.603 1.00 113.71 165 THR E CA 1
ATOM 3757 C C . THR E 2 86 ? 7.206 9.031 153.873 1.00 121.87 165 THR E C 1
ATOM 3758 O O . THR E 2 86 ? 6.000 8.839 153.758 1.00 135.88 165 THR E O 1
ATOM 3762 N N . GLU E 2 87 ? 8.108 8.173 153.384 1.00 126.52 166 GLU E N 1
ATOM 3763 C CA . GLU E 2 87 ? 7.671 6.960 152.709 1.00 130.91 166 GLU E CA 1
ATOM 3764 C C . GLU E 2 87 ? 7.169 5.933 153.728 1.00 133.69 166 GLU E C 1
ATOM 3765 O O . GLU E 2 87 ? 6.359 5.090 153.361 1.00 146.60 166 GLU E O 1
ATOM 3771 N N . THR E 2 88 ? 7.646 5.982 154.987 1.00 127.82 167 THR E N 1
ATOM 3772 C CA . THR E 2 88 ? 7.088 5.149 156.049 1.00 125.55 167 THR E CA 1
ATOM 3773 C C . THR E 2 88 ? 5.670 5.610 156.385 1.00 129.83 167 THR E C 1
ATOM 3774 O O . THR E 2 88 ? 4.805 4.783 156.647 1.00 144.81 167 THR E O 1
ATOM 3778 N N . ASN E 2 89 ? 5.456 6.931 156.401 1.00 128.67 168 ASN E N 1
ATOM 3779 C CA . ASN E 2 89 ? 4.137 7.527 156.564 1.00 128.81 168 ASN E CA 1
ATOM 3780 C C . ASN E 2 89 ? 3.214 7.118 155.408 1.00 139.68 168 ASN E C 1
ATOM 3781 O O . ASN E 2 89 ? 2.057 6.781 155.652 1.00 139.91 168 ASN E O 1
ATOM 3786 N N . LYS E 2 90 ? 3.729 7.120 154.162 1.00 149.98 169 LYS E N 1
ATOM 3787 C CA . LYS E 2 90 ? 2.921 6.905 152.963 1.00 150.94 169 LYS E CA 1
ATOM 3788 C C . LYS E 2 90 ? 2.616 5.423 152.723 1.00 151.00 169 LYS E C 1
ATOM 3789 O O . LYS E 2 90 ? 1.610 5.114 152.087 1.00 143.52 169 LYS E O 1
ATOM 3795 N N . THR E 2 91 ? 3.495 4.512 153.178 1.00 152.85 170 THR E N 1
ATOM 3796 C CA . THR E 2 91 ? 3.206 3.083 153.115 1.00 146.23 170 THR E CA 1
ATOM 3797 C C . THR E 2 91 ? 2.349 2.662 154.310 1.00 153.05 170 THR E C 1
ATOM 3798 O O . THR E 2 91 ? 1.697 1.623 154.250 1.00 168.02 170 THR E O 1
ATOM 3802 N N . LEU E 2 92 ? 2.354 3.456 155.391 1.00 152.72 171 LEU E N 1
ATOM 3803 C CA . LEU E 2 92 ? 1.472 3.205 156.523 1.00 157.35 171 LEU E CA 1
ATOM 3804 C C . LEU E 2 92 ? 0.054 3.668 156.179 1.00 168.15 171 LEU E C 1
ATOM 3805 O O . LEU E 2 92 ? -0.887 3.323 156.891 1.00 168.97 171 LEU E O 1
ATOM 3810 N N . ARG E 2 93 ? -0.091 4.454 155.096 1.00 178.29 172 ARG E N 1
ATOM 3811 C CA . ARG E 2 93 ? -1.390 4.852 154.562 1.00 185.18 172 ARG E CA 1
ATOM 3812 C C . ARG E 2 93 ? -2.077 3.695 153.826 1.00 184.53 172 ARG E C 1
ATOM 3813 O O . ARG E 2 93 ? -3.255 3.799 153.483 1.00 172.56 172 ARG E O 1
ATOM 3821 N N . LEU E 2 94 ? -1.326 2.622 153.539 1.00 185.10 173 LEU E N 1
ATOM 3822 C CA . LEU E 2 94 ? -1.896 1.376 153.045 1.00 183.74 173 LEU E CA 1
ATOM 3823 C C . LEU E 2 94 ? -2.708 0.699 154.151 1.00 180.69 173 LEU E C 1
ATOM 3824 O O . LEU E 2 94 ? -3.845 0.285 153.922 1.00 179.77 173 LEU E O 1
ATOM 3829 N N . ARG E 2 95 ? -2.102 0.574 155.340 1.00 167.19 174 ARG E N 1
ATOM 3830 C CA . ARG E 2 95 ? -2.765 -0.003 156.500 1.00 161.53 174 ARG E CA 1
ATOM 3831 C C . ARG E 2 95 ? -3.962 0.857 156.918 1.00 160.33 174 ARG E C 1
ATOM 3832 O O . ARG E 2 95 ? -4.999 0.315 157.294 1.00 159.45 174 ARG E O 1
ATOM 3840 N N . LEU E 2 96 ? -3.810 2.189 156.874 1.00 163.99 175 LEU E N 1
ATOM 3841 C CA . LEU E 2 96 ? -4.917 3.112 157.106 1.00 167.15 175 LEU E CA 1
ATOM 3842 C C . LEU E 2 96 ? -6.080 2.747 156.170 1.00 160.77 175 LEU E C 1
ATOM 3843 O O . LEU E 2 96 ? -7.222 3.164 156.469 1.00 152.69 175 LEU E O 1
ATOM 3848 N N . PRO F 2 4 ? 66.491 -21.683 193.841 1.00 120.41 83 PRO F N 1
ATOM 3849 C CA . PRO F 2 4 ? 65.737 -20.557 193.255 1.00 129.85 83 PRO F CA 1
ATOM 3850 C C . PRO F 2 4 ? 64.493 -20.211 194.077 1.00 123.64 83 PRO F C 1
ATOM 3851 O O . PRO F 2 4 ? 63.561 -21.012 194.149 1.00 120.67 83 PRO F O 1
ATOM 3855 N N . SER F 2 5 ? 64.484 -19.001 194.662 1.00 115.07 84 SER F N 1
ATOM 3856 C CA . SER F 2 5 ? 63.584 -18.655 195.756 1.00 114.84 84 SER F CA 1
ATOM 3857 C C . SER F 2 5 ? 62.152 -18.449 195.254 1.00 118.00 84 SER F C 1
ATOM 3858 O O . SER F 2 5 ? 61.932 -18.318 194.054 1.00 135.38 84 SER F O 1
ATOM 3861 N N . ARG F 2 6 ? 61.186 -18.435 196.188 1.00 114.68 85 ARG F N 1
ATOM 3862 C CA . ARG F 2 6 ? 59.768 -18.271 195.883 1.00 121.87 85 ARG F CA 1
ATOM 3863 C C . ARG F 2 6 ? 59.471 -16.845 195.397 1.00 117.49 85 ARG F C 1
ATOM 3864 O O . ARG F 2 6 ? 58.418 -16.601 194.803 1.00 100.68 85 ARG F O 1
ATOM 3872 N N . GLU F 2 7 ? 60.395 -15.912 195.677 1.00 113.78 86 GLU F N 1
ATOM 3873 C CA . GLU F 2 7 ? 60.312 -14.528 195.233 1.00 112.73 86 GLU F CA 1
ATOM 3874 C C . GLU F 2 7 ? 60.729 -14.425 193.763 1.00 113.24 86 GLU F C 1
ATOM 3875 O O . GLU F 2 7 ? 60.137 -13.651 193.013 1.00 117.34 86 GLU F O 1
ATOM 3881 N N . ALA F 2 8 ? 61.740 -15.208 193.356 1.00 105.16 87 ALA F N 1
ATOM 3882 C CA . ALA F 2 8 ? 62.172 -15.261 191.965 1.00 103.53 87 ALA F CA 1
ATOM 3883 C C . ALA F 2 8 ? 61.108 -15.936 191.098 1.00 105.62 87 ALA F C 1
ATOM 3884 O O . ALA F 2 8 ? 60.994 -15.609 189.912 1.00 105.27 87 ALA F O 1
ATOM 3886 N N . LEU F 2 9 ? 60.366 -16.892 191.693 1.00 97.07 88 LEU F N 1
ATOM 3887 C CA . LEU F 2 9 ? 59.264 -17.567 191.021 1.00 93.45 88 LEU F CA 1
ATOM 3888 C C . LEU F 2 9 ? 58.127 -16.581 190.782 1.00 83.76 88 LEU F C 1
ATOM 3889 O O . LEU F 2 9 ? 57.526 -16.585 189.710 1.00 82.89 88 LEU F O 1
ATOM 3894 N N . ALA F 2 10 ? 57.834 -15.763 191.802 1.00 75.18 89 ALA F N 1
ATOM 3895 C CA . ALA F 2 10 ? 56.689 -14.869 191.772 1.00 73.60 89 ALA F CA 1
ATOM 3896 C C . ALA F 2 10 ? 56.968 -13.677 190.850 1.00 73.00 89 ALA F C 1
ATOM 3897 O O . ALA F 2 10 ? 56.038 -13.173 190.218 1.00 66.42 89 ALA F O 1
ATOM 3899 N N . VAL F 2 11 ? 58.244 -13.247 190.795 1.00 72.65 90 VAL F N 1
ATOM 3900 C CA . VAL F 2 11 ? 58.701 -12.203 189.892 1.00 74.97 90 VAL F CA 1
ATOM 3901 C C . VAL F 2 11 ? 58.526 -12.693 188.455 1.00 77.27 90 VAL F C 1
ATOM 3902 O O . VAL F 2 11 ? 57.889 -12.018 187.640 1.00 80.47 90 VAL F O 1
ATOM 3906 N N . GLU F 2 12 ? 59.055 -13.890 188.172 1.00 78.33 91 GLU F N 1
ATOM 3907 C CA . GLU F 2 12 ? 58.904 -14.541 186.879 1.00 76.71 91 GLU F CA 1
ATOM 3908 C C . GLU F 2 12 ? 57.430 -14.552 186.467 1.00 73.66 91 GLU F C 1
ATOM 3909 O O . GLU F 2 12 ? 57.101 -14.104 185.366 1.00 70.46 91 GLU F O 1
ATOM 3915 N N . LEU F 2 13 ? 56.543 -15.033 187.350 1.00 67.26 92 LEU F N 1
ATOM 3916 C CA . LEU F 2 13 ? 55.136 -15.151 186.996 1.00 66.35 92 LEU F CA 1
ATOM 3917 C C . LEU F 2 13 ? 54.537 -13.773 186.710 1.00 67.15 92 LEU F C 1
ATOM 3918 O O . LEU F 2 13 ? 53.738 -13.621 185.779 1.00 68.39 92 LEU F O 1
ATOM 3923 N N . SER F 2 14 ? 54.910 -12.776 187.522 1.00 60.91 93 SER F N 1
ATOM 3924 C CA . SER F 2 14 ? 54.437 -11.413 187.317 1.00 59.70 93 SER F CA 1
ATOM 3925 C C . SER F 2 14 ? 54.931 -10.866 185.974 1.00 55.86 93 SER F C 1
ATOM 3926 O O . SER F 2 14 ? 54.162 -10.272 185.215 1.00 48.78 93 SER F O 1
ATOM 3929 N N . SER F 2 15 ? 56.211 -11.111 185.666 1.00 55.66 94 SER F N 1
ATOM 3930 C CA . SER F 2 15 ? 56.795 -10.684 184.402 1.00 57.55 94 SER F CA 1
ATOM 3931 C C . SER F 2 15 ? 55.998 -11.242 183.226 1.00 56.96 94 SER F C 1
ATOM 3932 O O . SER F 2 15 ? 55.828 -10.585 182.191 1.00 56.57 94 SER F O 1
ATOM 3935 N N . GLN F 2 16 ? 55.481 -12.451 183.421 1.00 52.85 95 GLN F N 1
ATOM 3936 C CA . GLN F 2 16 ? 54.779 -13.158 182.372 1.00 55.34 95 GLN F CA 1
ATOM 3937 C C . GLN F 2 16 ? 53.388 -12.590 182.180 1.00 51.68 95 GLN F C 1
ATOM 3938 O O . GLN F 2 16 ? 52.961 -12.488 181.036 1.00 54.75 95 GLN F O 1
ATOM 3944 N N . GLN F 2 17 ? 52.682 -12.286 183.279 1.00 51.92 96 GLN F N 1
ATOM 3945 C CA . GLN F 2 17 ? 51.320 -11.768 183.183 1.00 55.19 96 GLN F CA 1
ATOM 3946 C C . GLN F 2 17 ? 51.338 -10.385 182.538 1.00 52.13 96 GLN F C 1
ATOM 3947 O O . GLN F 2 17 ? 50.444 -10.053 181.773 1.00 51.45 96 GLN F O 1
ATOM 3953 N N . GLU F 2 18 ? 52.363 -9.602 182.881 1.00 51.49 97 GLU F N 1
ATOM 3954 C CA . GLU F 2 18 ? 52.618 -8.312 182.271 1.00 55.10 97 GLU F CA 1
ATOM 3955 C C . GLU F 2 18 ? 52.815 -8.469 180.758 1.00 54.06 97 GLU F C 1
ATOM 3956 O O . GLU F 2 18 ? 52.182 -7.752 179.978 1.00 50.33 97 GLU F O 1
ATOM 3962 N N . TYR F 2 19 ? 53.653 -9.437 180.349 1.00 53.02 98 TYR F N 1
ATOM 3963 C CA . TYR F 2 19 ? 53.919 -9.670 178.936 1.00 49.19 98 TYR F CA 1
ATOM 3964 C C . TYR F 2 19 ? 52.628 -10.026 178.215 1.00 49.24 98 TYR F C 1
ATOM 3965 O O . TYR F 2 19 ? 52.336 -9.496 177.136 1.00 47.21 98 TYR F O 1
ATOM 3974 N N . LEU F 2 20 ? 51.848 -10.920 178.821 1.00 47.53 99 LEU F N 1
ATOM 3975 C CA . LEU F 2 20 ? 50.639 -11.371 178.168 1.00 48.02 99 LEU F CA 1
ATOM 3976 C C . LEU F 2 20 ? 49.725 -10.183 177.887 1.00 49.43 99 LEU F C 1
ATOM 3977 O O . LEU F 2 20 ? 49.182 -10.054 176.796 1.00 53.32 99 LEU F O 1
ATOM 3982 N N . LYS F 2 21 ? 49.513 -9.335 178.889 1.00 50.38 100 LYS F N 1
ATOM 3983 C CA . LYS F 2 21 ? 48.571 -8.241 178.733 1.00 55.11 100 LYS F CA 1
ATOM 3984 C C . LYS F 2 21 ? 49.052 -7.289 177.631 1.00 51.96 100 LYS F C 1
ATOM 3985 O O . LYS F 2 21 ? 48.248 -6.808 176.819 1.00 50.52 100 LYS F O 1
ATOM 3991 N N . LEU F 2 22 ? 50.360 -7.008 177.608 1.00 43.94 101 LEU F N 1
ATOM 3992 C CA . LEU F 2 22 ? 50.895 -6.104 176.604 1.00 46.67 101 LEU F CA 1
ATOM 3993 C C . LEU F 2 22 ? 50.740 -6.731 175.227 1.00 48.34 101 LEU F C 1
ATOM 3994 O O . LEU F 2 22 ? 50.469 -6.027 174.256 1.00 46.45 101 LEU F O 1
ATOM 3999 N N . LYS F 2 23 ? 50.940 -8.055 175.152 1.00 49.51 102 LYS F N 1
ATOM 4000 C CA . LYS F 2 23 ? 50.905 -8.732 173.871 1.00 49.74 102 LYS F CA 1
ATOM 4001 C C . LYS F 2 23 ? 49.483 -8.653 173.301 1.00 46.74 102 LYS F C 1
ATOM 4002 O O . LYS F 2 23 ? 49.293 -8.433 172.119 1.00 49.40 102 LYS F O 1
ATOM 4008 N N . GLU F 2 24 ? 48.473 -8.815 174.145 1.00 47.90 103 GLU F N 1
ATOM 4009 C CA . GLU F 2 24 ? 47.091 -8.730 173.701 1.00 55.46 103 GLU F CA 1
ATOM 4010 C C . GLU F 2 24 ? 46.732 -7.295 173.291 1.00 54.16 103 GLU F C 1
ATOM 4011 O O . GLU F 2 24 ? 46.042 -7.085 172.292 1.00 50.40 103 GLU F O 1
ATOM 4017 N N . ARG F 2 25 ? 47.214 -6.315 174.062 1.00 52.39 104 ARG F N 1
ATOM 4018 C CA . ARG F 2 25 ? 47.004 -4.900 173.787 1.00 51.10 104 ARG F CA 1
ATOM 4019 C C . ARG F 2 25 ? 47.562 -4.599 172.399 1.00 48.90 104 ARG F C 1
ATOM 4020 O O . ARG F 2 25 ? 46.845 -4.074 171.544 1.00 51.73 104 ARG F O 1
ATOM 4028 N N . TYR F 2 26 ? 48.806 -5.024 172.165 1.00 48.45 105 TYR F N 1
ATOM 4029 C CA . TYR F 2 26 ? 49.499 -4.773 170.909 1.00 52.30 105 TYR F CA 1
ATOM 4030 C C . TYR F 2 26 ? 48.771 -5.406 169.727 1.00 52.16 105 TYR F C 1
ATOM 4031 O O . TYR F 2 26 ? 48.699 -4.781 168.678 1.00 49.45 105 TYR F O 1
ATOM 4040 N N . ASP F 2 27 ? 48.289 -6.651 169.877 1.00 51.55 106 ASP F N 1
ATOM 4041 C CA . ASP F 2 27 ? 47.628 -7.362 168.789 1.00 53.36 106 ASP F CA 1
ATOM 4042 C C . ASP F 2 27 ? 46.280 -6.710 168.452 1.00 53.54 106 ASP F C 1
ATOM 4043 O O . ASP F 2 27 ? 45.919 -6.617 167.284 1.00 54.30 106 ASP F O 1
ATOM 4048 N N . ALA F 2 28 ? 45.534 -6.283 169.478 1.00 51.04 107 ALA F N 1
ATOM 4049 C CA . ALA F 2 28 ? 44.325 -5.482 169.313 1.00 53.99 107 ALA F CA 1
ATOM 4050 C C . ALA F 2 28 ? 44.601 -4.178 168.542 1.00 51.03 107 ALA F C 1
ATOM 4051 O O . ALA F 2 28 ? 43.906 -3.854 167.567 1.00 48.27 107 ALA F O 1
ATOM 4053 N N . LEU F 2 29 ? 45.657 -3.463 168.920 1.00 44.32 108 LEU F N 1
ATOM 4054 C CA . LEU F 2 29 ? 45.995 -2.224 168.218 1.00 47.69 108 LEU F CA 1
ATOM 4055 C C . LEU F 2 29 ? 46.368 -2.448 166.751 1.00 48.03 108 LEU F C 1
ATOM 4056 O O . LEU F 2 29 ? 46.089 -1.590 165.898 1.00 46.06 108 LEU F O 1
ATOM 4061 N N . GLN F 2 30 ? 47.027 -3.574 166.462 1.00 51.50 109 GLN F N 1
ATOM 4062 C CA . GLN F 2 30 ? 47.468 -3.889 165.108 1.00 54.69 109 GLN F CA 1
ATOM 4063 C C . GLN F 2 30 ? 46.267 -4.184 164.218 1.00 50.10 109 GLN F C 1
ATOM 4064 O O . GLN F 2 30 ? 46.246 -3.805 163.052 1.00 46.80 109 GLN F O 1
ATOM 4070 N N . ARG F 2 31 ? 45.270 -4.858 164.778 1.00 51.49 110 ARG F N 1
ATOM 4071 C CA . ARG F 2 31 ? 44.032 -5.107 164.059 1.00 57.07 110 ARG F CA 1
ATOM 4072 C C . ARG F 2 31 ? 43.319 -3.789 163.761 1.00 57.31 110 ARG F C 1
ATOM 4073 O O . ARG F 2 31 ? 42.806 -3.588 162.660 1.00 58.34 110 ARG F O 1
ATOM 4081 N N . THR F 2 32 ? 43.252 -2.908 164.765 1.00 53.89 111 THR F N 1
ATOM 4082 C CA . THR F 2 32 ? 42.617 -1.618 164.574 1.00 50.63 111 THR F CA 1
ATOM 4083 C C . THR F 2 32 ? 43.308 -0.874 163.434 1.00 49.52 111 THR F C 1
ATOM 4084 O O . THR F 2 32 ? 42.652 -0.263 162.580 1.00 47.74 111 THR F O 1
ATOM 4088 N N . GLN F 2 33 ? 44.640 -0.915 163.444 1.00 47.66 112 GLN F N 1
ATOM 4089 C CA . GLN F 2 33 ? 45.393 -0.229 162.409 1.00 49.83 112 GLN F CA 1
ATOM 4090 C C . GLN F 2 33 ? 45.068 -0.818 161.040 1.00 50.94 112 GLN F C 1
ATOM 4091 O O . GLN F 2 33 ? 44.710 -0.093 160.115 1.00 55.44 112 GLN F O 1
ATOM 4097 N N . ARG F 2 34 ? 45.183 -2.141 160.932 1.00 50.45 113 ARG F N 1
ATOM 4098 C CA . ARG F 2 34 ? 44.982 -2.821 159.664 1.00 52.60 113 ARG F CA 1
ATOM 4099 C C . ARG F 2 34 ? 43.594 -2.488 159.123 1.00 46.78 113 ARG F C 1
ATOM 4100 O O . ARG F 2 34 ? 43.443 -2.221 157.931 1.00 44.88 113 ARG F O 1
ATOM 4108 N N . 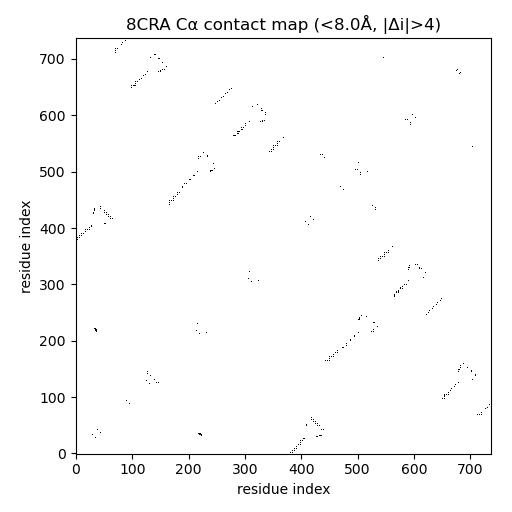ASN F 2 35 ? 42.597 -2.442 160.007 1.00 43.16 114 ASN F N 1
ATOM 4109 C CA . ASN F 2 35 ? 41.245 -2.124 159.577 1.00 47.49 114 ASN F CA 1
ATOM 4110 C C . ASN F 2 35 ? 41.152 -0.686 159.055 1.00 52.38 114 ASN F C 1
ATOM 4111 O O . ASN F 2 35 ? 40.490 -0.455 158.055 1.00 55.51 114 ASN F O 1
ATOM 4116 N N . LEU F 2 36 ? 41.843 0.270 159.699 1.00 48.47 115 LEU F N 1
ATOM 4117 C CA . LEU F 2 36 ? 41.799 1.663 159.285 1.00 47.36 115 LEU F CA 1
ATOM 4118 C C . LEU F 2 36 ? 42.483 1.852 157.926 1.00 51.75 115 LEU F C 1
ATOM 4119 O O . LEU F 2 36 ? 42.232 2.851 157.238 1.00 43.77 115 LEU F O 1
ATOM 4124 N N . LEU F 2 37 ? 43.353 0.895 157.556 1.00 50.42 116 LEU F N 1
ATOM 4125 C CA . LEU F 2 37 ? 43.994 0.914 156.246 1.00 56.21 116 LEU F CA 1
ATOM 4126 C C . LEU F 2 37 ? 43.200 0.055 155.256 1.00 60.15 116 LEU F C 1
ATOM 4127 O O . LEU F 2 37 ? 43.629 -0.145 154.128 1.00 57.10 116 LEU F O 1
ATOM 4132 N N . GLY F 2 38 ? 42.037 -0.437 155.691 1.00 57.22 117 GLY F N 1
ATOM 4133 C CA . GLY F 2 38 ? 41.223 -1.324 154.882 1.00 64.42 117 GLY F CA 1
ATOM 4134 C C . GLY F 2 38 ? 41.871 -2.681 154.599 1.00 62.64 117 GLY F C 1
ATOM 4135 O O . GLY F 2 38 ? 41.625 -3.263 153.547 1.00 66.61 117 GLY F O 1
ATOM 4136 N N . GLU F 2 39 ? 42.645 -3.210 155.548 1.00 61.90 118 GLU F N 1
ATOM 4137 C CA . GLU F 2 39 ? 43.244 -4.525 155.392 1.00 62.78 118 GLU F CA 1
ATOM 4138 C C . GLU F 2 39 ? 42.676 -5.500 156.417 1.00 66.47 118 GLU F C 1
ATOM 4139 O O . GLU F 2 39 ? 42.108 -5.077 157.425 1.00 66.53 118 GLU F O 1
ATOM 4145 N N . ASP F 2 40 ? 42.844 -6.803 156.121 1.00 63.66 119 ASP F N 1
ATOM 4146 C CA . ASP F 2 40 ? 42.583 -7.892 157.048 1.00 60.80 119 ASP F CA 1
ATOM 4147 C C . ASP F 2 40 ? 41.157 -7.802 157.574 1.00 58.42 119 ASP F C 1
ATOM 4148 O O . ASP F 2 40 ? 40.928 -7.996 158.766 1.00 68.56 119 ASP F O 1
ATOM 4153 N N . LEU F 2 41 ? 40.202 -7.558 156.677 1.00 59.77 120 LEU F N 1
ATOM 4154 C CA . LEU F 2 41 ? 38.832 -7.257 157.074 1.00 64.03 120 LEU F CA 1
ATOM 4155 C C . LEU F 2 41 ? 37.976 -8.514 157.279 1.00 69.11 120 LEU F C 1
ATOM 4156 O O . LEU F 2 41 ? 36.820 -8.406 157.690 1.00 67.68 120 LEU F O 1
ATOM 4161 N N . GLY F 2 42 ? 38.540 -9.702 157.003 1.00 74.57 121 GLY F N 1
ATOM 4162 C CA . GLY F 2 42 ? 37.799 -10.958 157.042 1.00 72.33 121 GLY F CA 1
ATOM 4163 C C . GLY F 2 42 ? 36.961 -11.131 158.306 1.00 69.79 121 GLY F C 1
ATOM 4164 O O . GLY F 2 42 ? 35.798 -11.503 158.226 1.00 69.41 121 GLY F O 1
ATOM 4165 N N . PRO F 2 43 ? 37.522 -10.913 159.515 1.00 69.87 122 PRO F N 1
ATOM 4166 C CA . PRO F 2 43 ? 36.751 -11.056 160.751 1.00 73.10 122 PRO F CA 1
ATOM 4167 C C . PRO F 2 43 ? 35.494 -10.194 160.898 1.00 76.26 122 PRO F C 1
ATOM 4168 O O . PRO F 2 43 ? 34.594 -10.563 161.652 1.00 77.87 122 PRO F O 1
ATOM 4172 N N . LEU F 2 44 ? 35.427 -9.051 160.201 1.00 70.71 123 LEU F N 1
ATOM 4173 C CA . LEU F 2 44 ? 34.454 -8.018 160.544 1.00 70.59 123 LEU F CA 1
ATOM 4174 C C . LEU F 2 44 ? 33.078 -8.306 159.945 1.00 64.98 123 LEU F C 1
ATOM 4175 O O . LEU F 2 44 ? 32.988 -8.757 158.802 1.00 57.40 123 LEU F O 1
ATOM 4180 N N . SER F 2 45 ? 32.031 -7.935 160.700 1.00 60.44 124 SER F N 1
ATOM 4181 C CA . SER F 2 45 ? 30.659 -7.991 160.229 1.00 68.89 124 SER F CA 1
ATOM 4182 C C . SER F 2 45 ? 30.321 -6.786 159.350 1.00 78.28 124 SER F C 1
ATOM 4183 O O . SER F 2 45 ? 31.052 -5.797 159.307 1.00 77.77 124 SER F O 1
ATOM 4186 N N . THR F 2 46 ? 29.165 -6.880 158.678 1.00 81.39 125 THR F N 1
ATOM 4187 C CA . THR F 2 46 ? 28.592 -5.777 157.924 1.00 83.76 125 THR F CA 1
ATOM 4188 C C . THR F 2 46 ? 28.449 -4.540 158.819 1.00 87.77 125 THR F C 1
ATOM 4189 O O . THR F 2 46 ? 28.659 -3.424 158.364 1.00 85.61 125 THR F O 1
ATOM 4193 N N . LYS F 2 47 ? 28.084 -4.738 160.089 1.00 90.75 126 LYS F N 1
ATOM 4194 C CA . LYS F 2 47 ? 27.857 -3.634 161.005 1.00 93.41 126 LYS F CA 1
ATOM 4195 C C . LYS F 2 47 ? 29.182 -2.921 161.286 1.00 94.54 126 LYS F C 1
ATOM 4196 O O . LYS F 2 47 ? 29.257 -1.695 161.203 1.00 94.40 126 LYS F O 1
ATOM 4202 N N . GLU F 2 48 ? 30.221 -3.698 161.624 1.00 83.44 127 GLU F N 1
ATOM 4203 C CA . GLU F 2 48 ? 31.521 -3.147 161.967 1.00 75.41 127 GLU F CA 1
ATOM 4204 C C . GLU F 2 48 ? 32.152 -2.470 160.747 1.00 66.74 127 GLU F C 1
ATOM 4205 O O . GLU F 2 48 ? 32.879 -1.504 160.908 1.00 61.13 127 GLU F O 1
ATOM 4211 N N . LEU F 2 49 ? 31.915 -3.008 159.545 1.00 61.71 128 LEU F N 1
ATOM 4212 C CA . LEU F 2 49 ? 32.467 -2.437 158.335 1.00 65.69 128 LEU F CA 1
ATOM 4213 C C . LEU F 2 49 ? 31.775 -1.108 158.042 1.00 67.39 128 LEU F C 1
ATOM 4214 O O . LEU F 2 49 ? 32.449 -0.150 157.647 1.00 58.85 128 LEU F O 1
ATOM 4219 N N . GLU F 2 50 ? 30.450 -1.070 158.246 1.00 62.76 129 GLU F N 1
ATOM 4220 C CA . GLU F 2 50 ? 29.686 0.155 158.065 1.00 69.24 129 GLU F CA 1
ATOM 4221 C C . GLU F 2 50 ? 30.151 1.230 159.049 1.00 64.23 129 GLU F C 1
ATOM 4222 O O . GLU F 2 50 ? 30.237 2.388 158.659 1.00 65.35 129 GLU F O 1
ATOM 4228 N N . SER F 2 51 ? 30.476 0.827 160.285 1.00 58.63 130 SER F N 1
ATOM 4229 C CA . SER F 2 51 ? 30.974 1.713 161.326 1.00 59.33 130 SER F CA 1
ATOM 4230 C C . SER F 2 51 ? 32.321 2.337 160.926 1.00 58.57 130 SER F C 1
ATOM 4231 O O . SER F 2 51 ? 32.503 3.546 161.033 1.00 58.03 130 SER F O 1
ATOM 4234 N N . LEU F 2 52 ? 33.262 1.533 160.428 1.00 54.84 131 LEU F N 1
ATOM 4235 C CA . LEU F 2 52 ? 34.514 2.061 159.912 1.00 54.40 131 LEU F CA 1
ATOM 4236 C C . LEU F 2 52 ? 34.267 3.024 158.752 1.00 53.62 131 LEU F C 1
ATOM 4237 O O . LEU F 2 52 ? 34.968 4.018 158.616 1.00 51.44 131 LEU F O 1
ATOM 4242 N N . GLU F 2 53 ? 33.346 2.652 157.865 1.00 52.96 132 GLU F N 1
ATOM 4243 C CA . GLU F 2 53 ? 33.022 3.426 156.682 1.00 56.96 132 GLU F CA 1
ATOM 4244 C C . GLU F 2 53 ? 32.564 4.828 157.100 1.00 56.47 132 GLU F C 1
ATOM 4245 O O . GLU F 2 53 ? 32.964 5.805 156.476 1.00 56.65 132 GLU F O 1
ATOM 4251 N N . ARG F 2 54 ? 31.764 4.934 158.168 1.00 54.51 133 ARG F N 1
ATOM 4252 C CA . ARG F 2 54 ? 31.275 6.220 158.636 1.00 59.05 133 ARG F CA 1
ATOM 4253 C C . ARG F 2 54 ? 32.390 7.043 159.291 1.00 56.35 133 ARG F C 1
ATOM 4254 O O . ARG F 2 54 ? 32.416 8.262 159.135 1.00 57.95 133 ARG F O 1
ATOM 4262 N N . GLN F 2 55 ? 33.310 6.390 160.002 1.00 48.80 134 GLN F N 1
ATOM 4263 C CA . GLN F 2 55 ? 34.398 7.090 160.658 1.00 50.15 134 GLN F CA 1
ATOM 4264 C C . GLN F 2 55 ? 35.334 7.699 159.620 1.00 48.57 134 GLN F C 1
ATOM 4265 O O . GLN F 2 55 ? 35.749 8.858 159.719 1.00 42.49 134 GLN F O 1
ATOM 4271 N N . LEU F 2 56 ? 35.709 6.869 158.655 1.00 48.67 135 LEU F N 1
ATOM 4272 C CA . LEU F 2 56 ? 36.618 7.294 157.613 1.00 49.96 135 LEU F CA 1
ATOM 4273 C C . LEU F 2 56 ? 35.945 8.381 156.780 1.00 50.99 135 LEU F C 1
ATOM 4274 O O . LEU F 2 56 ? 36.577 9.367 156.428 1.00 48.42 135 LEU F O 1
ATOM 4279 N N . ASP F 2 57 ? 34.661 8.219 156.471 1.00 49.68 136 ASP F N 1
ATOM 4280 C CA . ASP F 2 57 ? 33.987 9.231 155.679 1.00 52.08 136 ASP F CA 1
ATOM 4281 C C . ASP F 2 57 ? 34.004 10.571 156.426 1.00 53.15 136 ASP F C 1
ATOM 4282 O O . ASP F 2 57 ? 34.213 11.628 155.835 1.00 57.05 136 ASP F O 1
ATOM 4287 N N . SER F 2 58 ? 33.813 10.514 157.740 1.00 48.17 137 SER F N 1
ATOM 4288 C CA . SER F 2 58 ? 33.798 11.695 158.584 1.00 49.84 137 SER F CA 1
ATOM 4289 C C . SER F 2 58 ? 35.151 12.426 158.557 1.00 46.15 137 SER F C 1
ATOM 4290 O O . SER F 2 58 ? 35.223 13.652 158.430 1.00 48.32 137 SER F O 1
ATOM 4293 N N . SER F 2 59 ? 36.232 11.653 158.660 1.00 40.60 138 SER F N 1
ATOM 4294 C CA . SER F 2 59 ? 37.570 12.199 158.639 1.00 39.60 138 SER F CA 1
ATOM 4295 C C . SER F 2 59 ? 37.818 12.830 157.282 1.00 41.32 138 SER F C 1
ATOM 4296 O O . SER F 2 59 ? 38.305 13.958 157.222 1.00 42.03 138 SER F O 1
ATOM 4299 N N . LEU F 2 60 ? 37.437 12.115 156.213 1.00 42.62 139 LEU F N 1
ATOM 4300 C CA . LEU F 2 60 ? 37.681 12.599 154.863 1.00 43.34 139 LEU F CA 1
ATOM 4301 C C . LEU F 2 60 ? 37.033 13.964 154.630 1.00 41.12 139 LEU F C 1
ATOM 4302 O O . LEU F 2 60 ? 37.629 14.819 153.989 1.00 40.25 139 LEU F O 1
ATOM 4307 N N . LYS F 2 61 ? 35.825 14.189 155.149 1.00 42.32 140 LYS F N 1
ATOM 4308 C CA . LYS F 2 61 ? 35.153 15.459 154.935 1.00 42.90 140 LYS F CA 1
ATOM 4309 C C . LYS F 2 61 ? 35.847 16.595 155.690 1.00 43.98 140 LYS F C 1
ATOM 4310 O O . LYS F 2 61 ? 35.824 17.732 155.235 1.00 52.80 140 LYS F O 1
ATOM 4316 N N . GLN F 2 62 ? 36.472 16.303 156.832 1.00 40.19 141 GLN F N 1
ATOM 4317 C CA . GLN F 2 62 ? 37.161 17.327 157.588 1.00 38.38 141 GLN F CA 1
ATOM 4318 C C . GLN F 2 62 ? 38.499 17.632 156.920 1.00 40.17 141 GLN F C 1
ATOM 4319 O O . GLN F 2 62 ? 38.864 18.789 156.762 1.00 40.91 141 GLN F O 1
ATOM 4325 N N . ILE F 2 63 ? 39.220 16.594 156.497 1.00 41.41 142 ILE F N 1
ATOM 4326 C CA . ILE F 2 63 ? 40.477 16.775 155.792 1.00 38.82 142 ILE F CA 1
ATOM 4327 C C . ILE F 2 63 ? 40.251 17.674 154.589 1.00 40.96 142 ILE F C 1
ATOM 4328 O O . ILE F 2 63 ? 40.906 18.718 154.467 1.00 44.35 142 ILE F O 1
ATOM 4333 N N . ARG F 2 64 ? 39.255 17.337 153.768 1.00 42.25 143 ARG F N 1
ATOM 4334 C CA . ARG F 2 64 ? 39.009 18.083 152.536 1.00 41.90 143 ARG F CA 1
ATOM 4335 C C . ARG F 2 64 ? 38.606 19.521 152.832 1.00 41.02 143 ARG F C 1
ATOM 4336 O O . ARG F 2 64 ? 39.016 20.435 152.109 1.00 41.13 143 ARG F O 1
ATOM 4344 N N . ALA F 2 65 ? 37.811 19.725 153.880 1.00 37.35 144 ALA F N 1
ATOM 4345 C CA . ALA F 2 65 ? 37.473 21.092 154.274 1.00 38.05 144 ALA F CA 1
ATOM 4346 C C . ALA F 2 65 ? 38.729 21.901 154.646 1.00 43.79 144 ALA F C 1
ATOM 4347 O O . ALA F 2 65 ? 38.827 23.097 154.321 1.00 42.42 144 ALA F O 1
ATOM 4349 N N . LEU F 2 66 ? 39.700 21.252 155.326 1.00 38.73 145 LEU F N 1
ATOM 4350 C CA . LEU F 2 66 ? 40.892 21.976 155.714 1.00 40.42 145 LEU F CA 1
ATOM 4351 C C . LEU F 2 66 ? 41.808 22.208 154.508 1.00 43.30 145 LEU F C 1
ATOM 4352 O O . LEU F 2 66 ? 42.441 23.254 154.410 1.00 44.01 145 LEU F O 1
ATOM 4357 N N . ARG F 2 67 ? 41.922 21.219 153.615 1.00 40.95 146 ARG F N 1
ATOM 4358 C CA . ARG F 2 67 ? 42.747 21.386 152.433 1.00 40.69 146 ARG F CA 1
ATOM 4359 C C . ARG F 2 67 ? 42.222 22.570 151.633 1.00 39.99 146 ARG F C 1
ATOM 4360 O O . ARG F 2 67 ? 42.992 23.407 151.183 1.00 44.01 146 ARG F O 1
ATOM 4368 N N . THR F 2 68 ? 40.907 22.670 151.512 1.00 40.98 147 THR F N 1
ATOM 4369 C CA . THR F 2 68 ? 40.307 23.745 150.748 1.00 43.05 147 THR F CA 1
ATOM 4370 C C . THR F 2 68 ? 40.563 25.086 151.424 1.00 45.49 147 THR F C 1
ATOM 4371 O O . THR F 2 68 ? 40.856 26.061 150.748 1.00 51.47 147 THR F O 1
ATOM 4375 N N . GLN F 2 69 ? 40.410 25.153 152.752 1.00 47.09 148 GLN F N 1
ATOM 4376 C CA . GLN F 2 69 ? 40.681 26.386 153.484 1.00 43.17 148 GLN F CA 1
ATOM 4377 C C . GLN F 2 69 ? 42.146 26.799 153.320 1.00 40.01 148 GLN F C 1
ATOM 4378 O O . GLN F 2 69 ? 42.418 27.984 153.183 1.00 40.97 148 GLN F O 1
ATOM 4384 N N . PHE F 2 70 ? 43.097 25.854 153.391 1.00 39.11 149 PHE F N 1
ATOM 4385 C CA . PHE F 2 70 ? 44.503 26.212 153.245 1.00 41.27 149 PHE F CA 1
ATOM 4386 C C . PHE F 2 70 ? 44.703 26.886 151.886 1.00 47.01 149 PHE F C 1
ATOM 4387 O O . PHE F 2 70 ? 45.410 27.891 151.782 1.00 47.74 149 PHE F O 1
ATOM 4395 N N . MET F 2 71 ? 44.038 26.362 150.851 1.00 47.59 150 MET F N 1
ATOM 4396 C CA . MET F 2 71 ? 44.267 26.842 149.499 1.00 48.04 150 MET F CA 1
ATOM 4397 C C . MET F 2 71 ? 43.600 28.200 149.288 1.00 43.15 150 MET F C 1
ATOM 4398 O O . MET F 2 71 ? 44.165 29.061 148.636 1.00 47.44 150 MET F O 1
ATOM 4403 N N . LEU F 2 72 ? 42.458 28.462 149.900 1.00 39.21 151 LEU F N 1
ATOM 4404 C CA . LEU F 2 72 ? 41.908 29.816 149.843 1.00 41.92 151 LEU F CA 1
ATOM 4405 C C . LEU F 2 72 ? 42.816 30.844 150.516 1.00 45.76 151 LEU F C 1
ATOM 4406 O O . LEU F 2 72 ? 42.980 31.955 150.005 1.00 45.40 151 LEU F O 1
ATOM 4411 N N . ASP F 2 73 ? 43.409 30.485 151.659 1.00 47.59 152 ASP F N 1
ATOM 4412 C CA . ASP F 2 73 ? 44.210 31.432 152.421 1.00 49.41 152 ASP F CA 1
ATOM 4413 C C . ASP F 2 73 ? 45.506 31.708 151.669 1.00 47.29 152 ASP F C 1
ATOM 4414 O O . ASP F 2 73 ? 45.955 32.837 151.609 1.00 54.16 152 ASP F O 1
ATOM 4419 N N . GLN F 2 74 ? 46.080 30.661 151.084 1.00 46.05 153 GLN F N 1
ATOM 4420 C CA . GLN F 2 74 ? 47.273 30.783 150.286 1.00 43.30 153 GLN F CA 1
ATOM 4421 C C . GLN F 2 74 ? 46.995 31.700 149.085 1.00 44.93 153 GLN F C 1
ATOM 4422 O O . GLN F 2 74 ? 47.793 32.572 148.751 1.00 42.13 153 GLN F O 1
ATOM 4428 N N . LEU F 2 75 ? 45.836 31.544 148.469 1.00 40.27 154 LEU F N 1
ATOM 4429 C CA . LEU F 2 75 ? 45.542 32.339 147.304 1.00 43.68 154 LEU F CA 1
ATOM 4430 C C . LEU F 2 75 ? 45.308 33.799 147.694 1.00 49.83 154 LEU F C 1
ATOM 4431 O O . LEU F 2 75 ? 45.650 34.683 146.925 1.00 52.86 154 LEU F O 1
ATOM 4436 N N . ASN F 2 76 ? 44.776 34.047 148.901 1.00 52.07 155 ASN F N 1
ATOM 4437 C CA . ASN F 2 76 ? 44.534 35.391 149.409 1.00 50.49 155 ASN F CA 1
ATOM 4438 C C . ASN F 2 76 ? 45.859 36.094 149.701 1.00 46.73 155 ASN F C 1
ATOM 4439 O O . ASN F 2 76 ? 46.012 37.272 149.421 1.00 47.01 155 ASN F O 1
ATOM 4444 N N . ASP F 2 77 ? 46.786 35.371 150.330 1.00 43.91 156 ASP F N 1
ATOM 4445 C CA . ASP F 2 77 ? 48.122 35.866 150.617 1.00 45.45 156 ASP F CA 1
ATOM 4446 C C . ASP F 2 77 ? 48.870 36.211 149.318 1.00 46.63 156 ASP F C 1
ATOM 4447 O O . ASP F 2 77 ? 49.601 37.198 149.276 1.00 49.72 156 ASP F O 1
ATOM 4452 N N . LEU F 2 78 ? 48.711 35.386 148.273 1.00 41.83 157 LEU F N 1
ATOM 4453 C CA . LEU F 2 78 ? 49.351 35.629 146.993 1.00 43.03 157 LEU F CA 1
ATOM 4454 C C . LEU F 2 78 ? 48.752 36.842 146.294 1.00 40.41 157 LEU F C 1
ATOM 4455 O O . LEU F 2 78 ? 49.476 37.578 145.664 1.00 39.68 157 LEU F O 1
ATOM 4460 N N . GLN F 2 79 ? 47.451 37.065 146.413 1.00 42.50 158 GLN F N 1
ATOM 4461 C CA . GLN F 2 79 ? 46.847 38.237 145.797 1.00 47.61 158 GLN F CA 1
ATOM 4462 C C . GLN F 2 79 ? 47.334 39.501 146.496 1.00 50.60 158 GLN F C 1
ATOM 4463 O O . GLN F 2 79 ? 47.610 40.503 145.843 1.00 52.01 158 GLN F O 1
ATOM 4469 N N . SER F 2 80 ? 47.524 39.399 147.812 1.00 48.10 159 SER F N 1
ATOM 4470 C CA . SER F 2 80 ? 48.053 40.498 148.602 1.00 53.20 159 SER F CA 1
ATOM 4471 C C . SER F 2 80 ? 49.468 40.850 148.144 1.00 54.98 159 SER F C 1
ATOM 4472 O O . SER F 2 80 ? 49.776 42.016 147.908 1.00 57.36 159 SER F O 1
ATOM 4475 N N . LYS F 2 81 ? 50.324 39.835 148.011 1.00 51.73 160 LYS F N 1
ATOM 4476 C CA . LYS F 2 81 ? 51.687 40.051 147.555 1.00 54.53 160 LYS F CA 1
ATOM 4477 C C . LYS F 2 81 ? 51.746 40.647 146.138 1.00 53.58 160 LYS F C 1
ATOM 4478 O O . LYS F 2 81 ? 52.639 41.432 145.820 1.00 53.17 160 LYS F O 1
ATOM 4484 N N . GLU F 2 82 ? 50.813 40.265 145.276 1.00 48.26 161 GLU F N 1
ATOM 4485 C CA . GLU F 2 82 ? 50.834 40.769 143.921 1.00 51.40 161 GLU F CA 1
ATOM 4486 C C . GLU F 2 82 ? 50.523 42.264 143.948 1.00 54.60 161 GLU F C 1
ATOM 4487 O O . GLU F 2 82 ? 51.129 43.009 143.186 1.00 54.90 161 GLU F O 1
ATOM 4493 N N . ARG F 2 83 ? 49.622 42.703 144.840 1.00 55.60 162 ARG F N 1
ATOM 4494 C CA . ARG F 2 83 ? 49.275 44.118 144.928 1.00 61.08 162 ARG F CA 1
ATOM 4495 C C . ARG F 2 83 ? 50.456 44.952 145.430 1.00 60.90 162 ARG F C 1
ATOM 4496 O O . ARG F 2 83 ? 50.774 45.984 144.843 1.00 60.58 162 ARG F O 1
ATOM 4504 N N . MET F 2 84 ? 51.117 44.496 146.503 1.00 60.71 163 MET F N 1
ATOM 4505 C CA . MET F 2 84 ? 52.321 45.154 146.998 1.00 63.91 163 MET F CA 1
ATOM 4506 C C . MET F 2 84 ? 53.385 45.246 145.889 1.00 59.26 163 MET F C 1
ATOM 4507 O O . MET F 2 84 ? 53.954 46.303 145.652 1.00 58.87 163 MET F O 1
ATOM 4512 N N . LEU F 2 85 ? 53.654 44.146 145.182 1.00 56.08 164 LEU F N 1
ATOM 4513 C CA . LEU F 2 85 ? 54.701 44.137 144.178 1.00 55.36 164 LEU F CA 1
ATOM 4514 C C . LEU F 2 85 ? 54.335 45.060 143.007 1.00 56.87 164 LEU F C 1
ATOM 4515 O O . LEU F 2 85 ? 55.229 45.698 142.454 1.00 53.13 164 LEU F O 1
ATOM 4520 N N . THR F 2 86 ? 53.029 45.181 142.694 1.00 55.00 165 THR F N 1
ATOM 4521 C CA . THR F 2 86 ? 52.530 46.039 141.630 1.00 54.67 165 THR F CA 1
ATOM 4522 C C . THR F 2 86 ? 52.742 47.518 141.972 1.00 58.77 165 THR F C 1
ATOM 4523 O O . THR F 2 86 ? 53.126 48.309 141.105 1.00 63.00 165 THR F O 1
ATOM 4527 N N . GLU F 2 87 ? 52.478 47.888 143.226 1.00 63.41 166 GLU F N 1
ATOM 4528 C CA . GLU F 2 87 ? 52.613 49.263 143.671 1.00 69.34 166 GLU F CA 1
ATOM 4529 C C . GLU F 2 87 ? 54.085 49.616 143.812 1.00 65.25 166 GLU F C 1
ATOM 4530 O O . GLU F 2 87 ? 54.450 50.725 143.465 1.00 76.23 166 GLU F O 1
ATOM 4536 N N . THR F 2 88 ? 54.924 48.679 144.266 1.00 63.06 167 THR F N 1
ATOM 4537 C CA . THR F 2 88 ? 56.370 48.868 144.221 1.00 65.67 167 THR F CA 1
ATOM 4538 C C . THR F 2 88 ? 56.850 49.121 142.790 1.00 64.81 167 THR F C 1
ATOM 4539 O O . THR F 2 88 ? 57.734 49.951 142.564 1.00 61.12 167 THR F O 1
ATOM 4543 N N . ASN F 2 89 ? 56.315 48.350 141.841 1.00 66.36 168 ASN F N 1
ATOM 4544 C CA . ASN F 2 89 ? 56.724 48.449 140.449 1.00 68.60 168 ASN F CA 1
ATOM 4545 C C . ASN F 2 89 ? 56.294 49.812 139.897 1.00 77.79 168 ASN F C 1
ATOM 4546 O O . ASN F 2 89 ? 57.019 50.429 139.124 1.00 76.12 168 ASN F O 1
ATOM 4551 N N . LYS F 2 90 ? 55.117 50.294 140.311 1.00 86.99 169 LYS F N 1
ATOM 4552 C CA . LYS F 2 90 ? 54.570 51.531 139.774 1.00 94.90 169 LYS F CA 1
ATOM 4553 C C . LYS F 2 90 ? 55.284 52.745 140.391 1.00 95.10 169 LYS F C 1
ATOM 4554 O O . LYS F 2 90 ? 55.498 53.751 139.704 1.00 84.71 169 LYS F O 1
ATOM 4560 N N . THR F 2 91 ? 55.682 52.669 141.672 1.00 86.91 170 THR F N 1
ATOM 4561 C CA . THR F 2 91 ? 56.454 53.764 142.240 1.00 85.42 170 THR F CA 1
ATOM 4562 C C . THR F 2 91 ? 57.890 53.686 141.724 1.00 78.98 170 THR F C 1
ATOM 4563 O O . THR F 2 91 ? 58.520 54.725 141.559 1.00 80.66 170 THR F O 1
ATOM 4567 N N . LEU F 2 92 ? 58.408 52.482 141.444 1.00 76.28 171 LEU F N 1
ATOM 4568 C CA . LEU F 2 92 ? 59.754 52.381 140.892 1.00 74.25 171 LEU F CA 1
ATOM 4569 C C . LEU F 2 92 ? 59.806 53.043 139.519 1.00 77.77 171 LEU F C 1
ATOM 4570 O O . LEU F 2 92 ? 60.815 53.667 139.219 1.00 79.91 171 LEU F O 1
ATOM 4575 N N . ARG F 2 93 ? 58.728 52.942 138.719 1.00 82.45 172 ARG F N 1
ATOM 4576 C CA . ARG F 2 93 ? 58.663 53.590 137.410 1.00 90.22 172 ARG F CA 1
ATOM 4577 C C . ARG F 2 93 ? 58.547 55.113 137.556 1.00 97.83 172 ARG F C 1
ATOM 4578 O O . ARG F 2 93 ? 58.968 55.868 136.675 1.00 104.30 172 ARG F O 1
ATOM 4586 N N . LEU F 2 94 ? 57.939 55.559 138.657 1.00 90.33 173 LEU F N 1
ATOM 4587 C CA . LEU F 2 94 ? 57.757 56.977 138.919 1.00 99.93 173 LEU F CA 1
ATOM 4588 C C . LEU F 2 94 ? 59.122 57.606 139.210 1.00 101.29 173 LEU F C 1
ATOM 4589 O O . LEU F 2 94 ? 59.438 58.675 138.697 1.00 95.54 173 LEU F O 1
ATOM 4594 N N . ARG F 2 95 ? 59.946 56.891 139.986 1.00 101.69 174 ARG F N 1
ATOM 4595 C CA . ARG F 2 95 ? 61.350 57.219 140.193 1.00 103.72 174 ARG F CA 1
ATOM 4596 C C . ARG F 2 95 ? 62.196 56.833 138.973 1.00 108.84 174 ARG F C 1
ATOM 4597 O O . ARG F 2 95 ? 63.121 56.027 139.089 1.00 100.07 174 ARG F O 1
ATOM 4605 N N . LEU F 2 96 ? 61.895 57.441 137.816 1.00 109.91 175 LEU F N 1
ATOM 4606 C CA . LEU F 2 96 ? 62.570 57.175 136.549 1.00 110.54 175 LEU F CA 1
ATOM 4607 C C . LEU F 2 96 ? 62.120 58.246 135.541 1.00 114.57 175 LEU F C 1
ATOM 4608 O O . LEU F 2 96 ? 62.987 58.698 134.757 1.00 118.06 175 LEU F O 1
ATOM 4613 N N . LEU G 2 9 ? 7.223 32.710 102.280 1.00 208.91 88 LEU G N 1
ATOM 4614 C CA . LEU G 2 9 ? 8.312 33.689 102.564 1.00 205.97 88 LEU G CA 1
ATOM 4615 C C . LEU G 2 9 ? 8.568 33.746 104.072 1.00 200.14 88 LEU G C 1
ATOM 4616 O O . LEU G 2 9 ? 9.719 33.717 104.506 1.00 190.99 88 LEU G O 1
ATOM 4621 N N . ALA G 2 10 ? 7.484 33.842 104.860 1.00 200.33 89 ALA G N 1
ATOM 4622 C CA . ALA G 2 10 ? 7.558 33.901 106.314 1.00 195.98 89 ALA G CA 1
ATOM 4623 C C . ALA G 2 10 ? 7.817 32.514 106.904 1.00 196.69 89 ALA G C 1
ATOM 4624 O O . ALA G 2 10 ? 8.394 32.405 107.986 1.00 188.47 89 ALA G O 1
ATOM 4626 N N . VAL G 2 11 ? 7.387 31.468 106.182 1.00 206.40 90 VAL G N 1
ATOM 4627 C CA . VAL G 2 11 ? 7.366 30.100 106.683 1.00 208.61 90 VAL G CA 1
ATOM 4628 C C . VAL G 2 11 ? 8.782 29.517 106.729 1.00 211.83 90 VAL G C 1
ATOM 4629 O O . VAL G 2 11 ? 9.112 28.775 107.654 1.00 214.03 90 VAL G O 1
ATOM 4633 N N . GLU G 2 12 ? 9.595 29.830 105.711 1.00 215.34 91 GLU G N 1
ATOM 4634 C CA . GLU G 2 12 ? 10.968 29.353 105.607 1.00 215.49 91 GLU G CA 1
ATOM 4635 C C . GLU G 2 12 ? 11.832 29.915 106.737 1.00 216.19 91 GLU G C 1
ATOM 4636 O O . GLU G 2 12 ? 12.654 29.195 107.302 1.00 217.81 91 GLU G O 1
ATOM 4642 N N . LEU G 2 13 ? 11.643 31.209 107.044 1.00 217.25 92 LEU G N 1
ATOM 4643 C CA . LEU G 2 13 ? 12.467 31.943 107.995 1.00 209.38 92 LEU G CA 1
ATOM 4644 C C . LEU G 2 13 ? 12.074 31.532 109.413 1.00 209.42 92 LEU G C 1
ATOM 4645 O O . LEU G 2 13 ? 12.913 31.524 110.312 1.00 198.97 92 LEU G O 1
ATOM 4650 N N . SER G 2 14 ? 10.781 31.212 109.591 1.00 217.23 93 SER G N 1
ATOM 4651 C CA . SER G 2 14 ? 10.230 30.770 110.863 1.00 217.76 93 SER G CA 1
ATOM 4652 C C . SER G 2 14 ? 10.640 29.328 111.169 1.00 222.73 93 SER G C 1
ATOM 4653 O O . SER G 2 14 ? 10.835 28.983 112.333 1.00 237.66 93 SER G O 1
ATOM 4656 N N . SER G 2 15 ? 10.732 28.486 110.127 1.00 220.31 94 SER G N 1
ATOM 4657 C CA . SER G 2 15 ? 11.135 27.093 110.278 1.00 211.64 94 SER G CA 1
ATOM 4658 C C . SER G 2 15 ? 12.634 26.990 110.569 1.00 208.58 94 SER G C 1
ATOM 4659 O O . SER G 2 15 ? 13.087 25.988 111.121 1.00 207.30 94 SER G O 1
ATOM 4662 N N . GLN G 2 16 ? 13.396 28.020 110.173 1.00 203.97 95 GLN G N 1
ATOM 4663 C CA . GLN G 2 16 ? 14.824 28.089 110.440 1.00 195.32 95 GLN G CA 1
ATOM 4664 C C . GLN G 2 16 ? 15.080 28.494 111.892 1.00 197.14 95 GLN G C 1
ATOM 4665 O O . GLN G 2 16 ? 15.886 27.856 112.562 1.00 205.51 95 GLN G O 1
ATOM 4671 N N . GLN G 2 17 ? 14.406 29.553 112.372 1.00 198.38 96 GLN G N 1
ATOM 4672 C CA . GLN G 2 17 ? 14.610 30.046 113.732 1.00 196.24 96 GLN G CA 1
ATOM 4673 C C . GLN G 2 17 ? 14.126 29.021 114.765 1.00 203.13 96 GLN G C 1
ATOM 4674 O O . GLN G 2 17 ? 14.645 28.996 115.882 1.00 197.00 96 GLN G O 1
ATOM 4680 N N . GLU G 2 18 ? 13.141 28.183 114.397 1.00 207.81 97 GLU G N 1
ATOM 4681 C CA . GLU G 2 18 ? 12.654 27.116 115.265 1.00 203.06 97 GLU G CA 1
ATOM 4682 C C . GLU G 2 18 ? 13.694 25.996 115.368 1.00 201.70 97 GLU G C 1
ATOM 4683 O O . GLU G 2 18 ? 13.740 25.292 116.375 1.00 207.86 97 GLU G O 1
ATOM 4689 N N . TYR G 2 19 ? 14.481 25.799 114.298 1.00 193.81 98 TYR G N 1
ATOM 4690 C CA . TYR G 2 19 ? 15.516 24.774 114.254 1.00 180.33 98 TYR G CA 1
ATOM 4691 C C . TYR G 2 19 ? 16.773 25.238 114.993 1.00 179.98 98 TYR G C 1
ATOM 4692 O O . TYR G 2 19 ? 17.430 24.430 115.646 1.00 171.29 98 TYR G O 1
ATOM 4701 N N . LEU G 2 20 ? 17.124 26.528 114.864 1.00 186.98 99 LEU G N 1
ATOM 4702 C CA . LEU G 2 20 ? 18.279 27.088 115.557 1.00 184.31 99 LEU G CA 1
ATOM 4703 C C . LEU G 2 20 ? 18.061 27.049 117.067 1.00 177.85 99 LEU G C 1
ATOM 4704 O O . LEU G 2 20 ? 19.004 26.784 117.809 1.00 175.33 99 LEU G O 1
ATOM 4709 N N . LYS G 2 21 ? 16.829 27.349 117.506 1.00 176.75 100 LYS G N 1
ATOM 4710 C CA . LYS G 2 21 ? 16.502 27.422 118.923 1.00 173.75 100 LYS G CA 1
ATOM 4711 C C . LYS G 2 21 ? 16.529 26.018 119.541 1.00 170.08 100 LYS G C 1
ATOM 4712 O O . LYS G 2 21 ? 16.979 25.862 120.676 1.00 159.46 100 LYS G O 1
ATOM 4718 N N . LEU G 2 22 ? 16.050 25.009 118.790 1.00 169.49 101 LEU G N 1
ATOM 4719 C CA . LEU G 2 22 ? 16.036 23.615 119.226 1.00 166.19 101 LEU G CA 1
ATOM 4720 C C . LEU G 2 22 ? 17.444 23.020 119.202 1.00 159.02 101 LEU G C 1
ATOM 4721 O O . LEU G 2 22 ? 17.717 22.061 119.926 1.00 152.75 101 LEU G O 1
ATOM 4726 N N . LYS G 2 23 ? 18.298 23.545 118.309 1.00 157.57 102 LYS G N 1
ATOM 4727 C CA . LYS G 2 23 ? 19.679 23.103 118.175 1.00 154.61 102 LYS G CA 1
ATOM 4728 C C . LYS G 2 23 ? 20.527 23.619 119.338 1.00 150.16 102 LYS G C 1
ATOM 4729 O O . LYS G 2 23 ? 21.480 22.956 119.747 1.00 146.15 102 LYS G O 1
ATOM 4735 N N . GLU G 2 24 ? 20.198 24.813 119.849 1.00 150.52 103 GLU G N 1
ATOM 4736 C CA . GLU G 2 24 ? 20.915 25.386 120.978 1.00 147.26 103 GLU G CA 1
ATOM 4737 C C . GLU G 2 24 ? 20.448 24.742 122.283 1.00 142.35 103 GLU G C 1
ATOM 4738 O O . GLU G 2 24 ? 21.271 24.463 123.149 1.00 141.88 103 GLU G O 1
ATOM 4744 N N . ARG G 2 25 ? 19.134 24.520 122.426 1.00 143.43 104 ARG G N 1
ATOM 4745 C CA . ARG G 2 25 ? 18.595 23.793 123.567 1.00 141.18 104 ARG G CA 1
ATOM 4746 C C . ARG G 2 25 ? 19.295 22.442 123.703 1.00 134.64 104 ARG G C 1
ATOM 4747 O O . ARG G 2 25 ? 19.756 22.106 124.786 1.00 147.18 104 ARG G O 1
ATOM 4755 N N . TYR G 2 26 ? 19.389 21.686 122.602 1.00 130.26 105 TYR G N 1
ATOM 4756 C CA . TYR G 2 26 ? 19.940 20.338 122.629 1.00 135.09 105 TYR G CA 1
ATOM 4757 C C . TYR G 2 26 ? 21.424 20.342 122.988 1.00 140.66 105 TYR G C 1
ATOM 4758 O O . TYR G 2 26 ? 21.883 19.449 123.703 1.00 127.66 105 TYR G O 1
ATOM 4767 N N . ASP G 2 27 ? 22.162 21.326 122.449 1.00 139.35 106 ASP G N 1
ATOM 4768 C CA . ASP G 2 27 ? 23.584 21.483 122.721 1.00 134.48 106 ASP G CA 1
ATOM 4769 C C . ASP G 2 27 ? 23.815 21.862 124.186 1.00 132.42 106 ASP G C 1
ATOM 4770 O O . ASP G 2 27 ? 24.859 21.519 124.736 1.00 137.31 106 ASP G O 1
ATOM 4775 N N . ALA G 2 28 ? 22.862 22.590 124.798 1.00 130.70 107 ALA G N 1
ATOM 4776 C CA . ALA G 2 28 ? 22.923 22.941 126.214 1.00 125.43 107 ALA G CA 1
ATOM 4777 C C . ALA G 2 28 ? 22.655 21.719 127.096 1.00 122.39 107 ALA G C 1
ATOM 4778 O O . ALA G 2 28 ? 23.268 21.561 128.151 1.00 110.75 107 ALA G O 1
ATOM 4780 N N . LEU G 2 29 ? 21.723 20.860 126.675 1.00 115.30 108 LEU G N 1
ATOM 4781 C CA . LEU G 2 29 ? 21.401 19.673 127.449 1.00 117.99 108 LEU G CA 1
ATOM 4782 C C . LEU G 2 29 ? 22.531 18.645 127.322 1.00 113.97 108 LEU G C 1
ATOM 4783 O O . LEU G 2 29 ? 22.745 17.844 128.232 1.00 105.75 108 LEU G O 1
ATOM 4788 N N . GLN G 2 30 ? 23.269 18.702 126.203 1.00 116.52 109 GLN G N 1
ATOM 4789 C CA . GLN G 2 30 ? 24.353 17.774 125.906 1.00 117.48 109 GLN G CA 1
ATOM 4790 C C . GLN G 2 30 ? 25.609 18.091 126.715 1.00 114.84 109 GLN G C 1
ATOM 4791 O O . GLN G 2 30 ? 26.389 17.180 126.984 1.00 100.83 109 GLN G O 1
ATOM 4797 N N . ARG G 2 31 ? 25.822 19.378 127.044 1.00 117.59 110 ARG G N 1
ATOM 4798 C CA . ARG G 2 31 ? 26.937 19.797 127.887 1.00 120.21 110 ARG G CA 1
ATOM 4799 C C . ARG G 2 31 ? 26.584 19.569 129.360 1.00 122.31 110 ARG G C 1
ATOM 4800 O O . ARG G 2 31 ? 27.477 19.255 130.144 1.00 122.35 110 ARG G O 1
ATOM 4808 N N . THR G 2 32 ? 25.296 19.709 129.727 1.00 115.81 111 THR G N 1
ATOM 4809 C CA . THR G 2 32 ? 24.845 19.443 131.087 1.00 108.19 111 THR G CA 1
ATOM 4810 C C . THR G 2 32 ? 25.037 17.963 131.409 1.00 103.05 111 THR G C 1
ATOM 4811 O O . THR G 2 32 ? 25.446 17.627 132.520 1.00 99.24 111 THR G O 1
ATOM 4815 N N . GLN G 2 33 ? 24.746 17.096 130.431 1.00 95.23 112 GLN G N 1
ATOM 4816 C CA . GLN G 2 33 ? 24.914 15.659 130.591 1.00 91.67 112 GLN G CA 1
ATOM 4817 C C . GLN G 2 33 ? 26.391 15.307 130.755 1.00 86.93 112 GLN G C 1
ATOM 4818 O O . GLN G 2 33 ? 26.748 14.443 131.560 1.00 75.76 112 GLN G O 1
ATOM 4824 N N . ARG G 2 34 ? 27.239 15.944 129.938 1.00 90.52 113 ARG G N 1
ATOM 4825 C CA . ARG G 2 34 ? 28.670 15.684 129.982 1.00 92.88 113 ARG G CA 1
ATOM 4826 C C . ARG G 2 34 ? 29.161 15.939 131.406 1.00 90.46 113 ARG G C 1
ATOM 4827 O O . ARG G 2 34 ? 29.810 15.075 131.992 1.00 90.36 113 ARG G O 1
ATOM 4835 N N . ASN G 2 35 ? 28.754 17.092 131.965 1.00 84.04 114 ASN G N 1
ATOM 4836 C CA . ASN G 2 35 ? 29.171 17.561 133.277 1.00 77.58 114 ASN G CA 1
ATOM 4837 C C . ASN G 2 35 ? 28.685 16.639 134.400 1.00 78.62 114 ASN G C 1
ATOM 4838 O O . ASN G 2 35 ? 29.410 16.451 135.373 1.00 71.45 114 ASN G O 1
ATOM 4843 N N . LEU G 2 36 ? 27.483 16.054 134.265 1.00 78.68 115 LEU G N 1
ATOM 4844 C CA . LEU G 2 36 ? 26.933 15.135 135.257 1.00 70.88 115 LEU G CA 1
ATOM 4845 C C . LEU G 2 36 ? 27.688 13.808 135.249 1.00 68.88 115 LEU G C 1
ATOM 4846 O O . LEU G 2 36 ? 27.599 13.048 136.205 1.00 6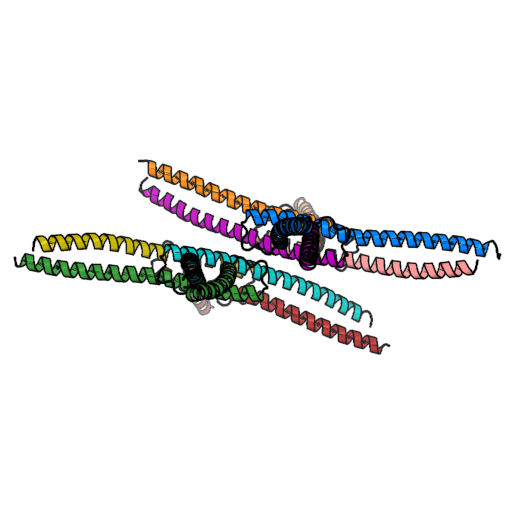8.44 115 LEU G O 1
ATOM 4851 N N . LEU G 2 37 ? 28.401 13.528 134.152 1.00 73.82 116 LEU G N 1
ATOM 4852 C CA . LEU G 2 37 ? 29.256 12.357 134.033 1.00 77.40 116 LEU G CA 1
ATOM 4853 C C . LEU G 2 37 ? 30.701 12.713 134.380 1.00 80.69 116 LEU G C 1
ATOM 4854 O O . LEU G 2 37 ? 31.585 11.866 134.288 1.00 88.28 116 LEU G O 1
ATOM 4859 N N . GLY G 2 38 ? 30.942 13.969 134.764 1.00 80.62 117 GLY G N 1
ATOM 4860 C CA . GLY G 2 38 ? 32.274 14.425 135.123 1.00 82.10 117 GLY G CA 1
ATOM 4861 C C . GLY G 2 38 ? 33.172 14.661 133.910 1.00 81.95 117 GLY G C 1
ATOM 4862 O O . GLY G 2 38 ? 34.373 14.408 133.982 1.00 78.84 117 GLY G O 1
ATOM 4863 N N . GLU G 2 39 ? 32.596 15.179 132.813 1.00 85.00 118 GLU G N 1
ATOM 4864 C CA . GLU G 2 39 ? 33.348 15.451 131.595 1.00 80.19 118 GLU G CA 1
ATOM 4865 C C . GLU G 2 39 ? 33.184 16.916 131.191 1.00 82.10 118 GLU G C 1
ATOM 4866 O O . GLU G 2 39 ? 32.220 17.581 131.594 1.00 75.60 118 GLU G O 1
ATOM 4872 N N . ASP G 2 40 ? 34.134 17.396 130.369 1.00 85.34 119 ASP G N 1
ATOM 4873 C CA . ASP G 2 40 ? 34.077 18.721 129.768 1.00 85.02 119 ASP G CA 1
ATOM 4874 C C . ASP G 2 40 ? 33.805 19.758 130.855 1.00 87.01 119 ASP G C 1
ATOM 4875 O O . ASP G 2 40 ? 32.880 20.559 130.740 1.00 94.29 119 ASP G O 1
ATOM 4880 N N . LEU G 2 41 ? 34.620 19.723 131.915 1.00 85.03 120 LEU G N 1
ATOM 4881 C CA . LEU G 2 41 ? 34.413 20.554 133.088 1.00 84.69 120 LEU G CA 1
ATOM 4882 C C . LEU G 2 41 ? 35.167 21.882 132.977 1.00 87.58 120 LEU G C 1
ATOM 4883 O O . LEU G 2 41 ? 35.096 22.699 133.895 1.00 89.79 120 LEU G O 1
ATOM 4888 N N . GLY G 2 42 ? 35.889 22.089 131.864 1.00 89.80 121 GLY G N 1
ATOM 4889 C CA . GLY G 2 42 ? 36.664 23.301 131.622 1.00 87.81 121 GLY G CA 1
ATOM 4890 C C . GLY G 2 42 ? 35.896 24.600 131.892 1.00 93.94 121 GLY G C 1
ATOM 4891 O O . GLY G 2 42 ? 36.394 25.467 132.608 1.00 98.15 121 GLY G O 1
ATOM 4892 N N . PRO G 2 43 ? 34.681 24.802 131.323 1.00 91.53 122 PRO G N 1
ATOM 4893 C CA . PRO G 2 43 ? 33.912 26.030 131.549 1.00 93.00 122 PRO G CA 1
ATOM 4894 C C . PRO G 2 43 ? 33.425 26.329 132.971 1.00 94.85 122 PRO G C 1
ATOM 4895 O O . PRO G 2 43 ? 33.134 27.482 133.278 1.00 94.58 122 PRO G O 1
ATOM 4899 N N . LEU G 2 44 ? 33.320 25.309 133.835 1.00 93.32 123 LEU G N 1
ATOM 4900 C CA . LEU G 2 44 ? 32.661 25.461 135.129 1.00 93.59 123 LEU G CA 1
ATOM 4901 C C . LEU G 2 44 ? 33.551 26.205 136.125 1.00 85.55 123 LEU G C 1
ATOM 4902 O O . LEU G 2 44 ? 34.764 26.041 136.105 1.00 82.55 123 LEU G O 1
ATOM 4907 N N . SER G 2 45 ? 32.909 26.970 137.023 1.00 83.95 124 SER G N 1
ATOM 4908 C CA . SER G 2 45 ? 33.535 27.570 138.195 1.00 89.44 124 SER G CA 1
ATOM 4909 C C . SER G 2 45 ? 33.577 26.603 139.389 1.00 86.45 124 SER G C 1
ATOM 4910 O O . SER G 2 45 ? 32.921 25.559 139.379 1.00 79.94 124 SER G O 1
ATOM 4913 N N . THR G 2 46 ? 34.330 26.990 140.434 1.00 86.63 125 THR G N 1
ATOM 4914 C CA . THR G 2 46 ? 34.427 26.243 141.679 1.00 92.70 125 THR G CA 1
ATOM 4915 C C . THR G 2 46 ? 33.035 26.051 142.274 1.00 102.15 125 THR G C 1
ATOM 4916 O O . THR G 2 46 ? 32.694 24.957 142.715 1.00 98.67 125 THR G O 1
ATOM 4920 N N . LYS G 2 47 ? 32.237 27.123 142.270 1.00 109.90 126 LYS G N 1
ATOM 4921 C CA . LYS G 2 47 ? 30.862 27.062 142.737 1.00 113.63 126 LYS G CA 1
ATOM 4922 C C . LYS G 2 47 ? 30.113 25.926 142.036 1.00 107.47 126 LYS G C 1
ATOM 4923 O O . LYS G 2 47 ? 29.576 25.047 142.710 1.00 114.88 126 LYS G O 1
ATOM 4929 N N . GLU G 2 48 ? 30.102 25.951 140.693 1.00 101.40 127 GLU G N 1
ATOM 4930 C CA . GLU G 2 48 ? 29.333 25.017 139.873 1.00 98.24 127 GLU G CA 1
ATOM 4931 C C . GLU G 2 48 ? 29.801 23.575 140.073 1.00 87.46 127 GLU G C 1
ATOM 4932 O O . GLU G 2 48 ? 29.008 22.652 139.941 1.00 76.12 127 GLU G O 1
ATOM 4938 N N . LEU G 2 49 ? 31.098 23.398 140.353 1.00 82.41 128 LEU G N 1
ATOM 4939 C CA . LEU G 2 49 ? 31.660 22.086 140.614 1.00 79.96 128 LEU G CA 1
ATOM 4940 C C . LEU G 2 49 ? 31.201 21.586 141.984 1.00 82.61 128 LEU G C 1
ATOM 4941 O O . LEU G 2 49 ? 30.744 20.450 142.091 1.00 80.26 128 LEU G O 1
ATOM 4946 N N . GLU G 2 50 ? 31.310 22.439 143.010 1.00 85.25 129 GLU G N 1
ATOM 4947 C CA . GLU G 2 50 ? 30.909 22.095 144.367 1.00 91.37 129 GLU G CA 1
ATOM 4948 C C . GLU G 2 50 ? 29.427 21.731 144.390 1.00 90.13 129 GLU G C 1
ATOM 4949 O O . GLU G 2 50 ? 29.023 20.773 145.050 1.00 89.24 129 GLU G O 1
ATOM 4955 N N . SER G 2 51 ? 28.616 22.493 143.655 1.00 86.46 130 SER G N 1
ATOM 4956 C CA . SER G 2 51 ? 27.200 22.182 143.535 1.00 87.71 130 SER G CA 1
ATOM 4957 C C . SER G 2 51 ? 27.008 20.738 143.056 1.00 88.24 130 SER G C 1
ATOM 4958 O O . SER G 2 51 ? 26.262 19.980 143.669 1.00 86.99 130 SER G O 1
ATOM 4961 N N . LEU G 2 52 ? 27.709 20.370 141.969 1.00 87.03 131 LEU G N 1
ATOM 4962 C CA . LEU G 2 52 ? 27.655 19.029 141.408 1.00 82.58 131 LEU G CA 1
ATOM 4963 C C . LEU G 2 52 ? 28.137 17.992 142.421 1.00 80.65 131 LEU G C 1
ATOM 4964 O O . LEU G 2 52 ? 27.512 16.944 142.545 1.00 71.87 131 LEU G O 1
ATOM 4969 N N . GLU G 2 53 ? 29.236 18.290 143.134 1.00 78.00 132 GLU G N 1
ATOM 4970 C CA . GLU G 2 53 ? 29.848 17.341 144.052 1.00 72.84 132 GLU G CA 1
ATOM 4971 C C . GLU G 2 53 ? 28.855 16.965 145.148 1.00 76.79 132 GLU G C 1
ATOM 4972 O O . GLU G 2 53 ? 28.765 15.808 145.531 1.00 78.33 132 GLU G O 1
ATOM 4978 N N . ARG G 2 54 ? 28.119 17.962 145.636 1.00 86.59 133 ARG G N 1
ATOM 4979 C CA . ARG G 2 54 ? 27.112 17.792 146.667 1.00 87.76 133 ARG G CA 1
ATOM 4980 C C . ARG G 2 54 ? 25.992 16.878 146.170 1.00 85.37 133 ARG G C 1
ATOM 4981 O O . ARG G 2 54 ? 25.554 15.981 146.896 1.00 81.36 133 ARG G O 1
ATOM 4989 N N . GLN G 2 55 ? 25.504 17.145 144.951 1.00 81.93 134 GLN G N 1
ATOM 4990 C CA . GLN G 2 55 ? 24.405 16.375 144.390 1.00 83.42 134 GLN G CA 1
ATOM 4991 C C . GLN G 2 55 ? 24.821 14.906 144.265 1.00 78.30 134 GLN G C 1
ATOM 4992 O O . GLN G 2 55 ? 24.080 14.021 144.697 1.00 79.70 134 GLN G O 1
ATOM 4998 N N . LEU G 2 56 ? 26.019 14.669 143.708 1.00 71.51 135 LEU G N 1
ATOM 4999 C CA . LEU G 2 56 ? 26.550 13.333 143.475 1.00 70.19 135 LEU G CA 1
ATOM 5000 C C . LEU G 2 56 ? 26.756 12.604 144.799 1.00 72.04 135 LEU G C 1
ATOM 5001 O O . LEU G 2 56 ? 26.417 11.426 144.941 1.00 76.93 135 LEU G O 1
ATOM 5006 N N . ASP G 2 57 ? 27.303 13.315 145.779 1.00 74.89 136 ASP G N 1
ATOM 5007 C CA . ASP G 2 57 ? 27.629 12.703 147.055 1.00 77.40 136 ASP G CA 1
ATOM 5008 C C . ASP G 2 57 ? 26.348 12.218 147.731 1.00 77.63 136 ASP G C 1
ATOM 5009 O O . ASP G 2 57 ? 26.333 11.181 148.39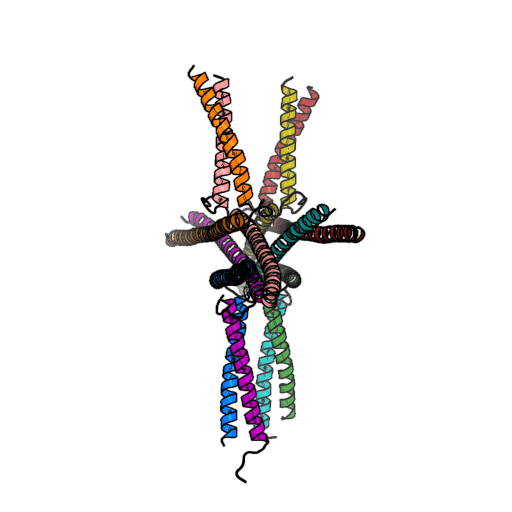5 1.00 71.09 136 ASP G O 1
ATOM 5014 N N . SER G 2 58 ? 25.288 13.017 147.562 1.00 76.13 137 SER G N 1
ATOM 5015 C CA . SER G 2 58 ? 23.959 12.707 148.052 1.00 75.63 137 SER G CA 1
ATOM 5016 C C . SER G 2 58 ? 23.447 11.426 147.392 1.00 70.65 137 SER G C 1
ATOM 5017 O O . SER G 2 58 ? 23.152 10.451 148.082 1.00 67.56 137 SER G O 1
ATOM 5020 N N . SER G 2 59 ? 23.368 11.455 146.055 1.00 67.20 138 SER G N 1
ATOM 5021 C CA . SER G 2 59 ? 22.906 10.331 145.263 1.00 69.79 138 SER G CA 1
ATOM 5022 C C . SER G 2 59 ? 23.661 9.063 145.652 1.00 70.17 138 SER G C 1
ATOM 5023 O O . SER G 2 59 ? 23.030 8.033 145.836 1.00 67.27 138 SER G O 1
ATOM 5026 N N . LEU G 2 60 ? 24.995 9.138 145.788 1.00 68.39 139 LEU G N 1
ATOM 5027 C CA . LEU G 2 60 ? 25.782 7.948 146.080 1.00 64.22 139 LEU G CA 1
ATOM 5028 C C . LEU G 2 60 ? 25.423 7.376 147.444 1.00 64.17 139 LEU G C 1
ATOM 5029 O O . LEU G 2 60 ? 25.542 6.168 147.651 1.00 68.70 139 LEU G O 1
ATOM 5034 N N . LYS G 2 61 ? 24.998 8.210 148.391 1.00 66.87 140 LYS G N 1
ATOM 5035 C CA . LYS G 2 61 ? 24.776 7.692 149.733 1.00 75.48 140 LYS G CA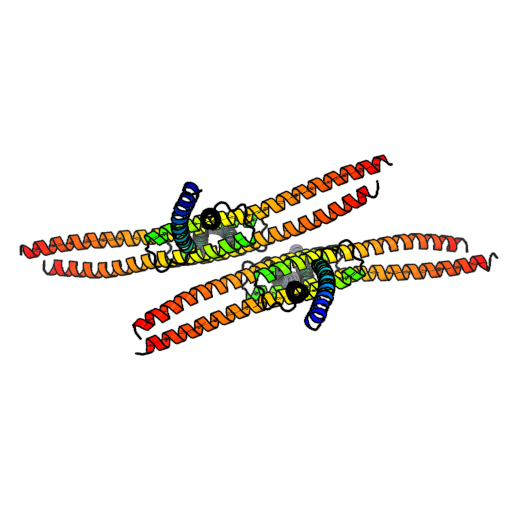 1
ATOM 5036 C C . LYS G 2 61 ? 23.508 6.859 149.707 1.00 76.79 140 LYS G C 1
ATOM 5037 O O . LYS G 2 61 ? 23.435 5.799 150.329 1.00 77.00 140 LYS G O 1
ATOM 5043 N N . GLN G 2 62 ? 22.528 7.401 148.982 1.00 76.27 141 GLN G N 1
ATOM 5044 C CA . GLN G 2 62 ? 21.227 6.786 148.812 1.00 79.75 141 GLN G CA 1
ATOM 5045 C C . GLN G 2 62 ? 21.398 5.433 148.106 1.00 69.24 141 GLN G C 1
ATOM 5046 O O . GLN G 2 62 ? 21.068 4.389 148.659 1.00 65.90 141 GLN G O 1
ATOM 5052 N N . ILE G 2 63 ? 21.993 5.463 146.911 1.00 64.06 142 ILE G N 1
ATOM 5053 C CA . ILE G 2 63 ? 22.175 4.294 146.070 1.00 60.45 142 ILE G CA 1
ATOM 5054 C C . ILE G 2 63 ? 22.829 3.166 146.853 1.00 62.88 142 ILE G C 1
ATOM 5055 O O . ILE G 2 63 ? 22.436 2.022 146.697 1.00 71.15 142 ILE G O 1
ATOM 5060 N N . ARG G 2 64 ? 23.847 3.483 147.654 1.00 64.20 143 ARG G N 1
ATOM 5061 C CA . ARG G 2 64 ? 24.556 2.463 148.410 1.00 63.11 143 ARG G CA 1
ATOM 5062 C C . ARG G 2 64 ? 23.692 1.919 149.530 1.00 63.38 143 ARG G C 1
ATOM 5063 O O . ARG G 2 64 ? 23.815 0.738 149.852 1.00 71.68 143 ARG G O 1
ATOM 5071 N N . ALA G 2 65 ? 22.778 2.713 150.037 1.00 61.57 144 ALA G N 1
ATOM 5072 C CA . ALA G 2 65 ? 21.984 2.203 151.154 1.00 66.44 144 ALA G CA 1
ATOM 5073 C C . ALA G 2 65 ? 21.004 1.158 150.622 1.00 69.94 144 ALA G C 1
ATOM 5074 O O . ALA G 2 65 ? 20.950 0.066 151.185 1.00 68.85 144 ALA G O 1
ATOM 5076 N N . LEU G 2 66 ? 20.284 1.492 149.560 1.00 75.09 145 LEU G N 1
ATOM 5077 C CA . LEU G 2 66 ? 19.295 0.569 148.960 1.00 77.12 145 LEU G CA 1
ATOM 5078 C C . LEU G 2 66 ? 20.011 -0.675 148.440 1.00 73.46 145 LEU G C 1
ATOM 5079 O O . LEU G 2 66 ? 19.552 -1.773 148.726 1.00 75.27 145 LEU G O 1
ATOM 5084 N N . ARG G 2 67 ? 21.127 -0.500 147.752 1.00 69.26 146 ARG G N 1
ATOM 5085 C CA . ARG G 2 67 ? 21.823 -1.663 147.171 1.00 67.36 146 ARG G CA 1
ATOM 5086 C C . ARG G 2 67 ? 22.092 -2.660 148.296 1.00 73.41 146 ARG G C 1
ATOM 5087 O O . ARG G 2 67 ? 21.969 -3.854 148.048 1.00 73.87 146 ARG G O 1
ATOM 5095 N N . THR G 2 68 ? 22.445 -2.183 149.484 1.00 80.71 147 THR G N 1
ATOM 5096 C CA . THR G 2 68 ? 22.799 -3.127 150.571 1.00 79.62 147 THR G CA 1
ATOM 5097 C C . THR G 2 68 ? 21.494 -3.612 151.178 1.00 82.14 147 THR G C 1
ATOM 5098 O O . THR G 2 68 ? 21.446 -4.750 151.644 1.00 88.06 147 THR G O 1
ATOM 5102 N N . GLN G 2 69 ? 20.486 -2.756 151.148 1.00 85.20 148 GLN G N 1
ATOM 5103 C CA . GLN G 2 69 ? 19.187 -3.131 151.691 1.00 90.54 148 GLN G CA 1
ATOM 5104 C C . GLN G 2 69 ? 18.614 -4.316 150.906 1.00 89.24 148 GLN G C 1
ATOM 5105 O O . GLN G 2 69 ? 18.092 -5.269 151.483 1.00 84.01 148 GLN G O 1
ATOM 5111 N N . PHE G 2 70 ? 18.703 -4.249 149.578 1.00 83.52 149 PHE G N 1
ATOM 5112 C CA . PHE G 2 70 ? 18.212 -5.329 148.751 1.00 87.86 149 PHE G CA 1
ATOM 5113 C C . PHE G 2 70 ? 18.958 -6.606 149.131 1.00 85.68 149 PHE G C 1
ATOM 5114 O O . PHE G 2 70 ? 18.332 -7.644 149.322 1.00 80.02 149 PHE G O 1
ATOM 5122 N N . MET G 2 71 ? 20.289 -6.530 149.263 1.00 77.30 150 MET G N 1
ATOM 5123 C CA . MET G 2 71 ? 21.069 -7.726 149.537 1.00 73.20 150 MET G CA 1
ATOM 5124 C C . MET G 2 71 ? 20.693 -8.288 150.908 1.00 75.99 150 MET G C 1
ATOM 5125 O O . MET G 2 71 ? 20.691 -9.505 151.090 1.00 76.10 150 MET G O 1
ATOM 5130 N N . LEU G 2 72 ? 20.360 -7.418 151.870 1.00 77.04 151 LEU G N 1
ATOM 5131 C CA . LEU G 2 72 ? 20.022 -7.886 153.206 1.00 83.77 151 LEU G CA 1
ATOM 5132 C C . LEU G 2 72 ? 18.668 -8.590 153.206 1.00 83.13 151 LEU G C 1
ATOM 5133 O O . LEU G 2 72 ? 18.483 -9.536 153.963 1.00 93.62 151 LEU G O 1
ATOM 5138 N N . ASP G 2 73 ? 17.725 -8.099 152.396 1.00 81.31 152 ASP G N 1
ATOM 5139 C CA . ASP G 2 73 ? 16.395 -8.683 152.283 1.00 86.75 152 ASP G CA 1
ATOM 5140 C C . ASP G 2 73 ? 16.471 -10.042 151.595 1.00 83.00 152 ASP G C 1
ATOM 5141 O O . ASP G 2 73 ? 15.958 -11.036 152.101 1.00 84.51 152 ASP G O 1
ATOM 5146 N N . GLN G 2 74 ? 17.124 -10.065 150.433 1.00 78.80 153 GLN G N 1
ATOM 5147 C CA . GLN G 2 74 ? 17.363 -11.297 149.707 1.00 78.98 153 GLN G CA 1
ATOM 5148 C C . GLN G 2 74 ? 17.910 -12.348 150.680 1.00 79.38 153 GLN G C 1
ATOM 5149 O O . GLN G 2 74 ? 17.411 -13.473 150.687 1.00 87.95 153 GLN G O 1
ATOM 5155 N N . LEU G 2 75 ? 18.882 -11.977 151.530 1.00 77.17 154 LEU G N 1
ATOM 5156 C CA . LEU G 2 75 ? 19.571 -12.924 152.400 1.00 79.65 154 LEU G CA 1
ATOM 5157 C C . LEU G 2 75 ? 18.641 -13.377 153.520 1.00 86.29 154 LEU G C 1
ATOM 5158 O O . LEU G 2 75 ? 18.676 -14.535 153.942 1.00 85.05 154 LEU G O 1
ATOM 5163 N N . ASN G 2 76 ? 17.819 -12.442 153.999 1.00 85.81 155 ASN G N 1
ATOM 5164 C CA . ASN G 2 76 ? 16.859 -12.732 155.050 1.00 92.20 155 ASN G CA 1
ATOM 5165 C C . ASN G 2 76 ? 15.914 -13.836 154.566 1.00 98.78 155 ASN G C 1
ATOM 5166 O O . ASN G 2 76 ? 15.750 -14.857 155.235 1.00 103.40 155 ASN G O 1
ATOM 5171 N N . ASP G 2 77 ? 15.331 -13.623 153.377 1.00 97.04 156 ASP G N 1
ATOM 5172 C CA . ASP G 2 77 ? 14.432 -14.569 152.733 1.00 92.06 156 ASP G CA 1
ATOM 5173 C C . ASP G 2 77 ? 15.078 -15.945 152.575 1.00 85.49 156 ASP G C 1
ATOM 5174 O O . ASP G 2 77 ? 14.455 -16.951 152.899 1.00 86.56 156 ASP G O 1
ATOM 5179 N N . LEU G 2 78 ? 16.315 -15.984 152.071 1.00 77.69 157 LEU G N 1
ATOM 5180 C CA . LEU G 2 78 ? 17.003 -17.238 151.804 1.00 73.58 157 LEU G CA 1
ATOM 5181 C C . LEU G 2 78 ? 17.221 -18.044 153.077 1.00 74.82 157 LEU G C 1
ATOM 5182 O O . LEU G 2 78 ? 17.226 -19.266 153.025 1.00 79.61 157 LEU G O 1
ATOM 5187 N N . GLN G 2 79 ? 17.485 -17.354 154.188 1.00 81.43 158 GLN G N 1
ATOM 5188 C CA . GLN G 2 79 ? 17.668 -18.001 155.479 1.00 84.34 158 GLN G CA 1
ATOM 5189 C C . GLN G 2 79 ? 16.349 -18.635 155.909 1.00 86.10 158 GLN G C 1
ATOM 5190 O O . GLN G 2 79 ? 16.324 -19.767 156.384 1.00 81.57 158 GLN G O 1
ATOM 5196 N N . SER G 2 80 ? 15.268 -17.865 155.746 1.00 86.83 159 SER G N 1
ATOM 5197 C CA . SER G 2 80 ? 13.924 -18.311 156.054 1.00 89.33 159 SER G CA 1
ATOM 5198 C C . SER G 2 80 ? 13.601 -19.585 155.273 1.00 91.14 159 SER G C 1
ATOM 5199 O O . SER G 2 80 ? 13.211 -20.592 155.848 1.00 98.64 159 SER G O 1
ATOM 5202 N N . LYS G 2 81 ? 13.814 -19.556 153.957 1.00 91.87 160 LYS G N 1
ATOM 5203 C CA . LYS G 2 81 ? 13.533 -20.701 153.108 1.00 87.20 160 LYS G CA 1
ATOM 5204 C C . LYS G 2 81 ? 14.466 -21.864 153.437 1.00 82.96 160 LYS G C 1
ATOM 5205 O O . LYS G 2 81 ? 14.060 -23.014 153.311 1.00 86.26 160 LYS G O 1
ATOM 5211 N N . GLU G 2 82 ? 15.705 -21.580 153.855 1.00 79.50 161 GLU G N 1
ATOM 5212 C CA . GLU G 2 82 ? 16.665 -22.637 154.126 1.00 85.22 161 GLU G CA 1
ATOM 5213 C C . GLU G 2 82 ? 16.190 -23.467 155.323 1.00 92.74 161 GLU G C 1
ATOM 5214 O O . GLU G 2 82 ? 16.374 -24.692 155.323 1.00 91.71 161 GLU G O 1
ATOM 5220 N N . ARG G 2 83 ? 15.529 -22.808 156.294 1.00 88.07 162 ARG G N 1
ATOM 5221 C CA . ARG G 2 83 ? 14.966 -23.479 157.458 1.00 89.38 162 ARG G CA 1
ATOM 5222 C C . ARG G 2 83 ? 13.772 -24.350 157.067 1.00 92.42 162 ARG G C 1
ATOM 5223 O O . ARG G 2 83 ? 13.660 -25.482 157.538 1.00 94.99 162 ARG G O 1
ATOM 5231 N N . MET G 2 84 ? 12.880 -23.825 156.217 1.00 92.22 163 MET G N 1
ATOM 5232 C CA . MET G 2 84 ? 11.694 -24.563 155.801 1.00 95.16 163 MET G CA 1
ATOM 5233 C C . MET G 2 84 ? 12.102 -25.802 155.005 1.00 94.07 163 MET G C 1
ATOM 5234 O O . MET G 2 84 ? 11.475 -26.849 155.140 1.00 97.24 163 MET G O 1
ATOM 5239 N N . LEU G 2 85 ? 13.132 -25.671 154.155 1.00 94.12 164 LEU G N 1
ATOM 5240 C CA . LEU G 2 85 ? 13.625 -26.776 153.341 1.00 95.55 164 LEU G CA 1
ATOM 5241 C C . LEU G 2 85 ? 14.232 -27.868 154.224 1.00 96.50 164 LEU G C 1
ATOM 5242 O O . LEU G 2 85 ? 14.045 -29.048 153.941 1.00 97.85 164 LEU G O 1
ATOM 5247 N N . THR G 2 86 ? 14.966 -27.477 155.276 1.00 102.97 165 THR G N 1
ATOM 5248 C CA . THR G 2 86 ? 15.674 -28.428 156.126 1.00 101.54 165 THR G CA 1
ATOM 5249 C C . THR G 2 86 ? 14.690 -29.256 156.952 1.00 99.16 165 THR G C 1
ATOM 5250 O O . THR G 2 86 ? 14.955 -30.429 157.222 1.00 100.34 165 THR G O 1
ATOM 5254 N N . GLU G 2 87 ? 13.567 -28.653 157.367 1.00 94.17 166 GLU G N 1
ATOM 5255 C CA . GLU G 2 87 ? 12.563 -29.423 158.083 1.00 97.33 166 GLU G CA 1
ATOM 5256 C C . GLU G 2 87 ? 11.822 -30.325 157.096 1.00 92.76 166 GLU G C 1
ATOM 5257 O O . GLU G 2 87 ? 11.558 -31.478 157.402 1.00 92.86 166 GLU G O 1
ATOM 5263 N N . THR G 2 88 ? 11.537 -29.835 155.889 1.00 96.60 167 THR G N 1
ATOM 5264 C CA . THR G 2 88 ? 10.942 -30.679 154.861 1.00 97.35 167 THR G CA 1
ATOM 5265 C C . THR G 2 88 ? 11.837 -31.886 154.578 1.00 94.16 167 THR G C 1
ATOM 5266 O O . THR G 2 88 ? 11.324 -32.971 154.328 1.00 96.40 167 THR G O 1
ATOM 5270 N N . ASN G 2 89 ? 13.163 -31.697 154.615 1.00 90.50 168 ASN G N 1
ATOM 5271 C CA . ASN G 2 89 ? 14.108 -32.772 154.346 1.00 92.83 168 ASN G CA 1
ATOM 5272 C C . ASN G 2 89 ? 14.106 -33.780 155.492 1.00 103.49 168 ASN G C 1
ATOM 5273 O O . ASN G 2 89 ? 14.191 -34.978 155.247 1.00 112.25 168 ASN G O 1
ATOM 5278 N N . LYS G 2 90 ? 14.032 -33.307 156.741 1.00 112.43 169 LYS G N 1
ATOM 5279 C CA . LYS G 2 90 ? 14.096 -34.213 157.881 1.00 122.60 169 LYS G CA 1
ATOM 5280 C C . LYS G 2 90 ? 12.769 -34.963 158.024 1.00 120.33 169 LYS G C 1
ATOM 5281 O O . LYS G 2 90 ? 12.772 -36.146 158.369 1.00 117.16 169 LYS G O 1
ATOM 5287 N N . THR G 2 91 ? 11.647 -34.292 157.714 1.00 117.49 170 THR G N 1
ATOM 5288 C CA . THR G 2 91 ? 10.345 -34.945 157.638 1.00 115.18 170 THR G CA 1
ATOM 5289 C C . THR G 2 91 ? 10.375 -36.076 156.611 1.00 113.04 170 THR G C 1
ATOM 5290 O O . THR G 2 91 ? 9.871 -37.159 156.881 1.00 118.96 170 THR G O 1
ATOM 5294 N N . LEU G 2 92 ? 10.958 -35.816 155.435 1.00 114.46 171 LEU G N 1
ATOM 5295 C CA . LEU G 2 92 ? 10.982 -36.787 154.350 1.00 114.65 171 LEU G CA 1
ATOM 5296 C C . LEU G 2 92 ? 11.825 -38.016 154.697 1.00 119.02 171 LEU G C 1
ATOM 5297 O O . LEU G 2 92 ? 11.494 -39.112 154.249 1.00 118.46 171 LEU G O 1
ATOM 5302 N N . ARG G 2 93 ? 12.921 -37.841 155.454 1.00 123.57 172 ARG G N 1
ATOM 5303 C CA . ARG G 2 93 ? 13.783 -38.961 155.815 1.00 125.58 172 ARG G CA 1
ATOM 5304 C C . ARG G 2 93 ? 13.102 -39.828 156.873 1.00 131.43 172 ARG G C 1
ATOM 5305 O O . ARG G 2 93 ? 13.428 -41.007 156.997 1.00 120.07 172 ARG G O 1
ATOM 5313 N N . LEU G 2 94 ? 12.170 -39.222 157.624 1.00 141.79 173 LEU G N 1
ATOM 5314 C CA . LEU G 2 94 ? 11.325 -39.924 158.582 1.00 150.35 173 LEU G CA 1
ATOM 5315 C C . LEU G 2 94 ? 10.312 -40.818 157.859 1.00 148.91 173 LEU G C 1
ATOM 5316 O O . LEU G 2 94 ? 10.224 -42.009 158.159 1.00 156.40 173 LEU G O 1
ATOM 5321 N N . ARG G 2 95 ? 9.541 -40.249 156.919 1.00 144.45 174 ARG G N 1
ATOM 5322 C CA . ARG G 2 95 ? 8.617 -41.044 156.120 1.00 146.13 174 ARG G CA 1
ATOM 5323 C C . ARG G 2 95 ? 9.408 -42.156 155.432 1.00 147.29 174 ARG G C 1
ATOM 5324 O O . ARG G 2 95 ? 8.889 -43.253 155.244 1.00 138.87 174 ARG G O 1
ATOM 5332 N N . LEU G 2 96 ? 10.671 -41.849 155.092 1.00 154.58 175 LEU G N 1
ATOM 5333 C CA . LEU G 2 96 ? 11.690 -42.818 154.707 1.00 161.18 175 LEU G CA 1
ATOM 5334 C C . LEU G 2 96 ? 11.211 -43.635 153.502 1.00 164.73 175 LEU G C 1
ATOM 5335 O O . LEU G 2 96 ? 10.823 -44.809 153.717 1.00 183.43 175 LEU G O 1
ATOM 5340 N N . LEU H 2 9 ? 1.537 60.085 123.768 1.00 164.73 88 LEU H N 1
ATOM 5341 C CA . LEU H 2 9 ? 1.060 58.846 124.447 1.00 165.76 88 LEU H CA 1
ATOM 5342 C C . LEU H 2 9 ? 2.145 57.775 124.396 1.00 157.83 88 LEU H C 1
ATOM 5343 O O . LEU H 2 9 ? 2.350 57.066 125.378 1.00 150.26 88 LEU H O 1
ATOM 5348 N N . ALA H 2 10 ? 2.774 57.620 123.221 1.00 161.20 89 ALA H N 1
ATOM 5349 C CA . ALA H 2 10 ? 3.815 56.625 123.003 1.00 157.52 89 ALA H CA 1
ATOM 5350 C C . ALA H 2 10 ? 5.133 57.079 123.636 1.00 154.25 89 ALA H C 1
ATOM 5351 O O . ALA H 2 10 ? 5.929 56.239 124.057 1.00 143.69 89 ALA H O 1
ATOM 5353 N N . VAL H 2 11 ? 5.351 58.406 123.686 1.00 154.89 90 VAL H N 1
ATOM 5354 C CA . VAL H 2 11 ? 6.524 59.007 124.313 1.00 156.91 90 VAL H CA 1
ATOM 5355 C C . VAL H 2 11 ? 6.408 58.918 125.838 1.00 152.37 90 VAL H C 1
ATOM 5356 O O . VAL H 2 11 ? 7.414 58.740 126.528 1.00 144.58 90 VAL H O 1
ATOM 5360 N N . GLU H 2 12 ? 5.182 59.088 126.357 1.00 148.82 91 GLU H N 1
ATOM 5361 C CA . GLU H 2 12 ? 4.891 58.927 127.777 1.00 147.33 91 GLU H CA 1
ATOM 5362 C C . GLU H 2 12 ? 5.159 57.486 128.215 1.00 147.30 91 GLU H C 1
ATOM 5363 O O . GLU H 2 12 ? 5.758 57.259 129.264 1.00 141.12 91 GLU H O 1
ATOM 5369 N N . LEU H 2 13 ? 4.689 56.522 127.411 1.00 150.44 92 LEU H N 1
ATOM 5370 C CA . LEU H 2 13 ? 4.801 55.106 127.726 1.00 147.98 92 LEU H CA 1
ATOM 5371 C C . LEU H 2 13 ? 6.266 54.665 127.682 1.00 142.94 92 LEU H C 1
ATOM 5372 O O . LEU H 2 13 ? 6.708 53.931 128.561 1.00 141.75 92 LEU H O 1
ATOM 5377 N N . SER H 2 14 ? 7.014 55.107 126.660 1.00 142.34 93 SER H N 1
ATOM 5378 C CA . SER H 2 14 ? 8.437 54.810 126.553 1.00 135.45 93 SER H CA 1
ATOM 5379 C C . SER H 2 14 ? 9.197 55.405 127.741 1.00 129.69 93 SER H C 1
ATOM 5380 O O . SER H 2 14 ? 10.084 54.758 128.299 1.00 129.78 93 SER H O 1
ATOM 5383 N N . SER H 2 15 ? 8.836 56.643 128.108 1.00 119.86 94 SER H N 1
ATOM 5384 C CA . SER H 2 15 ? 9.417 57.343 129.242 1.00 117.65 94 SER H CA 1
ATOM 5385 C C . SER H 2 15 ? 9.183 56.590 130.554 1.00 115.20 94 SER H C 1
ATOM 5386 O O . SER H 2 15 ? 10.050 56.594 131.422 1.00 124.59 94 SER H O 1
ATOM 5389 N N . GLN H 2 16 ? 8.017 55.946 130.690 1.00 114.84 95 GLN H N 1
ATOM 5390 C CA . GLN H 2 16 ? 7.665 55.186 131.880 1.00 112.68 95 GLN H CA 1
ATOM 5391 C C . GLN H 2 16 ? 8.438 53.863 131.930 1.00 116.24 95 GLN H C 1
ATOM 5392 O O . GLN H 2 16 ? 8.865 53.447 133.006 1.00 111.37 95 GLN H O 1
ATOM 5398 N N . GLN H 2 17 ? 8.580 53.182 130.781 1.00 121.36 96 GLN H N 1
ATOM 5399 C CA . GLN H 2 17 ? 9.270 51.900 130.734 1.00 119.34 96 GLN H CA 1
ATOM 5400 C C . GLN H 2 17 ? 10.726 52.105 131.121 1.00 107.70 96 GLN H C 1
ATOM 5401 O O . GLN H 2 17 ? 11.269 51.303 131.869 1.00 102.38 96 GLN H O 1
ATOM 5407 N N . GLU H 2 18 ? 11.326 53.182 130.602 1.00 104.03 97 GLU H N 1
ATOM 5408 C CA . GLU H 2 18 ? 12.685 53.569 130.945 1.00 110.54 97 GLU H CA 1
ATOM 5409 C C . G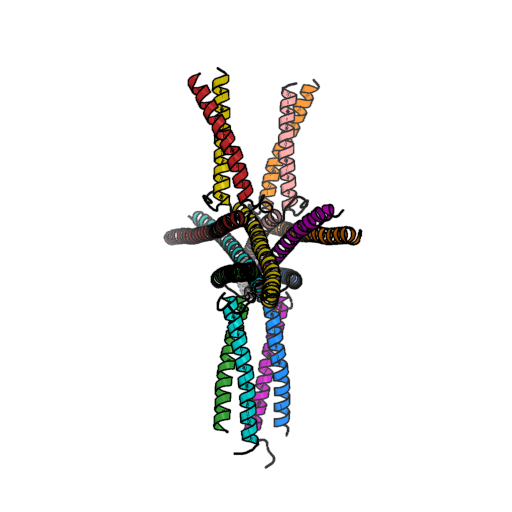LU H 2 18 ? 12.803 53.752 132.462 1.00 107.57 97 GLU H C 1
ATOM 5410 O O . GLU H 2 18 ? 13.719 53.200 133.075 1.00 103.34 97 GLU H O 1
ATOM 5416 N N . TYR H 2 19 ? 11.859 54.498 133.058 1.00 100.02 98 TYR H N 1
ATOM 5417 C CA . TYR H 2 19 ? 11.880 54.811 134.484 1.00 96.18 98 TYR H CA 1
ATOM 5418 C C . TYR H 2 19 ? 11.711 53.561 135.354 1.00 92.43 98 TYR H C 1
ATOM 5419 O O . TYR H 2 19 ? 12.359 53.458 136.391 1.00 96.99 98 TYR H O 1
ATOM 5428 N N . LEU H 2 20 ? 10.844 52.622 134.959 1.00 86.78 99 LEU H N 1
ATOM 5429 C CA . LEU H 2 20 ? 10.691 51.382 135.706 1.00 85.35 99 LEU H CA 1
ATOM 5430 C C . LEU H 2 20 ? 11.979 50.557 135.654 1.00 88.01 99 LEU H C 1
ATOM 5431 O O . LEU H 2 20 ? 12.401 50.040 136.682 1.00 92.56 99 LEU H O 1
ATOM 5436 N N . LYS H 2 21 ? 12.613 50.441 134.480 1.00 90.73 100 LYS H N 1
ATOM 5437 C CA . LYS H 2 21 ? 13.818 49.635 134.334 1.00 95.04 100 LYS H CA 1
ATOM 5438 C C . LYS H 2 21 ? 14.933 50.186 135.222 1.00 84.67 100 LYS H C 1
ATOM 5439 O O . LYS H 2 21 ? 15.653 49.400 135.825 1.00 77.64 100 LYS H O 1
ATOM 5445 N N . LEU H 2 22 ? 15.088 51.521 135.258 1.00 84.52 101 LEU H N 1
ATOM 5446 C CA . LEU H 2 22 ? 16.126 52.180 136.046 1.00 84.31 101 LEU H CA 1
ATOM 5447 C C . LEU H 2 22 ? 15.809 52.035 137.532 1.00 79.10 101 LEU H C 1
ATOM 5448 O O . LEU H 2 22 ? 16.708 51.831 138.337 1.00 74.02 101 LEU H O 1
ATOM 5453 N N . LYS H 2 23 ? 14.526 52.170 137.878 1.00 82.61 102 LYS H N 1
ATOM 5454 C CA . LYS H 2 23 ? 14.056 51.989 139.241 1.00 82.62 102 LYS H CA 1
ATOM 5455 C C . LYS H 2 23 ? 14.430 50.590 139.734 1.00 78.30 102 LYS H C 1
ATOM 5456 O O . LYS H 2 23 ? 14.908 50.450 140.855 1.00 74.05 102 LYS H O 1
ATOM 5462 N N . GLU H 2 24 ? 14.250 49.563 138.891 1.00 81.55 103 GLU H N 1
ATOM 5463 C CA . GLU H 2 24 ? 14.517 48.188 139.294 1.00 86.63 103 GLU H CA 1
ATOM 5464 C C . GLU H 2 24 ? 16.022 47.927 139.393 1.00 82.02 103 GLU H C 1
ATOM 5465 O O . GLU H 2 24 ? 16.462 47.196 140.276 1.00 76.41 103 GLU H O 1
ATOM 5471 N N . ARG H 2 25 ? 16.795 48.512 138.477 1.00 85.23 104 ARG H N 1
ATOM 5472 C CA . ARG H 2 25 ? 18.249 48.451 138.521 1.00 93.30 104 ARG H CA 1
ATOM 5473 C C . ARG H 2 25 ? 18.765 49.065 139.831 1.00 88.73 104 ARG H C 1
ATOM 5474 O O . ARG H 2 25 ? 19.635 48.477 140.477 1.00 84.45 104 ARG H O 1
ATOM 5482 N N . TYR H 2 26 ? 18.224 50.232 140.225 1.00 79.30 105 TYR H N 1
ATOM 5483 C CA . TYR H 2 26 ? 18.649 50.918 141.439 1.00 72.23 105 TYR H CA 1
ATOM 5484 C C . TYR H 2 26 ? 18.248 50.144 142.697 1.00 69.60 105 TYR H C 1
ATOM 5485 O O . TYR H 2 26 ? 19.031 50.052 143.633 1.00 69.90 105 TYR H O 1
ATOM 5494 N N . ASP H 2 27 ? 17.015 49.633 142.756 1.00 65.22 106 ASP H N 1
ATOM 5495 C CA . ASP H 2 27 ? 16.586 48.882 143.923 1.00 64.05 106 ASP H CA 1
ATOM 5496 C C . ASP H 2 27 ? 17.522 47.685 144.118 1.00 64.64 106 ASP H C 1
ATOM 5497 O O . ASP H 2 27 ? 17.971 47.435 145.235 1.00 62.90 106 ASP H O 1
ATOM 5502 N N . ALA H 2 28 ? 17.881 46.992 143.027 1.00 69.26 107 ALA H N 1
ATOM 5503 C CA . ALA H 2 28 ? 18.810 45.868 143.095 1.00 70.58 107 ALA H CA 1
ATOM 5504 C C . ALA H 2 28 ? 20.162 46.283 143.683 1.00 64.05 107 ALA H C 1
ATOM 5505 O O . ALA H 2 28 ? 20.740 45.549 144.476 1.00 75.28 107 ALA H O 1
ATOM 5507 N N . LEU H 2 29 ? 20.668 47.456 143.312 1.00 59.79 108 LEU H N 1
ATOM 5508 C CA . LEU H 2 29 ? 21.948 47.941 143.814 1.00 63.16 108 LEU H CA 1
ATOM 5509 C C . LEU H 2 29 ? 21.852 48.374 145.275 1.00 59.30 108 LEU H C 1
ATOM 5510 O O . LEU H 2 29 ? 22.836 48.335 146.005 1.00 63.91 108 LEU H O 1
ATOM 5515 N N . GLN H 2 30 ? 20.672 48.824 145.680 1.00 58.99 109 GLN H N 1
ATOM 5516 C CA . GLN H 2 30 ? 20.401 49.183 147.061 1.00 57.63 109 GLN H CA 1
ATOM 5517 C C . GLN H 2 30 ? 20.382 47.921 147.935 1.00 55.05 109 GLN H C 1
ATOM 5518 O O . GLN H 2 30 ? 20.913 47.930 149.036 1.00 51.79 109 GLN H O 1
ATOM 5524 N N . ARG H 2 31 ? 19.803 46.822 147.430 1.00 50.56 110 ARG H N 1
ATOM 5525 C CA . ARG H 2 31 ? 19.836 45.550 148.134 1.00 54.66 110 ARG H CA 1
ATOM 5526 C C . ARG H 2 31 ? 21.262 45.022 148.270 1.00 56.48 110 ARG H C 1
ATOM 5527 O O . ARG H 2 31 ? 21.626 44.468 149.306 1.00 65.51 110 ARG H O 1
ATOM 5535 N N . THR H 2 32 ? 22.059 45.166 147.212 1.00 57.27 111 THR H N 1
ATOM 5536 C CA . THR H 2 32 ? 23.442 44.724 147.244 1.00 55.04 111 THR H CA 1
ATOM 5537 C C . THR H 2 32 ? 24.169 45.537 148.314 1.00 49.75 111 THR H C 1
ATOM 5538 O O . THR H 2 32 ? 24.953 44.987 149.081 1.00 57.73 111 THR H O 1
ATOM 5542 N N . GLN H 2 33 ? 23.888 46.836 148.403 1.00 45.99 112 GLN H N 1
ATOM 5543 C CA . GLN H 2 33 ? 24.621 47.669 149.348 1.00 48.44 112 GLN H CA 1
ATOM 5544 C C . GLN H 2 33 ? 24.260 47.288 150.784 1.00 46.66 112 GLN H C 1
ATOM 5545 O O . GLN H 2 33 ? 25.121 47.210 151.670 1.00 44.88 112 GLN H O 1
ATOM 5551 N N . ARG H 2 34 ? 22.968 47.080 151.012 1.00 46.76 113 ARG H N 1
ATOM 5552 C CA . ARG H 2 34 ? 22.497 46.736 152.341 1.00 47.17 113 ARG H CA 1
ATOM 5553 C C . ARG H 2 34 ? 23.233 45.491 152.822 1.00 45.76 113 ARG H C 1
ATOM 5554 O O . ARG H 2 34 ? 23.711 45.454 153.950 1.00 44.63 113 ARG H O 1
ATOM 5562 N N . ASN H 2 35 ? 23.407 44.518 151.919 1.00 45.21 114 ASN H N 1
ATOM 5563 C CA . ASN H 2 35 ? 24.115 43.299 152.260 1.00 44.46 114 ASN H CA 1
ATOM 5564 C C . ASN H 2 35 ? 25.586 43.569 152.558 1.00 42.38 114 ASN H C 1
ATOM 5565 O O . ASN H 2 35 ? 26.121 43.010 153.516 1.00 48.78 114 ASN H O 1
ATOM 5570 N N . LEU H 2 36 ? 26.235 44.462 151.799 1.00 42.48 115 LEU H N 1
ATOM 5571 C CA . LEU H 2 36 ? 27.630 44.800 152.070 1.00 41.22 115 LEU H CA 1
ATOM 5572 C C . LEU H 2 36 ? 27.797 45.455 153.447 1.00 39.79 115 LEU H C 1
ATOM 5573 O O . LEU H 2 36 ? 28.879 45.446 154.009 1.00 41.98 115 LEU H O 1
ATOM 5578 N N . LEU H 2 37 ? 26.734 46.048 153.991 1.00 43.18 116 LEU H N 1
ATOM 5579 C CA . LEU H 2 37 ? 26.772 46.672 155.312 1.00 48.18 116 LEU H CA 1
ATOM 5580 C C . LEU H 2 37 ? 26.315 45.681 156.388 1.00 45.42 116 LEU H C 1
ATOM 5581 O O . LEU H 2 37 ? 26.257 46.014 157.564 1.00 40.68 116 LEU H O 1
ATOM 5586 N N . GLY H 2 38 ? 25.974 44.463 155.968 1.00 46.44 117 GLY H N 1
ATOM 5587 C CA . GLY H 2 38 ? 25.530 43.432 156.884 1.00 46.16 117 GLY H CA 1
ATOM 5588 C C . GLY H 2 38 ? 24.062 43.550 157.272 1.00 46.19 117 GLY H C 1
ATOM 5589 O O . GLY H 2 38 ? 23.702 43.144 158.364 1.00 50.19 117 GLY H O 1
ATOM 5590 N N . GLU H 2 39 ? 23.209 44.019 156.355 1.00 48.99 118 GLU H N 1
ATOM 5591 C CA . GLU H 2 39 ? 21.783 44.164 156.628 1.00 49.19 118 GLU H CA 1
ATOM 5592 C C . GLU H 2 39 ? 20.947 43.411 155.588 1.00 50.32 118 GLU H C 1
ATOM 5593 O O . GLU H 2 39 ? 21.425 43.124 154.490 1.00 47.92 118 GLU H O 1
ATOM 5599 N N . ASP H 2 40 ? 19.661 43.212 155.911 1.00 49.40 119 ASP H N 1
ATOM 5600 C CA . ASP H 2 40 ? 18.668 42.613 155.021 1.00 50.61 119 ASP H CA 1
ATOM 5601 C C . ASP H 2 40 ? 19.211 41.331 154.396 1.00 49.48 119 ASP H C 1
ATOM 5602 O O . ASP H 2 40 ? 19.000 41.103 153.205 1.00 52.40 119 ASP H O 1
ATOM 5607 N N . LEU H 2 41 ? 19.897 40.512 155.215 1.00 47.60 120 LEU H N 1
ATOM 5608 C CA . LEU H 2 41 ? 20.560 39.283 154.788 1.00 49.61 120 LEU H CA 1
ATOM 5609 C C . LEU H 2 41 ? 19.596 38.084 154.667 1.00 56.12 120 LEU H C 1
ATOM 5610 O O . LEU H 2 41 ? 20.006 37.013 154.220 1.00 57.56 120 LEU H O 1
ATOM 5615 N N . GLY H 2 42 ? 18.329 38.233 155.093 1.00 60.53 121 GLY H N 1
ATOM 5616 C CA . GLY H 2 42 ? 17.299 37.202 154.982 1.00 66.33 121 GLY H CA 1
ATOM 5617 C C . GLY H 2 42 ? 17.346 36.335 153.715 1.00 66.51 121 GLY H C 1
ATOM 5618 O O . GLY H 2 42 ? 17.371 35.107 153.789 1.00 71.56 121 GLY H O 1
ATOM 5619 N N . PRO H 2 43 ? 17.292 36.922 152.508 1.00 65.15 122 PRO H N 1
ATOM 5620 C CA . PRO H 2 43 ? 17.307 36.134 151.273 1.00 70.55 122 PRO H CA 1
ATOM 5621 C C . PRO H 2 43 ? 18.523 35.255 150.953 1.00 74.00 122 PRO H C 1
ATOM 5622 O O . PRO H 2 43 ? 18.463 34.438 150.043 1.00 79.23 122 PRO H O 1
ATOM 5626 N N . LEU H 2 44 ? 19.649 35.431 151.649 1.00 76.73 123 LEU H N 1
ATOM 5627 C CA . LEU H 2 44 ? 20.906 34.879 151.162 1.00 73.72 123 LEU H CA 1
ATOM 5628 C C . LEU H 2 44 ? 21.114 33.462 151.687 1.00 72.81 123 LEU H C 1
ATOM 5629 O O . LEU H 2 44 ? 20.828 33.165 152.845 1.00 82.76 123 LEU H O 1
ATOM 5634 N N . SER H 2 45 ? 21.743 32.634 150.851 1.00 72.03 124 SER H N 1
ATOM 5635 C CA . SER H 2 45 ? 22.134 31.281 151.214 1.00 73.19 124 SER H CA 1
ATOM 5636 C C . SER H 2 45 ? 23.419 31.260 152.042 1.00 70.85 124 SER H C 1
ATOM 5637 O O . SER H 2 45 ? 24.175 32.225 152.053 1.00 71.02 124 SER H O 1
ATOM 5640 N N . THR H 2 46 ? 23.720 30.103 152.646 1.00 70.30 125 THR H N 1
ATOM 5641 C CA . THR H 2 46 ? 24.976 29.908 153.357 1.00 70.99 125 THR H CA 1
ATOM 5642 C C . THR H 2 46 ? 26.155 30.270 152.459 1.00 71.83 125 THR H C 1
ATOM 5643 O O . THR H 2 46 ? 27.152 30.792 152.945 1.00 79.17 125 THR H O 1
ATOM 5647 N N . LYS H 2 47 ? 26.040 29.973 151.160 1.00 78.85 126 LYS H N 1
ATOM 5648 C CA . LYS H 2 47 ? 27.149 30.130 150.235 1.00 84.43 126 LYS H CA 1
ATOM 5649 C C . LYS H 2 47 ? 27.381 31.615 149.972 1.00 72.75 126 LYS H C 1
ATOM 5650 O O . LYS H 2 47 ? 28.520 32.064 149.997 1.00 64.40 126 LYS H O 1
ATOM 5656 N N . GLU H 2 48 ? 26.297 32.364 149.736 1.00 71.57 127 GLU H N 1
ATOM 5657 C CA . GLU H 2 48 ? 26.388 33.798 149.479 1.00 72.27 127 GLU H CA 1
ATOM 5658 C C . GLU H 2 48 ? 26.965 34.524 150.704 1.00 61.76 127 GLU H C 1
ATOM 5659 O O . GLU H 2 48 ? 27.807 35.394 150.554 1.00 63.04 127 GLU H O 1
ATOM 5665 N N . LEU H 2 49 ? 26.582 34.104 151.917 1.00 57.36 128 LEU H N 1
ATOM 5666 C CA . LEU H 2 49 ? 27.063 34.721 153.134 1.00 52.84 128 LEU H CA 1
ATOM 5667 C C . LEU H 2 49 ? 28.542 34.428 153.332 1.00 59.18 128 LEU H C 1
ATOM 5668 O O . LEU H 2 49 ? 29.284 35.332 153.723 1.00 58.31 128 LEU H O 1
ATOM 5673 N N . GLU H 2 50 ? 28.967 33.190 153.035 1.00 61.57 129 GLU H N 1
ATOM 5674 C CA . GLU H 2 50 ? 30.380 32.834 153.098 1.00 62.41 129 GLU H CA 1
ATOM 5675 C C . GLU H 2 50 ? 31.204 33.677 152.122 1.00 55.92 129 GLU H C 1
ATOM 5676 O O . GLU H 2 50 ? 32.282 34.149 152.470 1.00 53.50 129 GLU H O 1
ATOM 5682 N N . SER H 2 51 ? 30.683 33.861 150.907 1.00 52.34 130 SER H N 1
ATOM 5683 C CA . SER H 2 51 ? 31.334 34.658 149.883 1.00 52.08 130 SER H CA 1
ATOM 5684 C C . SER H 2 51 ? 31.582 36.100 150.359 1.00 52.04 130 SER H C 1
ATOM 5685 O O . SER H 2 51 ? 32.699 36.615 150.239 1.00 47.70 130 SER H O 1
ATOM 5688 N N . LEU H 2 52 ? 30.542 36.741 150.926 1.00 48.79 131 LEU H N 1
ATOM 5689 C CA . LEU H 2 52 ? 30.675 38.077 151.493 1.00 48.64 131 LEU H CA 1
ATOM 5690 C C . LEU H 2 52 ? 31.715 38.048 152.602 1.00 49.02 131 LEU H C 1
ATOM 5691 O O . LEU H 2 52 ? 32.564 38.927 152.700 1.00 52.85 131 LEU H O 1
ATOM 5696 N N . GLU H 2 53 ? 31.680 36.991 153.403 1.00 49.93 132 GLU H N 1
ATOM 5697 C CA . GLU H 2 53 ? 32.551 36.910 154.553 1.00 48.10 132 GLU H CA 1
ATOM 5698 C C . GLU H 2 53 ? 33.988 36.877 154.068 1.00 46.52 132 GLU H C 1
ATOM 5699 O O . GLU H 2 53 ? 34.862 37.495 154.667 1.00 51.79 132 GLU H O 1
ATOM 5705 N N . ARG H 2 54 ? 34.243 36.174 152.968 1.00 51.16 133 ARG H N 1
ATOM 5706 C CA . ARG H 2 54 ? 35.615 36.047 152.475 1.00 54.17 133 ARG H CA 1
ATOM 5707 C C . ARG H 2 54 ? 36.090 37.390 151.927 1.00 48.60 133 ARG H C 1
ATOM 5708 O O . ARG H 2 54 ? 37.209 37.801 152.212 1.00 47.88 133 ARG H O 1
ATOM 5716 N N . GLN H 2 55 ? 35.209 38.082 151.193 1.00 45.55 134 GLN H N 1
ATOM 5717 C CA . GLN H 2 55 ? 35.516 39.405 150.672 1.00 46.01 134 GLN H CA 1
ATOM 5718 C C . GLN H 2 55 ? 35.797 40.397 151.807 1.00 44.34 134 GLN H C 1
ATOM 5719 O O . GLN H 2 55 ? 36.788 41.142 151.788 1.00 43.49 134 GLN H O 1
ATOM 5725 N N . LEU H 2 56 ? 34.928 40.416 152.814 1.00 43.68 135 LEU H N 1
ATOM 5726 C CA . LEU H 2 56 ? 35.133 41.356 153.911 1.00 44.97 135 LEU H CA 1
ATOM 5727 C C . LEU H 2 56 ? 36.452 41.060 154.626 1.00 40.76 135 LEU H C 1
ATOM 5728 O O . LEU H 2 56 ? 37.225 41.963 154.939 1.00 44.48 135 LEU H O 1
ATOM 5733 N N . ASP H 2 57 ? 36.733 39.787 154.837 1.00 41.57 136 ASP H N 1
ATOM 5734 C CA . ASP H 2 57 ? 37.898 39.392 155.627 1.00 45.46 136 ASP H CA 1
ATOM 5735 C C . ASP H 2 57 ? 39.179 39.788 154.895 1.00 45.29 136 ASP H C 1
ATOM 5736 O O . ASP H 2 57 ? 40.154 40.232 155.507 1.00 50.12 136 ASP H O 1
ATOM 5741 N N . SER H 2 58 ? 39.171 39.591 153.577 1.00 41.17 137 SER H N 1
ATOM 5742 C CA . SER H 2 58 ? 40.246 40.063 152.714 1.00 41.42 137 SER H CA 1
ATOM 5743 C C . SER H 2 58 ? 40.439 41.590 152.731 1.00 42.12 137 SER H C 1
ATOM 5744 O O . SER H 2 58 ? 41.562 42.059 152.837 1.00 45.51 137 SER H O 1
ATOM 5747 N N . SER H 2 59 ? 39.369 42.381 152.604 1.00 38.89 138 SER H N 1
ATOM 5748 C CA . SER H 2 59 ? 39.477 43.828 152.714 1.00 39.33 138 SER H CA 1
ATOM 5749 C C . SER H 2 59 ? 40.029 44.219 154.087 1.00 43.29 138 SER H C 1
ATOM 5750 O O . SER H 2 59 ? 40.860 45.124 154.186 1.00 45.84 138 SER H O 1
ATOM 5753 N N . LEU H 2 60 ? 39.578 43.552 155.162 1.00 43.47 139 LEU H N 1
ATOM 5754 C CA . LEU H 2 60 ? 40.027 43.947 156.487 1.00 41.48 139 LEU H CA 1
ATOM 5755 C C . LEU H 2 60 ? 41.520 43.667 156.664 1.00 43.52 139 LEU H C 1
ATOM 5756 O O . LEU H 2 60 ? 42.241 44.477 157.238 1.00 45.81 139 LEU H O 1
ATOM 5761 N N . LYS H 2 61 ? 42.023 42.548 156.141 1.00 47.48 140 LYS H N 1
ATOM 5762 C CA . LYS H 2 61 ? 43.457 42.303 156.252 1.00 53.00 140 LYS H CA 1
ATOM 5763 C C . LYS H 2 61 ? 44.267 43.417 155.581 1.00 49.69 140 LYS H C 1
ATOM 5764 O O . LYS H 2 61 ? 45.298 43.834 156.097 1.00 50.57 140 LYS H O 1
ATOM 5770 N N . GLN H 2 62 ? 43.797 43.887 154.424 1.00 47.64 141 GLN H N 1
ATOM 5771 C CA . GLN H 2 62 ? 44.492 44.888 153.630 1.00 50.41 141 GLN H CA 1
ATOM 5772 C C . GLN H 2 62 ? 44.431 46.252 154.325 1.00 44.74 141 GLN H C 1
ATOM 5773 O O . GLN H 2 62 ? 45.454 46.883 154.542 1.00 49.10 141 GLN H O 1
ATOM 5779 N N . ILE H 2 63 ? 43.252 46.640 154.791 1.00 41.72 142 ILE H N 1
ATOM 5780 C CA . ILE H 2 63 ? 43.089 47.863 155.555 1.00 44.09 142 ILE H CA 1
ATOM 5781 C C . ILE H 2 63 ? 44.034 47.908 156.755 1.00 49.33 142 ILE H C 1
ATOM 5782 O O . ILE H 2 63 ? 44.737 48.890 156.965 1.00 49.61 142 ILE H O 1
ATOM 5787 N N . ARG H 2 64 ? 44.036 46.853 157.565 1.00 51.60 143 ARG H N 1
ATOM 5788 C CA . ARG H 2 64 ? 44.867 46.834 158.757 1.00 51.28 143 ARG H CA 1
ATOM 5789 C C . ARG H 2 64 ? 46.344 46.964 158.390 1.00 49.29 143 ARG H C 1
ATOM 5790 O O . ARG H 2 64 ? 47.089 47.685 159.040 1.00 55.39 143 ARG H O 1
ATOM 5798 N N . ALA H 2 65 ? 46.778 46.234 157.371 1.00 44.83 144 ALA H N 1
ATOM 5799 C CA . ALA H 2 65 ? 48.170 46.303 156.968 1.00 50.28 144 ALA H CA 1
ATOM 5800 C C . ALA H 2 65 ? 48.536 47.738 156.555 1.00 50.79 144 ALA H C 1
ATOM 5801 O O . ALA H 2 65 ? 49.613 48.219 156.879 1.00 50.97 144 ALA H O 1
ATOM 5803 N N . LEU H 2 66 ? 47.664 48.460 155.869 1.00 51.93 145 LEU H N 1
ATOM 5804 C CA . LEU H 2 66 ? 48.040 49.808 155.377 1.00 52.85 145 LEU H CA 1
ATOM 5805 C C . LEU H 2 66 ? 47.994 50.807 156.527 1.00 53.98 145 LEU H C 1
ATOM 5806 O O . LEU H 2 66 ? 48.855 51.668 156.578 1.00 59.55 145 LEU H O 1
ATOM 5811 N N . ARG H 2 67 ? 47.031 50.659 157.421 1.00 53.07 146 ARG H N 1
ATOM 5812 C CA . ARG H 2 67 ? 46.917 51.570 158.578 1.00 52.47 146 ARG H CA 1
ATOM 5813 C C . ARG H 2 67 ? 48.202 51.468 159.386 1.00 50.44 146 ARG H C 1
ATOM 5814 O O . ARG H 2 67 ? 48.692 52.489 159.846 1.00 55.62 146 ARG H O 1
ATOM 5822 N N . THR H 2 68 ? 48.721 50.264 159.524 1.00 52.66 147 THR H N 1
ATOM 5823 C CA . THR H 2 68 ? 49.951 50.045 160.312 1.00 56.57 147 THR H CA 1
ATOM 5824 C C . THR H 2 68 ? 51.114 50.647 159.529 1.00 57.13 147 THR H C 1
ATOM 5825 O O . THR H 2 68 ? 51.952 51.294 160.146 1.00 58.76 147 THR H O 1
ATOM 5829 N N . GLN H 2 69 ? 51.110 50.472 158.212 1.00 55.30 148 GLN H N 1
ATOM 5830 C CA . GLN H 2 69 ? 52.198 51.056 157.439 1.00 61.01 148 GLN H CA 1
ATOM 5831 C C . GLN H 2 69 ? 52.177 52.589 157.503 1.00 62.79 148 GLN H C 1
ATOM 5832 O O . GLN H 2 69 ? 53.229 53.211 157.522 1.00 66.26 148 GLN H O 1
ATOM 5838 N N . PHE H 2 70 ? 50.999 53.225 157.517 1.00 65.18 149 PHE H N 1
ATOM 5839 C CA . PHE H 2 70 ? 50.950 54.678 157.637 1.00 61.07 149 PHE H CA 1
ATOM 5840 C C . PHE H 2 70 ? 51.528 55.085 158.992 1.00 64.92 149 PHE H C 1
ATOM 5841 O O . PHE H 2 70 ? 52.212 56.091 159.091 1.00 65.42 149 PHE H O 1
ATOM 5849 N N . MET H 2 71 ? 51.293 54.280 160.032 1.00 67.78 150 MET H N 1
ATOM 5850 C CA . MET H 2 71 ? 51.708 54.648 161.375 1.00 66.23 150 MET H CA 1
ATOM 5851 C C . MET H 2 71 ? 53.212 54.435 161.534 1.00 66.88 150 MET H C 1
ATOM 5852 O O . MET H 2 71 ? 53.863 55.177 162.257 1.00 69.16 150 MET H O 1
ATOM 5857 N N . LEU H 2 72 ? 53.773 53.442 160.843 1.00 74.16 151 LEU H N 1
ATOM 5858 C CA . LEU H 2 72 ? 55.212 53.222 160.888 1.00 74.66 151 LEU H CA 1
ATOM 5859 C C . LEU H 2 72 ? 55.918 54.361 160.161 1.00 69.93 151 LEU H C 1
ATOM 5860 O O . LEU H 2 72 ? 56.918 54.862 160.651 1.00 70.15 151 LEU H O 1
ATOM 5865 N N . ASP H 2 73 ? 55.370 54.787 159.019 1.00 68.38 152 ASP H N 1
ATOM 5866 C CA . ASP H 2 73 ? 55.942 55.889 158.260 1.00 75.42 152 ASP H CA 1
ATOM 5867 C C . ASP H 2 73 ? 55.904 57.170 159.087 1.00 79.19 152 ASP H C 1
ATOM 5868 O O . ASP H 2 73 ? 56.880 57.913 159.120 1.00 89.12 152 ASP H O 1
ATOM 5873 N N . GLN H 2 74 ? 54.761 57.423 159.726 1.00 74.08 153 GLN H N 1
ATOM 5874 C CA . GLN H 2 74 ? 54.580 58.581 160.584 1.00 76.51 153 GLN H CA 1
ATOM 5875 C C . GLN H 2 74 ? 55.620 58.539 161.702 1.00 74.92 153 GLN H C 1
ATOM 5876 O O . GLN H 2 74 ? 56.278 59.530 161.990 1.00 82.19 153 GLN H O 1
ATOM 5882 N N . LEU H 2 75 ? 55.793 57.374 162.318 1.00 70.29 154 LEU H N 1
ATOM 5883 C CA . LEU H 2 75 ? 56.711 57.261 163.434 1.00 71.25 154 LEU H CA 1
ATOM 5884 C C . LEU H 2 75 ? 58.147 57.479 162.959 1.00 79.72 154 LEU H C 1
ATOM 5885 O O . LEU H 2 75 ? 58.951 58.093 163.654 1.00 92.16 154 LEU H O 1
ATOM 5890 N N . ASN H 2 76 ? 58.466 56.957 161.776 1.00 76.96 155 ASN H N 1
ATOM 5891 C CA . ASN H 2 76 ? 59.803 57.058 161.220 1.00 80.77 155 ASN H CA 1
ATOM 5892 C C . ASN H 2 76 ? 60.127 58.530 160.963 1.00 80.44 155 ASN H C 1
ATOM 5893 O O . ASN H 2 76 ? 61.221 58.987 161.267 1.00 85.28 155 ASN H O 1
ATOM 5898 N N . ASP H 2 77 ? 59.142 59.252 160.421 1.00 80.72 156 ASP H N 1
ATOM 5899 C CA . ASP H 2 77 ? 59.203 60.682 160.154 1.00 86.12 156 ASP H CA 1
ATOM 5900 C C . ASP H 2 77 ? 59.390 61.489 161.444 1.00 85.04 156 ASP H C 1
ATOM 5901 O O . ASP H 2 77 ? 60.063 62.516 161.433 1.00 88.31 156 ASP H O 1
ATOM 5906 N N . LEU H 2 78 ? 58.789 61.041 162.552 1.00 82.01 157 LEU H N 1
ATOM 5907 C CA . LEU H 2 78 ? 58.892 61.748 163.821 1.00 85.58 157 LEU H CA 1
ATOM 5908 C C . LEU H 2 78 ? 60.260 61.517 164.465 1.00 82.30 157 LEU H C 1
ATOM 5909 O O . LEU H 2 78 ? 60.803 62.427 165.077 1.00 97.67 157 LEU H O 1
ATOM 5914 N N . GLN H 2 79 ? 60.801 60.301 164.368 1.00 81.02 158 GLN H N 1
ATOM 5915 C CA . GLN H 2 79 ? 62.138 60.014 164.876 1.00 89.19 158 GLN H CA 1
ATOM 5916 C C . GLN H 2 79 ? 63.189 60.878 164.172 1.00 89.94 158 GLN H C 1
ATOM 5917 O O . GLN H 2 79 ? 64.113 61.398 164.788 1.00 90.65 158 GLN H O 1
ATOM 5923 N N . SER H 2 80 ? 63.061 60.966 162.851 1.00 92.03 159 SER H N 1
ATOM 5924 C CA . SER H 2 80 ? 63.905 61.795 162.013 1.00 90.33 159 SER H CA 1
ATOM 5925 C C . SER H 2 80 ? 63.891 63.234 162.522 1.00 92.81 159 SER H C 1
ATOM 5926 O O . SER H 2 80 ? 64.942 63.796 162.818 1.00 97.15 159 SER H O 1
ATOM 5929 N N . LYS H 2 81 ? 62.694 63.811 162.663 1.00 88.09 160 LYS H N 1
ATOM 5930 C CA . LYS H 2 81 ? 62.568 65.188 163.112 1.00 97.99 160 LYS H CA 1
ATOM 5931 C C . LYS H 2 81 ? 63.108 65.350 164.532 1.00 101.55 160 LYS H C 1
ATOM 5932 O O . LYS H 2 81 ? 63.659 66.396 164.858 1.00 108.22 160 LYS H O 1
ATOM 5938 N N . GLU H 2 82 ? 62.962 64.323 165.371 1.00 97.64 161 GLU H N 1
ATOM 5939 C CA . GLU H 2 82 ? 63.435 64.403 166.744 1.00 105.76 161 GLU H CA 1
ATOM 5940 C C . GLU H 2 82 ? 64.960 64.531 166.754 1.00 110.61 161 GLU H C 1
ATOM 5941 O O . GLU H 2 82 ? 65.513 65.281 167.558 1.00 107.44 161 GLU H O 1
ATOM 5947 N N . ARG H 2 83 ? 65.638 63.834 165.834 1.00 116.44 162 ARG H N 1
ATOM 5948 C CA . ARG H 2 83 ? 67.089 63.920 165.745 1.00 118.10 162 ARG H CA 1
ATOM 5949 C C . ARG H 2 83 ? 67.495 65.331 165.314 1.00 116.37 162 ARG H C 1
ATOM 5950 O O . ARG H 2 83 ? 68.349 65.929 165.958 1.00 117.92 162 ARG H O 1
ATOM 5958 N N . MET H 2 84 ? 66.854 65.868 164.263 1.00 119.95 163 MET H N 1
ATOM 5959 C CA . MET H 2 84 ? 67.138 67.211 163.768 1.00 124.21 163 MET H CA 1
ATOM 5960 C C . MET H 2 84 ? 66.948 68.240 164.886 1.00 121.67 163 MET H C 1
ATOM 5961 O O . MET H 2 84 ? 67.770 69.141 165.038 1.00 132.54 163 MET H O 1
ATOM 5966 N N . LEU H 2 85 ? 65.856 68.121 165.653 1.00 112.12 164 LEU H N 1
ATOM 5967 C CA . LEU H 2 85 ? 65.533 69.110 166.669 1.00 105.95 164 LEU H CA 1
ATOM 5968 C C . LEU H 2 85 ? 66.457 68.965 167.882 1.00 107.51 164 LEU H C 1
ATOM 5969 O O . LEU H 2 85 ? 66.643 69.942 168.600 1.00 113.16 164 LEU H O 1
ATOM 5974 N N . THR H 2 86 ? 67.045 67.778 168.116 1.00 107.86 165 THR H N 1
ATOM 5975 C CA . THR H 2 86 ? 67.953 67.596 169.246 1.00 110.95 165 THR H CA 1
ATOM 5976 C C . THR H 2 86 ? 69.350 68.142 168.947 1.00 120.14 165 THR H C 1
ATOM 5977 O O . THR H 2 86 ? 70.033 68.591 169.865 1.00 126.24 165 THR H O 1
ATOM 5981 N N . GLU H 2 87 ? 69.801 68.067 167.688 1.00 120.10 166 GLU H N 1
ATOM 5982 C CA . GLU H 2 87 ? 71.088 68.652 167.336 1.00 121.34 166 GLU H CA 1
ATOM 5983 C C . GLU H 2 87 ? 70.931 70.167 167.192 1.00 124.24 166 GLU H C 1
ATOM 5984 O O . GLU H 2 87 ? 71.887 70.887 167.464 1.00 138.55 166 GLU H O 1
ATOM 5990 N N . THR H 2 88 ? 69.738 70.651 166.798 1.00 117.66 167 THR H N 1
ATOM 5991 C CA . THR H 2 88 ? 69.448 72.082 166.781 1.00 120.44 167 THR H CA 1
ATOM 5992 C C . THR H 2 88 ? 69.456 72.642 168.204 1.00 122.32 167 THR H C 1
ATOM 5993 O O . THR H 2 88 ? 69.870 73.777 168.422 1.00 131.41 167 THR H O 1
ATOM 5997 N N . ASN H 2 89 ? 68.979 71.848 169.165 1.00 117.82 168 ASN H N 1
ATOM 5998 C CA . ASN H 2 89 ? 68.932 72.262 170.558 1.00 121.30 168 ASN H CA 1
ATOM 5999 C C . ASN H 2 89 ? 70.336 72.302 171.162 1.00 130.82 168 ASN H C 1
ATOM 6000 O O . ASN H 2 89 ? 70.635 73.210 171.934 1.00 138.69 168 ASN H O 1
ATOM 6005 N N . LYS H 2 90 ? 71.142 71.281 170.906 1.00 142.21 169 LYS H N 1
ATOM 6006 C CA . LYS H 2 90 ? 72.475 71.254 171.555 1.00 148.91 169 LYS H CA 1
ATOM 6007 C C . LYS H 2 90 ? 73.328 72.363 170.930 1.00 150.42 169 LYS H C 1
ATOM 6008 O O . LYS H 2 90 ? 74.171 72.941 171.646 1.00 146.47 169 LYS H O 1
ATOM 6014 N N . THR H 2 91 ? 73.087 72.670 169.654 1.00 148.51 170 THR H N 1
ATOM 6015 C CA . THR H 2 91 ? 73.826 73.795 169.034 1.00 151.44 170 THR H CA 1
ATOM 6016 C C . THR H 2 91 ? 73.470 75.077 169.788 1.00 169.09 170 THR H C 1
ATOM 6017 O O . THR H 2 91 ? 74.395 75.766 170.250 1.00 192.48 170 THR H O 1
ATOM 6021 N N . LEU H 2 92 ? 72.177 75.355 169.938 1.00 169.30 171 LEU H N 1
ATOM 6022 C CA . LEU H 2 92 ? 71.753 76.590 170.642 1.00 171.35 171 LEU H CA 1
ATOM 6023 C C . LEU H 2 92 ? 72.249 76.497 172.082 1.00 170.90 171 LEU H C 1
ATOM 6024 O O . LEU H 2 92 ? 72.588 77.539 172.658 1.00 173.51 171 LEU H O 1
ATOM 6029 N N . ARG H 2 93 ? 72.265 75.286 172.630 1.00 166.62 172 ARG H N 1
ATOM 6030 C CA . ARG H 2 93 ? 72.718 75.101 174.030 1.00 161.61 172 ARG H CA 1
ATOM 6031 C C . ARG H 2 93 ? 74.139 75.657 174.158 1.00 166.41 172 ARG H C 1
ATOM 6032 O O . ARG H 2 93 ? 74.361 76.547 174.997 1.00 162.19 172 ARG H O 1
ATOM 6034 N N . LEU H 2 94 ? 75.049 75.192 173.305 1.00 167.26 173 LEU H N 1
ATOM 6035 C CA . LEU H 2 94 ? 76.456 75.663 173.373 1.00 160.01 173 LEU H CA 1
ATOM 6036 C C . LEU H 2 94 ? 76.520 77.156 173.029 1.00 161.83 173 LEU H C 1
ATOM 6037 O O . LEU H 2 94 ? 77.322 77.859 173.662 1.00 168.45 173 LEU H O 1
ATOM 6039 N N . ARG H 2 95 ? 75.709 77.631 172.082 1.00 157.62 174 ARG H N 1
ATOM 6040 C CA . ARG H 2 95 ? 75.827 79.052 171.642 1.00 157.83 174 ARG H CA 1
ATOM 6041 C C . ARG H 2 95 ? 75.417 80.058 172.718 1.00 161.31 174 ARG H C 1
ATOM 6042 O O . ARG H 2 95 ? 76.250 80.648 173.266 1.00 156.68 174 ARG H O 1
ATOM 6044 N N . LEU H 2 96 ? 74.604 79.432 173.649 1.00 148.30 175 LEU H N 1
ATOM 6045 C CA . LEU H 2 96 ? 74.163 80.303 174.779 1.00 144.79 175 LEU H CA 1
ATOM 6046 C C . LEU H 2 96 ? 74.923 79.949 176.065 1.00 137.15 175 LEU H C 1
ATOM 6047 O O . LEU H 2 96 ? 75.257 80.902 176.818 1.00 132.03 175 LEU H O 1
#

Secondary structure (DSSP, 8-state):
-HHHHHHHHHHHHHHHHHHHHHHHHHHHHHHTTTTGGG--HHHHHHHHHHHHHHHHHHHHHHHHHHHHHHHHHHHHHHHHHHHHHHHHHHHHSTT-/-HHHHHHHHHHHHHHHHHHHHHHHHHHHHHHTTTTGGG--HHHHHHHHHHHHHHHHHHHHHHHHHHHHHHHHHHHHHHHHHHHHHHHHTT-/-HHHHHHHHHHHHHHHHHHHHHHHHHHHHTTTTGGG--HHHHHHHHHHHHHHHHHHHHHHHHHHHHHHHHHHHHHHHHHHHHHHHHHHHHH-/-HHHHHHHHHHHHHHHHHHHHHHHHHHHHTTSSGGG--HHHHHHHHHHHHHHHHHHHHHHHHHHHHHHHHHHHHHHHHHHHHHHHHHHHHH--/--S--HHHHHHHHHHHHHHHHHHHHHHHHHHHHHHHTT---TT--HHHHHHHHHHHHHHHHHHHHHHHHHHHHHHHHHHHHHHHHHHHHHHHHHH-/--HHHHHHHHHHHHHHHHHHHHHHHHHHHHHHHTT-S-TT--HHHHHHHHHHHHHHHHHHHHHHHHHHHHHHHHHHHHHHHHHHHHHHHHH--/-HHHHHHHHHHHHHHHHHHHHHHHHHHHTT---TT--HHHHHHHHHHHHHHHHHHHHHHHHHHHHHHHHHHHHHHHHHHHHHHHHHH-/-HHHHHHHHHHHHHHHHHHHHHHHHHHHTT---TT--HHHHHHHHHHHHHHHHHHHHHHHHHHHHHHHHHHHHHHHHHHHHHHHHHH-